Protein AF-A0A2V2WK31-F1 (afdb_monomer)

Foldseek 3Di:
DVLCVVVVDDDDPDPPDLQDQEDEDDDDDLVVLQDHDLLHAYADFFQCVQQFFPVSLLVLL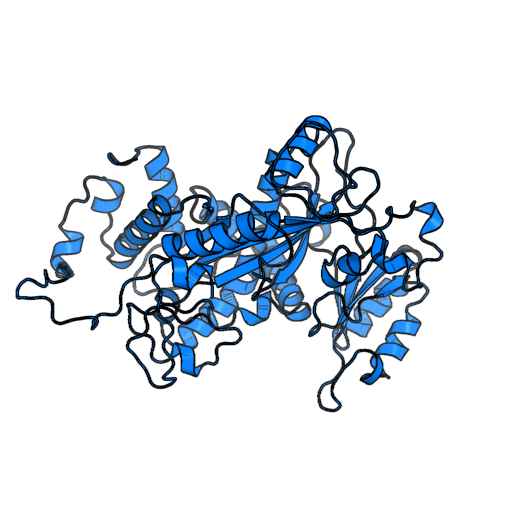VVLLVLVCVVVVNDSVCLCPDPDQHSPPFAFDKDKPPVCVVVLLVQLPDPVQQAFKKWKDFRPDDLCQPIFIDGSVRCVVVVVCQVCQPVRPDDPPDRTMMMITGAQLFFDDDVQWFKKWWWKKKWLFLAVTWIWTFLKTKIATQLDGADDPVPPVPQRDPVNVSRRDRRCSSRVPDPSADDDDDPDPPPDDDSHRMDMVVVVVVVCVVVVADPVSQVVLVLVNVLSSCLSSSVVSCVSDVVSNDCSRSNYMFIKTWMWTWGQDPDPVHSYTHIHTDGIRRDDDLDQVRHVVSCVRSSVVVVLSCQLSVNDRRPDPDPDDPDPPPPPPPDPVVCLVDDPPAPLLVPDPDPVLNVLQVNSVSSVVSNVSIDISPPALCSCVSCVSSRDDDDDPPDPDGSSNSNSVSNVVCVVPPDPVD

Organism: Trypanosoma cruzi (NCBI:txid5693)

pLDDT: mean 82.85, std 16.5, range [33.16, 98.81]

Secondary structure (DSSP, 8-state):
-HHHHHTTPPPP--TT-S--SEE--SS--HHHHTT--TT-EES--TTTHHHHSHHHHHHHHHHHHHHHHHHHT--TTTGGGSTTT-SSTTS--EEEETTTHHHHHHHHTSGGGTT-EEEEEETT--TTTT-EEEEGGGTHHHHHHHH-GGGGT--TTS---EEEEE----B-EETTEEEEEEEEEEEEEETTEEEEEEEEEEEEE-SSPPPPGGGGGG--STTTHHHH---HHHHTTSTT------S---SS----SEE-HHHHHHHHHHTT--HHHHHHHHHHHHHHHHHHHHHHHHHHHHTT-TTGGGGB-EEEEEEEEEEPPSSTT---PEEEEEEEESS-----TT-HHHHHHHHHHHHHHHHHHTPPPPTTS---SS---------HHHHTTS--S-HHHHT---HHHHHHHHHHHHHHHT-TTEEEEES-TTHHHHHTTTS-----TT-SS-HHHHHHHHHHHHHHS--TT-

Radius of gyration: 24.04 Å; Cα contacts (8 Å, |Δi|>4): 719; chains: 1; bounding box: 69×55×68 Å

InterPro domains:
  IPR004344 Tubulin-tyrosine ligase/Tubulin polyglutamylase [PF03133] (38-367)
  IPR004344 Tubulin-tyrosine ligase/Tubulin polyglutamylase [PS51221] (1-381)

Sequence (478 aa):
MCTLERAGFAEERSLLSTTWSLKWCKRPVRSDFLRLKPFQRINHFPGTWRIGKKDELHKHLVAARERWCEKNNENLILVGHAHGNSFGDFFPEAWVLPDEAAALKHVLGSDKEHDHLFIVKPTNSACGRGIYLLRASEHLRLEHALQQPNACGASETRPLRLLVQRYISDPLLIEGYKFDLRLYVVVTSYSPMRVYLYEEGLVRFATLPYPAEETLEDHASKESLTAHLTNFTINKKSEDFVPPDGIGDNGGVTSASKWTLAALQKEFCNSGLDWNGTMARIHDLIMKTLLAVEPHVIYEQEAINDTVGDCCFEVYGVDVLLRRPYTSESPTPMPVLMEVNIMPSLSTHYSLLDQCVKGNFVADTLTLVGITAAVGSKKCGKDVVPICEMPEGDRLTFSYGHPFLDALTDALELESCLTSEEEFVRRMHFQRLCPTPESYSRYRSLFTQVQRGALQRSLNEVLSLWEQTKLDDPPVYS

Nearest PDB structures (foldseek):
  6vzt-assembly2_B  TM=8.532E-01  e=3.768E-26  Mus musculus
  6vzt-assembly1_A  TM=8.167E-01  e=9.068E-27  Mus musculus
  6vzs-assembly3_C  TM=8.338E-01  e=6.731E-26  Mus musculus
  6vzs-assembly2_B  TM=8.460E-01  e=2.038E-25  Mus musculus
  6vzw-assembly1_A  TM=8.303E-01  e=1.203E-25  Mus musculus

Mean predicted aligned error: 8.88 Å

Solvent-accessible surface area (backbone atoms only — not comparable to full-atom values): 27263 Å² total; per-residue (Å²): 105,74,59,49,48,73,72,69,53,76,89,79,83,58,91,83,63,85,69,62,27,70,48,86,70,93,74,84,53,77,76,68,57,77,73,66,50,89,64,24,38,30,55,49,55,53,56,48,67,39,54,43,26,58,53,48,31,49,52,28,47,51,56,39,38,51,45,42,26,68,69,68,75,46,59,78,86,51,32,79,72,46,90,88,76,48,78,49,74,34,48,69,62,66,40,45,36,71,86,34,46,68,63,46,50,56,52,39,68,31,81,92,32,35,86,43,52,28,36,36,34,43,36,91,54,64,77,69,53,66,52,46,75,44,43,23,75,52,50,70,59,54,60,54,50,68,74,41,41,67,81,69,72,42,56,100,88,52,84,65,44,36,32,40,26,56,46,82,85,57,56,39,58,61,98,50,23,30,44,34,36,40,38,39,36,40,36,58,31,82,82,53,53,31,32,30,36,42,72,55,39,40,31,26,33,18,59,35,65,44,74,54,85,89,59,59,85,74,56,85,45,79,75,52,42,37,24,77,40,36,46,59,79,57,31,69,72,42,90,69,50,32,73,64,79,73,94,67,89,73,93,59,94,67,85,36,40,46,45,45,40,67,59,50,50,54,48,27,61,74,72,65,36,39,55,68,62,27,50,54,49,42,53,49,48,53,51,55,56,50,44,27,44,39,59,57,28,50,52,43,27,54,74,74,36,89,63,50,51,79,28,20,27,33,50,34,27,38,33,34,35,40,24,46,41,92,44,96,87,44,50,39,42,43,50,28,58,73,52,41,28,68,71,50,88,73,73,35,91,84,39,72,67,39,34,54,54,45,43,49,50,53,55,42,48,47,48,35,72,57,77,45,80,39,96,79,81,66,96,63,71,98,74,78,74,69,82,79,73,66,54,78,78,52,61,68,71,51,75,80,85,41,74,72,66,52,65,43,86,47,70,67,60,43,53,50,47,52,54,54,46,56,34,58,75,44,27,75,67,40,46,70,68,26,61,30,54,55,41,34,76,76,42,51,67,56,58,71,88,71,84,66,84,86,62,90,65,51,60,46,49,52,40,7,51,50,46,41,44,41,72,79,57,63,58,93,89,113

Structure (mmCIF, N/CA/C/O backbone):
data_AF-A0A2V2WK31-F1
#
_entry.id   AF-A0A2V2WK31-F1
#
loop_
_atom_site.group_PDB
_atom_site.id
_atom_site.type_symbol
_atom_site.label_atom_id
_atom_site.label_alt_id
_atom_site.label_comp_id
_atom_site.label_asym_id
_atom_site.label_entity_id
_atom_site.label_seq_id
_atom_site.pdbx_PDB_ins_code
_atom_site.Cartn_x
_atom_site.Cartn_y
_atom_site.Cartn_z
_atom_site.occupancy
_atom_site.B_iso_or_equiv
_atom_site.auth_seq_id
_atom_site.auth_comp_id
_atom_site.auth_asym_id
_atom_site.auth_atom_id
_atom_site.pdbx_PDB_model_num
ATOM 1 N N . MET A 1 1 ? -21.455 -0.925 -5.718 1.00 57.03 1 MET A N 1
ATOM 2 C CA . MET A 1 1 ? -22.922 -1.093 -5.744 1.00 57.03 1 MET A CA 1
ATOM 3 C C . MET A 1 1 ? -23.273 -2.560 -5.569 1.00 57.03 1 MET A C 1
ATOM 5 O O . MET A 1 1 ? -23.597 -2.915 -4.451 1.00 57.03 1 MET A O 1
ATOM 9 N N . CYS A 1 2 ? -23.045 -3.432 -6.561 1.00 76.12 2 CYS A N 1
ATOM 10 C CA . CYS A 1 2 ? -23.478 -4.837 -6.480 1.00 76.12 2 CYS A CA 1
ATOM 11 C C . CYS A 1 2 ? -23.017 -5.599 -5.214 1.00 76.12 2 CYS A C 1
ATOM 13 O O . CYS A 1 2 ? -23.828 -6.274 -4.593 1.00 76.12 2 CYS A O 1
ATOM 15 N N . THR A 1 3 ? -21.757 -5.462 -4.774 1.00 82.88 3 THR A N 1
ATOM 16 C CA . THR A 1 3 ? -21.293 -6.125 -3.536 1.00 82.88 3 THR A CA 1
ATOM 17 C C . THR A 1 3 ? -21.942 -5.558 -2.271 1.00 82.88 3 THR A C 1
ATOM 19 O O . THR A 1 3 ? -22.320 -6.326 -1.398 1.00 82.88 3 THR A O 1
ATOM 22 N N . LEU A 1 4 ? -22.115 -4.234 -2.178 1.00 86.25 4 LEU A N 1
ATOM 23 C CA . LEU A 1 4 ? -22.733 -3.587 -1.012 1.00 86.25 4 LEU A CA 1
ATOM 24 C C . LEU A 1 4 ? -24.204 -3.995 -0.871 1.00 86.25 4 LEU A C 1
ATOM 26 O O . LEU A 1 4 ? -24.634 -4.372 0.212 1.00 86.25 4 LEU A O 1
ATOM 30 N N . GLU A 1 5 ? -24.948 -3.993 -1.977 1.00 86.88 5 GLU A N 1
ATOM 31 C CA . GLU A 1 5 ? -26.345 -4.444 -2.009 1.00 86.88 5 GLU A CA 1
ATOM 32 C C . GLU A 1 5 ? -26.466 -5.917 -1.593 1.00 86.88 5 GLU A C 1
ATOM 34 O O . GLU A 1 5 ? -27.316 -6.266 -0.777 1.00 86.88 5 GLU A O 1
ATOM 39 N N . ARG A 1 6 ? -25.573 -6.784 -2.094 1.00 86.56 6 ARG A N 1
ATOM 40 C CA . ARG A 1 6 ? -25.519 -8.207 -1.707 1.00 86.56 6 ARG A CA 1
ATOM 41 C C . ARG A 1 6 ? -25.133 -8.417 -0.243 1.00 86.56 6 ARG A C 1
ATOM 43 O O . ARG A 1 6 ? -25.597 -9.377 0.358 1.00 86.56 6 ARG A O 1
ATOM 50 N N . ALA A 1 7 ? -24.330 -7.519 0.323 1.00 86.06 7 ALA A N 1
ATOM 51 C CA . ALA A 1 7 ? -23.986 -7.496 1.743 1.00 86.06 7 ALA A CA 1
ATOM 52 C C . ALA A 1 7 ? -25.098 -6.888 2.626 1.00 86.06 7 ALA A C 1
ATOM 54 O O . ALA A 1 7 ? -24.908 -6.728 3.827 1.00 86.06 7 ALA A O 1
ATOM 55 N N . GLY A 1 8 ? -26.258 -6.542 2.052 1.00 87.56 8 GLY A N 1
ATOM 56 C CA . GLY A 1 8 ? -27.421 -6.052 2.794 1.00 87.56 8 GLY A CA 1
ATOM 57 C C . GLY A 1 8 ? -27.444 -4.541 3.034 1.00 87.56 8 GLY A C 1
ATOM 58 O O . GLY A 1 8 ? -28.317 -4.057 3.756 1.00 87.56 8 GLY A O 1
ATOM 59 N N . PHE A 1 9 ? -26.531 -3.775 2.429 1.00 89.50 9 PHE A N 1
ATOM 60 C CA . PHE A 1 9 ? -26.571 -2.316 2.504 1.00 89.50 9 PHE A CA 1
ATOM 61 C C . PHE A 1 9 ? -27.661 -1.751 1.593 1.00 89.50 9 PHE A C 1
ATOM 63 O O . PHE A 1 9 ? -27.800 -2.147 0.436 1.00 89.50 9 PHE A O 1
ATOM 70 N N . ALA A 1 10 ? -28.384 -0.758 2.105 1.00 89.38 10 ALA A N 1
ATOM 71 C CA . ALA A 1 10 ? -29.283 0.077 1.322 1.00 89.38 10 ALA A CA 1
ATOM 72 C C . ALA A 1 10 ? -28.637 1.446 1.075 1.00 89.38 10 ALA A C 1
ATOM 74 O O . ALA A 1 10 ? -28.026 2.026 1.973 1.00 89.38 10 ALA A O 1
ATOM 75 N N . GLU A 1 11 ? -28.779 1.967 -0.143 1.00 90.00 11 GLU A N 1
ATOM 76 C CA . GLU A 1 11 ? -28.298 3.304 -0.483 1.00 90.00 11 GLU A CA 1
ATOM 77 C C . GLU A 1 11 ? -29.150 4.377 0.214 1.00 90.00 11 GLU A C 1
ATOM 79 O O . GLU A 1 11 ? -30.365 4.452 0.023 1.00 90.00 11 GLU A O 1
ATOM 84 N N . GLU A 1 12 ? -28.499 5.238 0.995 1.00 88.31 12 GLU A N 1
ATOM 85 C CA . GLU A 1 12 ? -29.104 6.450 1.544 1.00 88.31 12 GLU A CA 1
ATOM 86 C C . GLU A 1 12 ? -28.969 7.591 0.529 1.00 88.31 12 GLU A C 1
ATOM 88 O O . GLU A 1 12 ? -27.864 8.000 0.172 1.00 88.31 12 GLU A O 1
ATOM 93 N N . ARG A 1 13 ? -30.106 8.114 0.062 1.00 86.00 13 ARG A N 1
ATOM 94 C CA . ARG A 1 13 ? -30.155 9.153 -0.980 1.00 86.00 13 ARG A CA 1
ATOM 95 C C . ARG A 1 13 ? -30.104 10.565 -0.410 1.00 86.00 13 ARG A C 1
ATOM 97 O O . ARG A 1 13 ? -29.756 11.504 -1.126 1.00 86.00 13 ARG A O 1
ATOM 104 N N . SER A 1 14 ? -30.481 10.741 0.854 1.00 85.81 14 SER A N 1
ATOM 105 C CA . SER A 1 14 ? -30.453 12.046 1.498 1.00 85.81 14 SER A CA 1
ATOM 106 C C . SER A 1 14 ? -29.031 12.400 1.917 1.00 85.81 14 SER A C 1
ATOM 108 O O . SER A 1 14 ? -28.483 11.843 2.865 1.00 85.81 14 SER A O 1
ATOM 110 N N . LEU A 1 15 ? -28.461 13.417 1.268 1.00 78.00 15 LEU A N 1
ATOM 111 C CA . LEU A 1 15 ? -27.160 13.989 1.642 1.00 78.00 15 LEU A CA 1
ATOM 112 C C . LEU A 1 15 ? -27.154 14.616 3.048 1.00 78.00 15 LEU A C 1
ATOM 114 O O . LEU A 1 15 ? -26.088 14.892 3.592 1.00 78.00 15 LEU A O 1
ATOM 118 N N . LEU A 1 16 ? -28.335 14.852 3.628 1.00 80.75 16 LEU A N 1
ATOM 119 C CA . LEU A 1 16 ? -28.515 15.398 4.975 1.00 80.75 16 LEU A CA 1
ATOM 120 C C . LEU A 1 16 ? -28.717 14.307 6.035 1.00 80.75 16 LEU A C 1
ATOM 122 O O . LEU A 1 16 ? -28.794 14.619 7.224 1.00 80.75 16 LEU A O 1
ATOM 126 N N . SER A 1 17 ? -28.840 13.042 5.624 1.00 84.19 17 SER A N 1
ATOM 127 C CA . SER A 1 17 ? -29.035 11.930 6.551 1.00 84.19 17 SER A CA 1
ATOM 128 C C . SER A 1 17 ? -27.831 11.781 7.480 1.00 84.19 17 SER A C 1
ATOM 130 O O . SER A 1 17 ? -26.675 11.887 7.069 1.00 84.19 17 SER A O 1
ATOM 132 N N . THR A 1 18 ? -28.109 11.510 8.755 1.00 84.19 18 THR A N 1
ATOM 133 C CA . THR A 1 18 ? -27.092 11.234 9.788 1.00 84.19 18 THR A CA 1
ATOM 134 C C . THR A 1 18 ? -27.240 9.828 10.374 1.00 84.19 18 THR A C 1
ATOM 136 O O . THR A 1 18 ? -26.688 9.530 11.435 1.00 84.19 18 THR A O 1
ATOM 139 N N . THR A 1 19 ? -28.034 8.982 9.714 1.00 86.88 19 THR A N 1
ATOM 140 C CA . THR A 1 19 ? -28.366 7.612 10.133 1.00 86.88 19 THR A CA 1
ATOM 141 C C . THR A 1 19 ? -27.734 6.564 9.221 1.00 86.88 19 THR A C 1
ATOM 143 O O . THR A 1 19 ? -28.151 5.415 9.231 1.00 86.88 19 THR A O 1
ATOM 146 N N . TRP A 1 20 ? -26.757 6.939 8.398 1.00 91.06 20 TRP A N 1
ATOM 147 C CA . TRP A 1 20 ? -25.983 5.995 7.595 1.00 91.06 20 TRP A CA 1
ATOM 148 C C . TRP A 1 20 ? -24.863 5.375 8.436 1.00 91.06 20 TRP A C 1
ATOM 150 O O . TRP A 1 20 ? -24.270 6.065 9.262 1.00 91.06 20 TRP A O 1
ATOM 160 N N . SER A 1 21 ? -24.556 4.097 8.204 1.00 93.12 21 SER A N 1
ATOM 161 C CA . SER A 1 21 ? -23.436 3.395 8.854 1.00 93.12 21 SER A CA 1
ATOM 162 C C . SER A 1 21 ? -22.118 3.549 8.105 1.00 93.12 21 SER A C 1
ATOM 164 O O . SER A 1 21 ? -21.062 3.657 8.713 1.00 93.12 21 SER A O 1
ATOM 166 N N . LEU A 1 22 ? -22.174 3.566 6.773 1.00 93.94 22 LEU A N 1
ATOM 167 C CA . LEU A 1 22 ? -21.001 3.588 5.909 1.00 93.94 22 LEU A CA 1
ATOM 168 C C . LEU A 1 22 ? -21.127 4.698 4.871 1.00 93.94 22 LEU A C 1
ATOM 170 O O . LEU A 1 22 ? -22.104 4.752 4.123 1.00 93.94 22 LEU A O 1
ATOM 174 N N . LYS A 1 23 ? -20.100 5.539 4.783 1.00 93.06 23 LYS A N 1
ATOM 175 C CA . LYS A 1 23 ? -19.917 6.505 3.706 1.00 93.06 23 LYS A CA 1
ATOM 176 C C . LYS A 1 23 ? -18.748 6.067 2.838 1.00 93.06 23 LYS A C 1
ATOM 178 O O . LYS A 1 23 ? -17.593 6.324 3.159 1.00 93.06 23 LYS A O 1
ATOM 183 N N . TRP A 1 24 ? -19.068 5.421 1.719 1.00 92.38 24 TRP A N 1
ATOM 184 C CA . TRP A 1 24 ? -18.087 5.080 0.692 1.00 92.38 24 TRP A CA 1
ATOM 185 C C . TRP A 1 24 ? -17.985 6.222 -0.323 1.00 92.38 24 TRP A C 1
ATOM 187 O O . TRP A 1 24 ? -18.818 6.348 -1.222 1.00 92.38 24 TRP A O 1
ATOM 197 N N . CYS A 1 25 ? -16.988 7.087 -0.182 1.00 88.31 25 CYS A N 1
ATOM 198 C CA . CYS A 1 25 ? -16.798 8.259 -1.029 1.00 88.31 25 CYS A CA 1
ATOM 199 C C . CYS A 1 25 ? -15.486 8.183 -1.820 1.00 88.31 25 CYS A C 1
ATOM 201 O O . CYS A 1 25 ? -14.630 7.350 -1.560 1.00 88.31 25 CYS A O 1
ATOM 203 N N . LYS A 1 26 ? -15.372 9.013 -2.864 1.00 86.62 26 LYS A N 1
ATOM 204 C CA . LYS A 1 26 ? -14.155 9.110 -3.693 1.00 86.62 26 LYS A CA 1
ATOM 205 C C . LYS A 1 26 ? -13.186 10.175 -3.182 1.00 86.62 26 LYS A C 1
ATOM 207 O O . LYS A 1 26 ? -11.980 10.075 -3.341 1.00 86.62 26 LYS A O 1
ATOM 212 N N . ARG A 1 27 ? -13.731 11.290 -2.706 1.00 86.25 27 ARG A N 1
ATOM 213 C CA . ARG A 1 27 ? -12.964 12.469 -2.303 1.00 86.25 27 ARG A CA 1
ATOM 214 C C . ARG A 1 27 ? -13.661 13.079 -1.099 1.00 86.25 27 ARG A C 1
ATOM 216 O O . ARG A 1 27 ? -14.601 13.848 -1.310 1.00 86.25 27 ARG A O 1
ATOM 223 N N . PRO A 1 28 ? -13.267 12.696 0.122 1.00 88.88 28 PRO A N 1
ATOM 224 C CA . PRO A 1 28 ? -13.827 13.301 1.310 1.00 88.88 28 PRO A CA 1
ATOM 225 C C . PRO A 1 28 ? -13.346 14.749 1.421 1.00 88.88 28 PRO A C 1
ATOM 227 O O . PRO A 1 28 ? -12.235 15.099 1.012 1.00 88.88 28 PRO A O 1
ATOM 230 N N . VAL A 1 29 ? -14.189 15.598 1.983 1.00 89.19 29 VAL A N 1
ATOM 231 C CA . VAL A 1 29 ? -13.848 16.965 2.384 1.00 89.19 29 VAL A CA 1
ATOM 232 C C . VAL A 1 29 ? -13.791 17.051 3.903 1.00 89.19 29 VAL A C 1
ATOM 234 O O . VAL A 1 29 ? -14.359 16.220 4.602 1.00 89.19 29 VAL A O 1
ATOM 237 N N . ARG A 1 30 ? -13.147 18.089 4.448 1.00 89.25 30 ARG A N 1
ATOM 238 C CA . ARG A 1 30 ? -12.986 18.248 5.906 1.00 89.25 30 ARG A CA 1
ATOM 239 C C . ARG A 1 30 ? -14.312 18.152 6.679 1.00 89.25 30 ARG A C 1
ATOM 241 O O . ARG A 1 30 ? -14.351 17.573 7.757 1.00 89.25 30 ARG A O 1
ATOM 248 N N . SER A 1 31 ? -15.411 18.660 6.116 1.00 89.75 31 SER A N 1
ATOM 249 C CA . SER A 1 31 ? -16.743 18.581 6.733 1.00 89.75 31 SER A CA 1
ATOM 250 C C . SER A 1 31 ? -17.313 17.168 6.838 1.00 89.75 31 SER A C 1
ATOM 252 O O . SER A 1 31 ? -18.193 16.952 7.666 1.00 89.75 31 SER A O 1
ATOM 254 N N . ASP A 1 32 ? -16.824 16.216 6.039 1.00 90.75 32 ASP A N 1
ATOM 255 C CA . ASP A 1 32 ? -17.254 14.817 6.116 1.00 90.75 32 ASP A CA 1
ATOM 256 C C . ASP A 1 32 ? -16.791 14.145 7.411 1.00 90.75 32 ASP A C 1
ATOM 258 O O . ASP A 1 32 ? -17.438 13.209 7.871 1.00 90.75 32 ASP A O 1
ATOM 262 N N . PHE A 1 33 ? -15.715 14.657 8.011 1.00 93.62 33 PHE A N 1
ATOM 263 C CA . PHE A 1 33 ? -15.093 14.111 9.212 1.00 93.62 33 PHE A CA 1
ATOM 264 C C . PHE A 1 33 ? -15.576 14.774 10.512 1.00 93.62 33 PHE A C 1
ATOM 266 O O . PHE A 1 33 ? -15.569 14.151 11.566 1.00 93.62 33 PHE A O 1
ATOM 273 N N . LEU A 1 34 ? -16.033 16.032 10.453 1.00 90.06 34 LEU A N 1
ATOM 274 C CA . LEU A 1 34 ? -16.346 16.842 11.644 1.00 90.06 34 LEU A CA 1
ATOM 275 C C . LEU A 1 34 ? -17.553 16.358 12.466 1.00 90.06 34 LEU A C 1
ATOM 277 O O . LEU A 1 34 ? -17.759 16.846 13.574 1.00 90.06 34 LEU A O 1
ATOM 281 N N . ARG A 1 35 ? -18.408 15.491 11.914 1.00 84.88 35 ARG A N 1
ATOM 282 C CA . ARG A 1 35 ? -19.694 15.101 12.529 1.00 84.88 35 ARG A CA 1
ATOM 283 C C . ARG A 1 35 ? -19.953 13.596 12.474 1.00 84.88 35 ARG A C 1
ATOM 285 O O . ARG A 1 35 ? -21.111 13.180 12.422 1.00 84.88 35 ARG A O 1
ATOM 292 N N . LEU A 1 36 ? -18.888 12.802 12.433 1.00 90.81 36 LEU A N 1
ATOM 293 C CA . LEU A 1 36 ? -18.992 11.348 12.482 1.00 90.81 36 LEU A CA 1
ATOM 294 C C . LEU A 1 36 ? -19.471 10.920 13.873 1.00 90.81 36 LEU A C 1
ATOM 296 O O . LEU A 1 36 ? -18.965 11.396 14.886 1.00 90.81 36 LEU A O 1
ATOM 300 N N . LYS A 1 37 ? -20.477 10.046 13.917 1.00 90.00 37 LYS A N 1
ATOM 301 C CA . LYS A 1 37 ? -20.894 9.364 15.149 1.00 90.00 37 LYS A CA 1
ATOM 302 C C . LYS A 1 37 ? -20.066 8.083 15.327 1.00 90.00 37 LYS A C 1
ATOM 304 O O . LYS A 1 37 ? -19.677 7.507 14.314 1.00 90.00 37 LYS A O 1
ATOM 309 N N . PRO A 1 38 ? -19.897 7.559 16.555 1.00 88.44 38 PRO A N 1
ATOM 310 C CA . PRO A 1 38 ? -19.037 6.397 16.816 1.00 88.44 38 PRO A CA 1
ATOM 311 C C . PRO A 1 38 ? -19.346 5.130 16.000 1.00 88.44 38 PRO A C 1
ATOM 313 O O . PRO A 1 38 ? -18.451 4.334 15.744 1.00 88.44 38 PRO A O 1
ATOM 316 N N . PHE A 1 39 ? -20.594 4.932 15.553 1.00 89.38 39 PHE A N 1
ATOM 317 C CA . PHE A 1 39 ? -20.989 3.793 14.705 1.00 89.38 39 PHE A CA 1
ATOM 318 C C . PHE A 1 39 ? -20.737 4.013 13.202 1.00 89.38 39 PHE A C 1
ATOM 320 O O . PHE A 1 39 ? -20.902 3.096 12.400 1.00 89.38 39 PHE A O 1
ATOM 327 N N . GLN A 1 40 ? -20.403 5.238 12.792 1.00 93.31 40 GLN A N 1
ATOM 328 C CA . GLN A 1 40 ? -20.230 5.599 11.392 1.00 93.31 40 GLN A CA 1
ATOM 329 C C . GLN A 1 40 ? -18.811 5.299 10.931 1.00 93.31 40 GLN A C 1
ATOM 331 O O . GLN A 1 40 ? -17.843 5.491 11.667 1.00 93.31 40 GLN A O 1
ATOM 336 N N . ARG A 1 41 ? -18.688 4.839 9.688 1.00 95.50 41 ARG A N 1
ATOM 337 C CA . ARG A 1 41 ? -17.407 4.560 9.048 1.00 95.50 41 ARG A CA 1
ATOM 338 C C . ARG A 1 41 ? -17.292 5.279 7.712 1.00 95.50 41 ARG A C 1
ATOM 340 O O . ARG A 1 41 ? -18.244 5.304 6.929 1.00 95.50 41 ARG A O 1
ATOM 347 N N . ILE A 1 42 ? -16.123 5.845 7.439 1.00 95.69 42 ILE A N 1
ATOM 348 C CA . ILE A 1 42 ? -15.758 6.450 6.157 1.00 95.69 42 ILE A CA 1
ATOM 349 C C . ILE A 1 42 ? -14.507 5.762 5.609 1.00 95.69 42 ILE A C 1
ATOM 351 O O . ILE A 1 42 ? -13.574 5.472 6.350 1.00 95.69 42 ILE A O 1
ATOM 355 N N . ASN A 1 43 ? -14.493 5.489 4.306 1.00 96.25 43 ASN A N 1
ATOM 356 C CA . ASN A 1 43 ? -13.433 4.725 3.638 1.00 96.25 43 ASN A CA 1
ATOM 357 C C . ASN A 1 43 ? -12.178 5.556 3.305 1.00 96.25 43 ASN A C 1
ATOM 359 O O . ASN A 1 43 ? -11.511 5.250 2.319 1.00 96.25 43 ASN A O 1
ATOM 363 N N . HIS A 1 44 ? -11.902 6.611 4.075 1.00 96.94 44 HIS A N 1
ATOM 364 C CA . HIS A 1 44 ? -10.692 7.416 3.953 1.00 96.94 44 HIS A CA 1
ATOM 365 C C . HIS A 1 44 ? -10.266 7.986 5.304 1.00 96.94 44 HIS A C 1
ATOM 367 O O . HIS A 1 44 ? -11.130 8.383 6.082 1.00 96.94 44 HIS A O 1
ATOM 373 N N . PHE A 1 45 ? -8.960 8.156 5.529 1.00 96.69 45 PHE A N 1
ATOM 374 C CA . PHE A 1 45 ? -8.473 9.023 6.610 1.00 96.69 45 PHE A CA 1
ATOM 375 C C . PHE A 1 45 ? -8.228 10.457 6.108 1.00 96.69 45 PHE A C 1
ATOM 377 O O . PHE A 1 45 ? -7.871 10.670 4.942 1.00 96.69 45 PHE A O 1
ATOM 384 N N . PRO A 1 46 ? -8.357 11.473 6.977 1.00 95.25 46 PRO A N 1
ATOM 385 C CA . PRO A 1 46 ? -7.831 12.806 6.707 1.00 95.25 46 PRO A CA 1
ATOM 386 C C . PRO A 1 46 ? -6.346 12.747 6.307 1.00 95.25 46 PRO A C 1
ATOM 388 O O . PRO A 1 46 ? -5.541 12.096 6.960 1.00 95.25 46 PRO A O 1
ATOM 391 N N . GLY A 1 47 ? -5.971 13.419 5.216 1.00 92.00 47 GLY A N 1
ATOM 392 C CA . GLY A 1 47 ? -4.569 13.535 4.789 1.00 92.00 47 GLY A CA 1
ATOM 393 C C . GLY A 1 47 ? -4.036 12.441 3.856 1.00 92.00 47 GLY A C 1
ATOM 394 O O . GLY A 1 47 ? -3.040 12.678 3.170 1.00 92.00 47 GLY A O 1
ATOM 395 N N . THR A 1 48 ? -4.724 11.304 3.696 1.00 94.06 48 THR A N 1
ATOM 396 C CA . THR A 1 48 ? -4.228 10.175 2.873 1.00 94.06 48 THR A CA 1
ATOM 397 C C . THR A 1 48 ? -4.063 10.502 1.395 1.00 94.06 48 THR A C 1
ATOM 399 O O . THR A 1 48 ? -3.334 9.815 0.691 1.00 94.06 48 THR A O 1
ATOM 402 N N . TRP A 1 49 ? -4.634 11.600 0.901 1.00 91.19 49 TRP A N 1
ATOM 403 C CA . TRP A 1 49 ? -4.390 12.090 -0.459 1.00 91.19 49 TRP A CA 1
ATOM 404 C C . TRP A 1 49 ? -2.902 12.282 -0.792 1.00 91.19 49 TRP A C 1
ATOM 406 O O . TRP A 1 49 ? -2.542 12.190 -1.969 1.00 91.19 49 TRP A O 1
ATOM 416 N N . ARG A 1 50 ? -2.034 12.500 0.208 1.00 92.88 50 ARG A N 1
ATOM 417 C CA . ARG A 1 50 ? -0.583 12.617 0.002 1.00 92.88 50 ARG A CA 1
ATOM 418 C C . ARG A 1 50 ? 0.065 11.316 -0.462 1.00 92.88 50 ARG A C 1
ATOM 420 O O . ARG A 1 50 ? 0.871 11.361 -1.384 1.00 92.88 50 ARG A O 1
ATOM 427 N N . ILE A 1 51 ? -0.330 10.161 0.082 1.00 95.62 51 ILE A N 1
ATOM 428 C CA . ILE A 1 51 ? 0.222 8.862 -0.352 1.00 95.62 51 ILE A CA 1
ATOM 429 C C . ILE A 1 51 ? -0.174 8.539 -1.801 1.00 95.62 51 ILE A C 1
ATOM 431 O O . ILE A 1 51 ? 0.568 7.887 -2.526 1.00 95.62 51 ILE A O 1
ATOM 435 N N . GLY A 1 52 ? -1.330 9.047 -2.246 1.00 92.62 52 GLY A N 1
ATOM 436 C CA . GLY A 1 52 ? -1.852 8.827 -3.594 1.00 92.62 52 GLY A CA 1
ATOM 437 C C . GLY A 1 52 ? -1.254 9.726 -4.674 1.00 92.62 52 GLY A C 1
ATOM 438 O O . GLY A 1 52 ? -1.434 9.464 -5.866 1.00 92.62 52 GLY A O 1
ATOM 439 N N . LYS A 1 53 ? -0.580 10.814 -4.289 1.00 92.62 53 LYS A N 1
ATOM 440 C CA . LYS A 1 53 ? -0.049 11.811 -5.222 1.00 92.62 53 LYS A CA 1
ATOM 441 C C . LYS A 1 53 ? 1.458 11.613 -5.381 1.00 92.62 53 LYS A C 1
ATOM 443 O O . LYS A 1 53 ? 2.196 11.636 -4.407 1.00 92.62 53 LYS A O 1
ATOM 448 N N . LYS A 1 54 ? 1.920 11.421 -6.620 1.00 92.88 54 LYS A N 1
ATOM 449 C CA . LYS A 1 54 ? 3.274 10.912 -6.931 1.00 92.88 54 LYS A CA 1
ATOM 450 C C . LYS A 1 54 ? 4.422 11.737 -6.330 1.00 92.88 54 LYS A C 1
ATOM 452 O O . LYS A 1 54 ? 5.372 11.161 -5.816 1.00 92.88 54 LYS A O 1
ATOM 457 N N . ASP A 1 55 ? 4.342 13.064 -6.402 1.00 93.06 55 ASP A N 1
ATOM 458 C CA . ASP A 1 55 ? 5.346 13.968 -5.822 1.00 93.06 55 ASP A CA 1
ATOM 459 C C . ASP A 1 55 ? 5.282 14.011 -4.292 1.00 93.06 55 ASP A C 1
ATOM 461 O O . ASP A 1 55 ? 6.318 14.037 -3.638 1.00 93.06 55 ASP A O 1
ATOM 465 N N . GLU A 1 56 ? 4.083 13.993 -3.711 1.00 95.31 56 GLU A N 1
ATOM 466 C CA . GLU A 1 56 ? 3.910 13.949 -2.256 1.00 95.31 56 GLU A CA 1
ATOM 467 C C . GLU A 1 56 ? 4.422 12.633 -1.673 1.00 95.31 56 GLU A C 1
ATOM 469 O O . GLU A 1 56 ? 5.202 12.665 -0.724 1.00 95.31 56 GLU A O 1
ATOM 474 N N . LEU A 1 57 ? 4.062 11.492 -2.267 1.00 96.25 57 LEU A N 1
ATOM 475 C CA . LEU A 1 57 ? 4.580 10.182 -1.878 1.00 96.25 57 LEU A CA 1
ATOM 476 C C . LEU A 1 57 ? 6.111 10.164 -1.908 1.00 96.25 57 LEU A C 1
ATOM 478 O O . LEU A 1 57 ? 6.734 9.756 -0.933 1.00 96.25 57 LEU A O 1
ATOM 482 N N . HIS A 1 58 ? 6.718 10.661 -2.991 1.00 95.38 58 HIS A N 1
ATOM 483 C CA . HIS A 1 58 ? 8.172 10.753 -3.105 1.00 95.38 58 HIS A CA 1
ATOM 484 C C . HIS A 1 58 ? 8.793 11.580 -1.968 1.00 95.38 58 HIS A C 1
ATOM 486 O O . HIS A 1 58 ? 9.703 11.098 -1.297 1.00 95.38 58 HIS A O 1
ATOM 492 N N . LYS A 1 59 ? 8.260 12.777 -1.688 1.00 95.19 59 LYS A N 1
ATOM 493 C CA . LYS A 1 59 ? 8.744 13.635 -0.591 1.00 95.19 59 LYS A CA 1
ATOM 494 C C . LYS A 1 59 ? 8.670 12.939 0.770 1.00 95.19 59 LYS A C 1
ATOM 496 O O . LYS A 1 59 ? 9.616 13.018 1.547 1.00 95.19 59 LYS A O 1
ATOM 501 N N . HIS A 1 60 ? 7.570 12.238 1.051 1.00 96.25 60 HIS A N 1
ATOM 502 C CA . HIS A 1 60 ? 7.397 11.524 2.319 1.00 96.25 60 HIS A CA 1
ATOM 503 C C . HIS A 1 60 ? 8.347 10.327 2.430 1.00 96.25 60 HIS A C 1
ATOM 505 O O . HIS A 1 60 ? 8.928 10.117 3.491 1.00 96.25 60 HIS A O 1
ATOM 511 N N . LEU A 1 61 ? 8.559 9.577 1.343 1.00 96.12 61 LEU A N 1
ATOM 512 C CA . LEU A 1 61 ? 9.528 8.477 1.307 1.00 96.12 61 LEU A CA 1
ATOM 513 C C . LEU A 1 61 ? 10.963 8.972 1.531 1.00 96.12 61 LEU A C 1
ATOM 515 O O . LEU A 1 61 ? 11.700 8.360 2.300 1.00 96.12 61 LEU A O 1
ATOM 519 N N . VAL A 1 62 ? 11.356 10.092 0.917 1.00 93.62 62 VAL A N 1
ATOM 520 C CA . VAL A 1 62 ? 12.684 10.693 1.128 1.00 93.62 62 VAL A CA 1
ATOM 521 C C . VAL A 1 62 ? 12.859 11.142 2.581 1.00 93.62 62 VAL A C 1
ATOM 523 O O . VAL A 1 62 ? 13.825 10.731 3.218 1.00 93.62 62 VAL A O 1
ATOM 526 N N . ALA A 1 63 ? 11.896 11.878 3.142 1.00 93.44 63 ALA A N 1
ATOM 527 C CA . ALA A 1 63 ? 11.952 12.312 4.540 1.00 93.44 63 ALA A CA 1
ATOM 528 C C . ALA A 1 63 ? 11.956 11.126 5.526 1.00 93.44 63 ALA A C 1
ATOM 530 O O . ALA A 1 63 ? 12.628 11.142 6.556 1.00 93.44 63 ALA A O 1
ATOM 531 N N . ALA A 1 64 ? 11.214 10.059 5.226 1.00 93.75 64 ALA A N 1
ATOM 532 C CA . ALA A 1 64 ? 11.218 8.846 6.035 1.00 93.75 64 ALA A CA 1
ATOM 533 C C . ALA A 1 64 ? 12.553 8.093 5.958 1.00 93.75 64 ALA A C 1
ATOM 535 O O . ALA A 1 64 ? 13.023 7.614 6.990 1.00 93.75 64 ALA A O 1
ATOM 536 N N . ARG A 1 65 ? 13.194 8.060 4.782 1.00 92.00 65 ARG A N 1
ATOM 537 C CA . ARG A 1 65 ? 14.550 7.524 4.605 1.00 92.00 65 ARG A CA 1
ATOM 538 C C . ARG A 1 65 ? 15.565 8.281 5.455 1.00 92.00 65 ARG A C 1
ATOM 540 O O . ARG A 1 65 ? 16.364 7.646 6.131 1.00 92.00 65 ARG A O 1
ATOM 547 N N . GLU A 1 66 ? 15.514 9.610 5.459 1.00 88.56 66 GLU A N 1
ATOM 548 C CA . GLU A 1 66 ? 16.404 10.445 6.279 1.00 88.56 66 GLU A CA 1
ATOM 549 C C . GLU A 1 66 ? 16.241 10.129 7.771 1.00 88.56 66 GLU A C 1
ATOM 551 O O . GLU A 1 66 ? 17.215 9.774 8.435 1.00 88.56 66 GLU A O 1
ATOM 556 N N . ARG A 1 67 ? 14.997 10.109 8.272 1.00 87.81 67 ARG A N 1
ATOM 557 C CA . ARG A 1 67 ? 14.699 9.742 9.670 1.00 87.81 67 ARG A CA 1
ATOM 558 C C . ARG A 1 67 ? 15.144 8.323 10.026 1.00 87.81 67 ARG A C 1
ATOM 560 O O . ARG A 1 67 ? 15.585 8.087 11.151 1.00 87.81 67 ARG A O 1
ATOM 567 N N . TRP A 1 68 ? 15.004 7.375 9.096 1.00 88.19 68 TRP A N 1
ATOM 568 C CA . TRP A 1 68 ? 15.486 6.005 9.276 1.00 88.19 68 TRP A CA 1
ATOM 569 C C . TRP A 1 68 ? 17.000 5.985 9.476 1.00 88.19 68 TRP A C 1
ATOM 571 O O . TRP A 1 68 ? 17.481 5.385 10.437 1.00 88.19 68 TRP A O 1
ATOM 581 N N . CYS A 1 69 ? 17.744 6.658 8.598 1.00 85.25 69 CYS A N 1
ATOM 582 C CA . CYS A 1 69 ? 19.202 6.680 8.640 1.00 85.25 69 CYS A CA 1
ATOM 583 C C . CYS A 1 69 ? 19.737 7.375 9.893 1.00 85.25 69 CYS A C 1
ATOM 585 O O . CYS A 1 69 ? 20.618 6.827 10.553 1.00 85.25 69 CYS A O 1
ATOM 587 N N . GLU A 1 70 ? 19.163 8.524 10.262 1.00 84.19 70 GLU A N 1
ATOM 588 C CA . GLU A 1 70 ? 19.532 9.266 11.474 1.00 84.19 70 GLU A CA 1
ATOM 589 C C . GLU A 1 70 ? 19.380 8.415 12.739 1.00 84.19 70 GLU A C 1
ATOM 591 O O . GLU A 1 70 ? 20.275 8.383 13.581 1.00 84.19 70 GLU A O 1
ATOM 596 N N . LYS A 1 71 ? 18.261 7.696 12.879 1.00 82.69 71 LYS A N 1
ATOM 597 C CA . LYS A 1 71 ? 17.974 6.915 14.091 1.00 82.69 71 LYS A CA 1
ATOM 598 C C . LYS A 1 71 ? 18.697 5.570 14.149 1.00 82.69 71 LYS A C 1
ATOM 600 O O . LYS A 1 71 ? 18.946 5.083 15.248 1.00 82.69 71 LYS A O 1
ATOM 605 N N . ASN A 1 72 ? 19.023 4.974 13.003 1.00 80.31 72 ASN A N 1
ATOM 606 C CA . ASN A 1 72 ? 19.727 3.689 12.930 1.00 80.31 72 ASN A CA 1
ATOM 607 C C . ASN A 1 72 ? 21.253 3.832 12.764 1.00 80.31 72 ASN A C 1
ATOM 609 O O . ASN A 1 72 ? 21.944 2.823 12.655 1.00 80.31 72 ASN A O 1
ATOM 613 N N . ASN A 1 73 ? 21.795 5.060 12.765 1.00 73.50 73 ASN A N 1
ATOM 614 C CA . ASN A 1 73 ? 23.208 5.350 12.475 1.00 73.50 73 ASN A CA 1
ATOM 615 C C . ASN A 1 73 ? 23.692 4.742 11.142 1.00 73.50 73 ASN A C 1
ATOM 617 O O . ASN A 1 73 ? 24.848 4.333 11.008 1.00 73.50 73 ASN A O 1
ATOM 621 N N . GLU A 1 74 ? 22.811 4.673 10.143 1.00 68.00 74 GLU A N 1
ATOM 622 C CA . GLU A 1 74 ? 23.160 4.184 8.810 1.00 68.00 74 GLU A CA 1
ATOM 623 C C . GLU A 1 74 ? 23.718 5.333 7.962 1.00 68.00 74 GLU A C 1
ATOM 625 O O . GLU A 1 74 ? 23.122 6.406 7.859 1.00 68.00 74 GLU A O 1
ATOM 630 N N . ASN A 1 75 ? 24.861 5.110 7.307 1.00 57.78 75 ASN A N 1
ATOM 631 C CA . ASN A 1 75 ? 25.411 6.076 6.358 1.00 57.78 75 ASN A CA 1
ATOM 632 C C . ASN A 1 75 ? 24.514 6.154 5.116 1.00 57.78 75 ASN A C 1
ATOM 634 O O . ASN A 1 75 ? 24.438 5.181 4.369 1.00 57.78 75 ASN A O 1
ATOM 638 N N . LEU A 1 76 ? 23.917 7.324 4.848 1.00 57.47 76 LEU A N 1
ATOM 639 C CA . LEU A 1 76 ? 22.985 7.568 3.730 1.00 57.47 76 LEU A CA 1
ATOM 640 C C . LEU A 1 76 ? 23.544 7.123 2.359 1.00 57.47 76 LEU A C 1
ATOM 642 O O . LEU A 1 76 ? 22.793 6.696 1.489 1.00 57.47 76 LEU A O 1
ATOM 646 N N . ILE A 1 77 ? 24.872 7.170 2.193 1.00 51.75 77 ILE A N 1
ATOM 647 C CA . ILE A 1 77 ? 25.601 6.769 0.976 1.00 51.75 77 ILE A CA 1
ATOM 648 C C . ILE A 1 77 ? 25.615 5.239 0.775 1.00 51.75 77 ILE A C 1
ATOM 650 O O . ILE A 1 77 ? 25.653 4.769 -0.357 1.00 51.75 77 ILE A O 1
ATOM 654 N N . LEU A 1 78 ? 25.566 4.448 1.852 1.00 47.09 78 LEU A N 1
ATOM 655 C CA . LEU A 1 78 ? 25.642 2.978 1.807 1.00 47.09 78 LEU A CA 1
ATOM 656 C C . LEU A 1 78 ? 24.265 2.297 1.756 1.00 47.09 78 LEU A C 1
ATOM 658 O O . LEU A 1 78 ? 24.186 1.097 1.500 1.00 47.09 78 LEU A O 1
ATOM 662 N N . VAL A 1 79 ? 23.184 3.059 1.961 1.00 51.69 79 VAL A N 1
ATOM 663 C CA . VAL A 1 79 ? 21.797 2.561 1.981 1.00 51.69 79 VAL A CA 1
ATOM 664 C C . VAL A 1 79 ? 21.425 1.897 0.653 1.00 51.69 79 VAL A C 1
ATOM 666 O O . VAL A 1 79 ? 20.747 0.884 0.677 1.00 51.69 79 VAL A O 1
ATOM 669 N N . GLY A 1 80 ? 21.934 2.386 -0.484 1.00 41.84 80 GLY A N 1
ATOM 670 C CA . GLY A 1 80 ? 21.657 1.811 -1.811 1.00 41.84 80 GLY A CA 1
ATOM 671 C C . GLY A 1 80 ? 22.415 0.518 -2.160 1.00 41.84 80 GLY A C 1
ATOM 672 O O . GLY A 1 80 ? 22.268 0.014 -3.271 1.00 41.84 80 GLY A O 1
ATOM 673 N N . HIS A 1 81 ? 23.260 0.002 -1.258 1.00 39.19 81 HIS A N 1
ATOM 674 C CA . HIS A 1 81 ? 24.102 -1.182 -1.498 1.00 39.19 81 HIS A CA 1
ATOM 675 C C . HIS A 1 81 ? 23.990 -2.258 -0.400 1.00 39.19 81 HIS A C 1
ATOM 677 O O . HIS A 1 81 ? 24.624 -3.313 -0.497 1.00 39.19 81 HIS A O 1
ATOM 683 N N . ALA A 1 82 ? 23.198 -2.014 0.649 1.00 39.91 82 ALA A N 1
ATOM 684 C CA . ALA A 1 82 ? 23.030 -2.929 1.771 1.00 39.91 82 ALA A CA 1
ATOM 685 C C . ALA A 1 82 ? 21.839 -3.870 1.535 1.00 39.91 82 ALA A C 1
ATOM 687 O O . ALA A 1 82 ? 20.687 -3.522 1.772 1.00 39.91 82 ALA A O 1
ATOM 688 N N . HIS A 1 83 ? 22.140 -5.091 1.094 1.00 48.47 83 HIS A N 1
ATOM 689 C CA . HIS A 1 83 ? 21.168 -6.141 0.806 1.00 48.47 83 HIS A CA 1
ATOM 690 C C . HIS A 1 83 ? 20.188 -6.380 1.975 1.00 48.47 83 HIS A C 1
ATOM 692 O O . HIS A 1 83 ? 20.529 -7.011 2.973 1.00 48.47 83 HIS A O 1
ATOM 698 N N . GLY A 1 84 ? 18.940 -5.929 1.814 1.00 48.72 84 GLY A N 1
ATOM 699 C CA . GLY A 1 84 ? 17.774 -6.526 2.472 1.00 48.72 84 GLY A CA 1
ATOM 700 C C . GLY A 1 84 ? 17.188 -5.828 3.702 1.00 48.72 84 GLY A C 1
ATOM 701 O O . GLY A 1 84 ? 16.139 -6.282 4.143 1.00 48.72 84 GLY A O 1
ATOM 702 N N . ASN A 1 85 ? 17.773 -4.741 4.222 1.00 53.56 85 ASN A N 1
ATOM 703 C CA . ASN A 1 85 ? 17.220 -4.022 5.392 1.00 53.56 85 ASN A CA 1
ATOM 704 C C . ASN A 1 85 ? 17.224 -2.487 5.296 1.00 53.56 85 ASN A C 1
ATOM 706 O O . ASN A 1 85 ? 16.647 -1.822 6.158 1.00 53.56 85 ASN A O 1
ATOM 710 N N . SER A 1 86 ? 17.801 -1.915 4.241 1.00 70.62 86 SER A N 1
ATOM 711 C CA . SER A 1 86 ? 17.851 -0.466 4.050 1.00 70.62 86 SER A CA 1
ATOM 712 C C . SER A 1 86 ? 16.454 0.113 3.743 1.00 70.62 86 SER A C 1
ATOM 714 O O . SER A 1 86 ? 15.540 -0.587 3.288 1.00 70.62 86 SER A O 1
ATOM 716 N N . PHE A 1 87 ? 16.231 1.402 4.010 1.00 79.69 87 PHE A N 1
ATOM 717 C CA . PHE A 1 87 ? 14.982 2.073 3.620 1.00 79.69 87 PHE A CA 1
ATOM 718 C C . PHE A 1 87 ? 14.953 2.415 2.112 1.00 79.69 87 PHE A C 1
ATOM 720 O O . PHE A 1 87 ? 13.891 2.664 1.561 1.00 79.69 87 PHE A O 1
ATOM 727 N N . GLY A 1 88 ? 16.094 2.450 1.418 1.00 70.38 88 GLY A N 1
ATOM 728 C CA . GLY A 1 88 ? 16.195 3.041 0.075 1.00 70.38 88 GLY A CA 1
ATOM 729 C C . GLY A 1 88 ? 15.940 2.104 -1.106 1.00 70.38 88 GLY A C 1
ATOM 730 O O . GLY A 1 88 ? 15.674 2.591 -2.199 1.00 70.38 88 GLY A O 1
ATOM 731 N N . ASP A 1 89 ? 15.999 0.787 -0.916 1.00 77.56 89 ASP A N 1
ATOM 732 C CA . ASP A 1 89 ? 16.111 -0.144 -2.054 1.00 77.56 89 ASP A CA 1
ATOM 733 C C . ASP A 1 89 ? 14.786 -0.443 -2.768 1.00 77.56 89 ASP A C 1
ATOM 735 O O . ASP A 1 89 ? 14.775 -1.036 -3.849 1.00 77.56 89 ASP A O 1
ATOM 739 N N . PHE A 1 90 ? 13.661 -0.039 -2.174 1.00 91.50 90 PHE A N 1
ATOM 740 C CA . PHE A 1 90 ? 12.326 -0.392 -2.653 1.00 91.50 90 PHE A CA 1
ATOM 741 C C . PHE A 1 90 ? 11.632 0.716 -3.452 1.00 91.50 90 PHE A C 1
ATOM 743 O O . PHE A 1 90 ? 10.518 0.504 -3.921 1.00 91.50 90 PHE A O 1
ATOM 750 N N . PHE A 1 91 ? 12.227 1.899 -3.625 1.00 93.56 91 PHE A N 1
ATOM 751 C CA . PHE A 1 91 ? 11.669 2.947 -4.484 1.00 93.56 91 PHE A CA 1
ATOM 752 C C . PHE A 1 91 ? 12.787 3.669 -5.245 1.00 93.56 91 PHE A C 1
ATOM 754 O O . PHE A 1 91 ? 13.813 4.008 -4.660 1.00 93.56 91 PHE A O 1
ATOM 761 N N . PRO A 1 92 ? 12.625 3.914 -6.555 1.00 91.94 92 PRO A N 1
ATOM 762 C CA . PRO A 1 92 ? 13.700 4.474 -7.356 1.00 91.94 92 PRO A CA 1
ATOM 763 C C . PRO A 1 92 ? 13.844 5.977 -7.105 1.00 91.94 92 PRO A C 1
ATOM 765 O O . PRO A 1 92 ? 12.866 6.689 -6.842 1.00 91.94 92 PRO A O 1
ATOM 768 N N . GLU A 1 93 ? 15.081 6.449 -7.238 1.00 91.88 93 GLU A N 1
ATOM 769 C CA . GLU A 1 93 ? 15.434 7.863 -7.149 1.00 91.88 93 GLU A CA 1
ATOM 770 C C . GLU A 1 93 ? 14.601 8.703 -8.126 1.00 91.88 93 GLU A C 1
ATOM 772 O O . GLU A 1 93 ? 14.340 8.292 -9.265 1.00 91.88 93 GLU A O 1
ATOM 777 N N . ALA A 1 94 ? 14.151 9.867 -7.663 1.00 94.38 94 ALA A N 1
ATOM 778 C CA . ALA A 1 94 ? 13.304 10.759 -8.434 1.00 94.38 94 ALA A CA 1
ATOM 779 C C . ALA A 1 94 ? 13.523 12.224 -8.048 1.00 94.38 94 ALA A C 1
ATOM 781 O O . ALA A 1 94 ? 14.114 12.514 -7.014 1.00 94.38 94 ALA A O 1
ATOM 782 N N . TRP A 1 95 ? 13.015 13.113 -8.900 1.00 95.00 95 TRP A N 1
ATOM 783 C CA . TRP A 1 95 ? 13.083 14.564 -8.780 1.00 95.00 95 TRP A CA 1
ATOM 784 C C . TRP A 1 95 ? 11.745 15.176 -9.205 1.00 95.00 95 TRP A C 1
ATOM 786 O O . TRP A 1 95 ? 11.169 14.825 -10.243 1.00 95.00 95 TRP A O 1
ATOM 796 N N . VAL A 1 96 ? 11.243 16.110 -8.410 1.00 94.06 96 VAL A N 1
ATOM 797 C CA . VAL A 1 96 ? 9.995 16.843 -8.606 1.00 94.06 96 VAL A CA 1
ATOM 798 C C . VAL A 1 96 ? 10.293 18.168 -9.296 1.00 94.06 96 VAL A C 1
ATOM 800 O O . VAL A 1 96 ? 10.875 19.083 -8.722 1.00 94.06 96 VAL A O 1
ATOM 803 N N . LEU A 1 97 ? 9.833 18.311 -10.534 1.00 91.62 97 LEU A N 1
ATOM 804 C CA . LEU A 1 97 ? 9.964 19.547 -11.300 1.00 91.62 97 LEU A CA 1
ATOM 805 C C . LEU A 1 97 ? 8.764 20.481 -11.063 1.00 91.62 97 LEU A C 1
ATOM 807 O O . LEU A 1 97 ? 7.628 20.001 -10.936 1.00 91.62 97 LEU A O 1
ATOM 811 N N . PRO A 1 98 ? 8.985 21.811 -11.039 1.00 89.88 98 PRO A N 1
ATOM 812 C CA . PRO A 1 98 ? 10.255 22.506 -11.311 1.00 89.88 98 PRO A CA 1
ATOM 813 C C . PRO A 1 98 ? 11.210 22.619 -10.106 1.00 89.88 98 PRO A C 1
ATOM 815 O O . PRO A 1 98 ? 12.347 23.041 -10.292 1.00 89.88 98 PRO A O 1
ATOM 818 N N . ASP A 1 99 ? 10.764 22.247 -8.902 1.00 91.38 99 ASP A N 1
ATOM 819 C CA . ASP A 1 99 ? 11.465 22.502 -7.634 1.00 91.38 99 ASP A CA 1
ATOM 820 C C . ASP A 1 99 ? 12.907 21.940 -7.615 1.00 91.38 99 ASP A C 1
ATOM 822 O O . ASP A 1 99 ? 13.824 22.599 -7.132 1.00 91.38 99 ASP A O 1
ATOM 826 N N . GLU A 1 100 ? 13.131 20.760 -8.200 1.00 93.44 100 GLU A N 1
ATOM 827 C CA . GLU A 1 100 ? 14.414 20.037 -8.170 1.00 93.44 100 GLU A CA 1
ATOM 828 C C . GLU A 1 100 ? 15.147 20.034 -9.526 1.00 93.44 100 GLU A C 1
ATOM 830 O O . GLU A 1 100 ? 16.023 19.205 -9.779 1.00 93.44 100 GLU A O 1
ATOM 835 N N . ALA A 1 101 ? 14.821 20.979 -10.416 1.00 90.25 101 ALA A N 1
ATOM 836 C CA . ALA A 1 101 ? 15.381 21.038 -11.771 1.00 90.25 101 ALA A CA 1
ATOM 837 C C . ALA A 1 101 ? 16.914 21.158 -11.801 1.00 90.25 101 ALA A C 1
ATOM 839 O O . ALA A 1 101 ? 17.564 20.534 -12.638 1.00 90.25 101 ALA A O 1
ATOM 840 N N . ALA A 1 102 ? 17.502 21.936 -10.887 1.00 90.44 102 ALA A N 1
ATOM 841 C CA . ALA A 1 102 ? 18.952 22.119 -10.819 1.00 90.44 102 ALA A CA 1
ATOM 842 C C . ALA A 1 102 ? 19.680 20.823 -10.418 1.00 90.44 102 ALA A C 1
ATOM 844 O O . ALA A 1 102 ? 20.680 20.465 -11.040 1.00 90.44 102 ALA A O 1
ATOM 845 N N . ALA A 1 103 ? 19.147 20.101 -9.425 1.00 92.50 103 ALA A N 1
ATOM 846 C CA . ALA A 1 103 ? 19.688 18.816 -8.988 1.00 92.50 103 ALA A CA 1
ATOM 847 C C . ALA A 1 103 ? 19.580 17.766 -10.102 1.00 92.50 103 ALA A C 1
ATOM 849 O O . ALA A 1 103 ? 20.566 17.104 -10.424 1.00 92.50 103 ALA A O 1
ATOM 850 N N . LEU A 1 104 ? 18.419 17.686 -10.761 1.00 91.81 104 LEU A N 1
ATOM 851 C CA . LEU A 1 104 ? 18.221 16.788 -11.896 1.00 91.81 104 LEU A CA 1
ATOM 852 C C . LEU A 1 104 ? 19.185 17.107 -13.048 1.00 91.81 104 LEU A C 1
ATOM 854 O O . LEU A 1 104 ? 19.788 16.197 -13.605 1.00 91.81 104 LEU A O 1
ATOM 858 N N . LYS A 1 105 ? 19.381 18.387 -13.391 1.00 88.94 105 LYS A N 1
ATOM 859 C CA . LYS A 1 105 ? 20.298 18.797 -14.468 1.00 88.94 105 LYS A CA 1
ATOM 860 C C . LYS A 1 105 ? 21.736 18.346 -14.210 1.00 88.94 105 LYS A C 1
ATOM 862 O O . LYS A 1 105 ? 22.415 17.940 -15.147 1.00 88.94 105 LYS A O 1
ATOM 867 N N . HIS A 1 106 ? 22.184 18.383 -12.956 1.00 89.38 106 HIS A N 1
ATOM 868 C CA . HIS A 1 106 ? 23.501 17.873 -12.580 1.00 89.38 106 HIS A CA 1
ATOM 869 C C . HIS A 1 106 ? 23.616 16.357 -12.802 1.00 89.38 106 HIS A C 1
ATOM 871 O O . HIS A 1 106 ? 24.623 15.890 -13.324 1.00 89.38 106 HIS A O 1
ATOM 877 N N . VAL A 1 107 ? 22.580 15.591 -12.442 1.00 90.06 107 VAL A N 1
ATOM 878 C CA . VAL A 1 107 ? 22.546 14.132 -12.645 1.00 90.06 107 VAL A CA 1
ATOM 879 C C . VAL A 1 107 ? 22.520 13.788 -14.134 1.00 90.06 107 VAL A C 1
ATOM 881 O O . VAL A 1 107 ? 23.368 13.033 -14.597 1.00 90.06 107 VAL A O 1
ATOM 884 N N . LEU A 1 108 ? 21.607 14.391 -14.901 1.00 87.69 108 LEU A N 1
ATOM 885 C CA . LEU A 1 108 ? 21.449 14.113 -16.335 1.00 87.69 108 LEU A CA 1
ATOM 886 C C . LEU A 1 108 ? 22.646 14.576 -17.180 1.00 87.69 108 LEU A C 1
ATOM 888 O O . LEU A 1 108 ? 22.871 14.043 -18.261 1.00 87.69 108 LEU A O 1
ATOM 892 N N . GLY A 1 109 ? 23.401 15.572 -16.705 1.00 82.81 109 GLY A N 1
ATOM 893 C CA . GLY A 1 109 ? 24.619 16.054 -17.357 1.00 82.81 109 GLY A CA 1
ATOM 894 C C . GLY A 1 109 ? 25.872 15.229 -17.049 1.00 82.81 109 GLY A C 1
ATOM 895 O O . GLY A 1 109 ? 26.939 15.558 -17.559 1.00 82.81 109 GLY A O 1
ATOM 896 N N . SER A 1 110 ? 25.781 14.200 -16.200 1.00 85.50 110 SER A N 1
ATOM 897 C CA . SER A 1 110 ? 26.914 13.330 -15.885 1.00 85.50 110 SER A CA 1
ATOM 898 C C . SER A 1 110 ? 27.169 12.326 -17.009 1.00 85.50 110 SER A C 1
ATOM 900 O O . SER A 1 110 ? 26.253 11.617 -17.416 1.00 85.50 110 SER A O 1
ATOM 902 N N . ASP A 1 111 ? 28.430 12.169 -17.427 1.00 75.62 111 ASP A N 1
ATOM 903 C CA . ASP A 1 111 ? 28.826 11.140 -18.405 1.00 75.62 111 ASP A CA 1
ATOM 904 C C . ASP A 1 111 ? 28.441 9.722 -17.956 1.00 75.62 111 ASP A C 1
ATOM 906 O O . ASP A 1 111 ? 28.128 8.868 -18.780 1.00 75.62 111 ASP A O 1
ATOM 910 N N . LYS A 1 112 ? 28.406 9.475 -16.638 1.00 77.50 112 LYS A N 1
ATOM 911 C CA . LYS A 1 112 ? 27.984 8.187 -16.066 1.00 77.50 112 LYS A CA 1
ATOM 912 C C . LYS A 1 112 ? 26.515 7.871 -16.331 1.00 77.50 112 LYS A C 1
ATOM 914 O O . LYS A 1 112 ? 26.139 6.710 -16.303 1.00 77.50 112 LYS A O 1
ATOM 919 N N . GLU A 1 113 ? 25.697 8.896 -16.540 1.00 79.00 113 GLU A N 1
ATOM 920 C CA . GLU A 1 113 ? 24.249 8.779 -16.679 1.00 79.00 113 GLU A CA 1
ATOM 921 C C . GLU A 1 113 ? 23.787 8.854 -18.140 1.00 79.00 113 GLU A C 1
ATOM 923 O O . GLU A 1 113 ? 22.601 8.667 -18.396 1.00 79.00 113 GLU A O 1
ATOM 928 N N . HIS A 1 114 ? 24.696 9.099 -19.096 1.00 71.69 114 HIS A N 1
ATOM 929 C CA . HIS A 1 114 ? 24.383 9.485 -20.481 1.00 71.69 114 HIS A CA 1
ATOM 930 C C . HIS A 1 114 ? 23.347 8.579 -21.172 1.00 71.69 114 HIS A C 1
ATOM 932 O O . HIS A 1 114 ? 22.400 9.081 -21.787 1.00 71.69 114 HIS A O 1
ATOM 938 N N . ASP A 1 115 ? 23.475 7.263 -20.988 1.00 72.38 115 ASP A N 1
ATOM 939 C CA . ASP A 1 115 ? 22.618 6.255 -21.626 1.00 72.38 115 ASP A CA 1
ATOM 940 C C . ASP A 1 115 ? 21.502 5.717 -20.720 1.00 72.38 115 ASP A C 1
ATOM 942 O O . ASP A 1 115 ? 20.702 4.873 -21.140 1.00 72.38 115 ASP A O 1
ATOM 946 N N . HIS A 1 116 ? 21.391 6.221 -19.488 1.00 84.00 116 HIS A N 1
ATOM 947 C CA . HIS A 1 116 ? 20.371 5.770 -18.551 1.00 84.00 116 HIS A CA 1
ATOM 948 C C . HIS A 1 116 ? 18.980 6.313 -18.905 1.00 84.00 116 HIS A C 1
ATOM 950 O O . HIS A 1 116 ? 18.794 7.463 -19.315 1.00 84.00 116 HIS A O 1
ATOM 956 N N . LEU A 1 117 ? 17.977 5.451 -18.715 1.00 88.06 117 LEU A N 1
ATOM 957 C CA . LEU A 1 117 ? 16.571 5.766 -18.942 1.00 88.06 117 LEU A CA 1
ATOM 958 C C . LEU A 1 117 ? 15.908 6.326 -17.682 1.00 88.06 117 LEU A C 1
ATOM 960 O O . LEU A 1 117 ? 16.068 5.828 -16.565 1.00 88.06 117 LEU A O 1
ATOM 964 N N . PHE A 1 118 ? 15.064 7.321 -17.904 1.00 91.12 118 PHE A N 1
ATOM 965 C CA . PHE A 1 118 ? 14.199 7.948 -16.923 1.00 91.12 118 PHE A CA 1
ATOM 966 C C . PHE A 1 118 ? 12.751 7.820 -17.385 1.00 91.12 118 PHE A C 1
ATOM 968 O O . PHE A 1 118 ? 12.444 7.810 -18.577 1.00 91.12 118 PHE A O 1
ATOM 975 N N . ILE A 1 119 ? 11.841 7.734 -16.425 1.00 90.81 119 ILE A N 1
ATOM 976 C CA . ILE A 1 119 ? 10.403 7.780 -16.646 1.00 90.81 119 ILE A CA 1
ATOM 977 C C . ILE A 1 119 ? 9.865 9.102 -16.115 1.00 90.81 119 ILE A C 1
ATOM 979 O O . ILE A 1 119 ? 10.057 9.453 -14.949 1.00 90.81 119 ILE A O 1
ATOM 983 N N . VAL A 1 120 ? 9.176 9.840 -16.978 1.00 90.62 120 VAL A N 1
ATOM 984 C CA . VAL A 1 120 ? 8.563 11.120 -16.633 1.00 90.62 120 VAL A CA 1
ATOM 985 C C . VAL A 1 120 ? 7.078 10.904 -16.407 1.00 90.62 120 VAL A C 1
ATOM 987 O O . VAL A 1 120 ? 6.382 10.348 -17.256 1.00 90.62 120 VAL A O 1
ATOM 990 N N . LYS A 1 121 ? 6.582 11.325 -15.243 1.00 90.00 121 LYS A N 1
ATOM 991 C CA . LYS A 1 121 ? 5.198 11.109 -14.815 1.00 90.00 121 LYS A CA 1
ATOM 992 C C . LYS A 1 121 ? 4.553 12.442 -14.423 1.00 90.00 121 LYS A C 1
ATOM 994 O O . LYS A 1 121 ? 5.062 13.117 -13.526 1.00 90.00 121 LYS A O 1
ATOM 999 N N . PRO A 1 122 ? 3.397 12.821 -14.994 1.00 87.81 122 PRO A N 1
ATOM 1000 C CA . PRO A 1 122 ? 2.634 13.949 -14.476 1.00 87.81 122 PRO A CA 1
ATOM 1001 C C . PRO A 1 122 ? 2.091 13.634 -13.077 1.00 87.81 122 PRO A C 1
ATOM 1003 O O . PRO A 1 122 ? 1.472 12.591 -12.856 1.00 87.81 122 PRO A O 1
ATOM 1006 N N . THR A 1 123 ? 2.293 14.549 -12.131 1.00 84.50 123 THR A N 1
ATOM 1007 C CA . THR A 1 123 ? 2.010 14.315 -10.697 1.00 84.50 123 THR A CA 1
ATOM 1008 C C . THR A 1 123 ? 0.527 14.109 -10.372 1.00 84.50 123 THR A C 1
ATOM 1010 O O . THR A 1 123 ? 0.202 13.333 -9.478 1.00 84.50 123 THR A O 1
ATOM 1013 N N . ASN A 1 124 ? -0.372 14.746 -11.131 1.00 78.31 124 ASN A N 1
ATOM 1014 C CA . ASN A 1 124 ? -1.830 14.684 -10.945 1.00 78.31 124 ASN A CA 1
ATOM 1015 C C . ASN A 1 124 ? -2.550 13.828 -12.006 1.00 78.31 124 ASN A C 1
ATOM 1017 O O . ASN A 1 124 ? -3.759 13.968 -12.199 1.00 78.31 124 ASN A O 1
ATOM 1021 N N . SER A 1 125 ? -1.820 12.972 -12.728 1.00 77.38 125 SER A N 1
ATOM 1022 C CA . SER A 1 125 ? -2.390 12.087 -13.749 1.00 77.38 125 SER A CA 1
ATOM 1023 C C . SER A 1 125 ? -2.433 10.628 -13.283 1.00 77.38 125 SER A C 1
ATOM 1025 O O . SER A 1 125 ? -1.723 10.204 -12.368 1.00 77.38 125 SER A O 1
ATOM 1027 N N . ALA A 1 126 ? -3.285 9.848 -13.943 1.00 72.50 126 ALA A N 1
ATOM 1028 C CA . ALA A 1 126 ? -3.527 8.437 -13.670 1.00 72.50 126 ALA A CA 1
ATOM 1029 C C . ALA A 1 126 ? -3.733 7.663 -14.982 1.00 72.50 126 ALA A C 1
ATOM 1031 O O . ALA A 1 126 ? -3.884 8.256 -16.056 1.00 72.50 126 ALA A O 1
ATOM 1032 N N . CYS A 1 127 ? -3.783 6.331 -14.889 1.00 69.00 127 CYS A N 1
ATOM 1033 C CA . CYS A 1 127 ? -3.973 5.423 -16.029 1.00 69.00 127 CYS A CA 1
ATOM 1034 C C . CYS A 1 127 ? -2.874 5.526 -17.105 1.00 69.00 127 CYS A C 1
ATOM 1036 O O . CYS A 1 127 ? -3.161 5.321 -18.282 1.00 69.00 127 CYS A O 1
ATOM 1038 N N . GLY A 1 128 ? -1.655 5.899 -16.713 1.00 67.62 128 GLY A N 1
ATOM 1039 C CA . GLY A 1 128 ? -0.511 6.049 -17.616 1.00 67.62 128 GLY A CA 1
ATOM 1040 C C . GLY A 1 128 ? -0.571 7.250 -18.571 1.00 67.62 128 GLY A C 1
ATOM 1041 O O . GLY A 1 128 ? 0.274 7.379 -19.452 1.00 67.62 128 GLY A O 1
ATOM 1042 N N . ARG A 1 129 ? -1.543 8.163 -18.420 1.00 74.19 129 ARG A N 1
ATOM 1043 C CA . ARG A 1 129 ? -1.661 9.337 -19.300 1.00 74.19 129 ARG A CA 1
ATOM 1044 C C . ARG A 1 129 ? -0.528 10.335 -19.069 1.00 74.19 129 ARG A C 1
ATOM 1046 O O . ARG A 1 129 ? -0.342 10.801 -17.944 1.00 74.19 129 ARG A O 1
ATOM 1053 N N . GLY A 1 130 ? 0.142 10.710 -20.158 1.00 77.94 130 GLY A N 1
ATOM 1054 C CA . GLY A 1 130 ? 1.239 11.680 -20.166 1.00 77.94 130 GLY A CA 1
ATOM 1055 C C . GLY A 1 130 ? 2.570 11.121 -19.662 1.00 77.94 130 GLY A C 1
ATOM 1056 O O . GLY A 1 130 ? 3.496 11.900 -19.471 1.00 77.94 130 GLY A O 1
ATOM 1057 N N . ILE A 1 131 ? 2.661 9.804 -19.435 1.00 84.44 131 ILE A N 1
ATOM 1058 C CA . ILE A 1 131 ? 3.925 9.141 -19.117 1.00 84.44 131 ILE A CA 1
ATOM 1059 C C . ILE A 1 131 ? 4.733 8.962 -20.399 1.00 84.44 131 ILE A C 1
ATOM 1061 O O . ILE A 1 131 ? 4.187 8.541 -21.419 1.00 84.44 131 ILE A O 1
ATOM 1065 N N . TYR A 1 132 ? 6.027 9.249 -20.328 1.00 84.44 132 TYR A N 1
ATOM 1066 C CA . TYR A 1 132 ? 6.977 8.957 -21.395 1.00 84.44 132 TYR A CA 1
ATOM 1067 C C . TYR A 1 132 ? 8.340 8.581 -20.813 1.00 84.44 132 TYR A C 1
ATOM 1069 O O . TYR A 1 132 ? 8.641 8.888 -19.655 1.00 84.44 132 TYR A O 1
ATOM 1077 N N . LEU A 1 133 ? 9.139 7.888 -21.619 1.00 86.12 133 LEU A N 1
ATOM 1078 C CA . LEU A 1 133 ? 10.529 7.580 -21.308 1.00 86.12 133 LEU A CA 1
ATOM 1079 C C . LEU A 1 133 ? 11.445 8.645 -21.908 1.00 86.12 133 LEU A C 1
ATOM 1081 O O . LEU A 1 133 ? 11.127 9.245 -22.936 1.00 86.12 133 LEU A O 1
ATOM 1085 N N . LEU A 1 134 ? 12.560 8.882 -21.233 1.00 85.50 134 LEU A N 1
ATOM 1086 C CA . LEU A 1 134 ? 13.542 9.897 -21.574 1.00 85.50 134 LEU A CA 1
ATOM 1087 C C . LEU A 1 134 ? 14.940 9.349 -21.284 1.00 85.50 134 LEU A C 1
ATOM 1089 O O . LEU A 1 134 ? 15.187 8.897 -20.168 1.00 85.50 134 LEU A O 1
ATOM 1093 N N . ARG A 1 135 ? 15.862 9.425 -22.243 1.00 85.31 135 ARG A N 1
ATOM 1094 C CA . ARG A 1 135 ? 17.293 9.204 -21.971 1.00 85.31 135 ARG A CA 1
ATOM 1095 C C . ARG A 1 135 ? 17.923 10.456 -21.379 1.00 85.31 135 ARG A C 1
ATOM 1097 O O . ARG A 1 135 ? 17.514 11.563 -21.728 1.00 85.31 135 ARG A O 1
ATOM 1104 N N . ALA A 1 136 ? 18.939 10.313 -20.531 1.00 85.12 136 ALA A N 1
ATOM 1105 C CA . ALA A 1 136 ? 19.633 11.475 -19.969 1.00 85.12 136 ALA A CA 1
ATOM 1106 C C . ALA A 1 136 ? 20.218 12.403 -21.048 1.00 85.12 136 ALA A C 1
ATOM 1108 O O . ALA A 1 136 ? 20.111 13.629 -20.943 1.00 85.12 136 ALA A O 1
ATOM 1109 N N . SER A 1 137 ? 20.741 11.831 -22.135 1.00 81.25 137 SER A N 1
ATOM 1110 C CA . SER A 1 137 ? 21.204 12.570 -23.316 1.00 81.25 137 SER A CA 1
ATOM 1111 C C . SER A 1 137 ? 20.127 13.466 -23.952 1.00 81.25 137 SER A C 1
ATOM 1113 O O . SER A 1 137 ? 20.442 14.506 -24.527 1.00 81.25 137 SER A O 1
ATOM 1115 N N . GLU A 1 138 ? 18.844 13.147 -23.769 1.00 82.19 138 GLU A N 1
ATOM 1116 C CA . GLU A 1 138 ? 17.703 13.899 -24.297 1.00 82.19 138 GLU A CA 1
ATOM 1117 C C . GLU A 1 138 ? 17.130 14.940 -23.314 1.00 82.19 138 GLU A C 1
ATOM 1119 O O . GLU A 1 138 ? 16.041 15.474 -23.547 1.00 82.19 138 GLU A O 1
ATOM 1124 N N . HIS A 1 139 ? 17.819 15.249 -22.209 1.00 80.00 139 HIS A N 1
ATOM 1125 C CA . HIS A 1 139 ? 17.297 16.087 -21.116 1.00 80.00 139 HIS A CA 1
ATOM 1126 C C . HIS A 1 139 ? 16.705 17.443 -21.549 1.00 80.00 139 HIS A C 1
ATOM 1128 O O . HIS A 1 139 ? 15.789 17.937 -20.891 1.00 80.00 139 HIS A O 1
ATOM 1134 N N . LEU A 1 140 ? 17.138 18.020 -22.677 1.00 79.62 140 LEU A N 1
ATOM 1135 C CA . LEU A 1 140 ? 16.560 19.247 -23.252 1.00 79.62 140 LEU A CA 1
ATOM 1136 C C . LEU A 1 140 ? 15.048 19.131 -23.538 1.00 79.62 140 LEU A C 1
ATOM 1138 O O . LEU A 1 140 ? 14.319 20.124 -23.475 1.00 79.62 140 LEU A O 1
ATOM 1142 N N . ARG A 1 141 ? 14.532 17.917 -23.781 1.00 79.06 141 ARG A N 1
ATOM 1143 C CA . ARG A 1 141 ? 13.090 17.663 -23.957 1.00 79.06 141 ARG A CA 1
ATOM 1144 C C . ARG A 1 141 ? 12.277 17.993 -22.699 1.00 79.06 141 ARG A C 1
ATOM 1146 O O . ARG A 1 141 ? 11.105 18.347 -22.821 1.00 79.06 141 ARG A O 1
ATOM 1153 N N . LEU A 1 142 ? 12.871 17.905 -21.503 1.00 78.94 142 LEU A N 1
ATOM 1154 C CA . LEU A 1 142 ? 12.210 18.279 -20.244 1.00 78.94 142 LEU A CA 1
ATOM 1155 C C . LEU A 1 142 ? 11.976 19.785 -20.156 1.00 78.94 142 LEU A C 1
ATOM 1157 O O . LEU A 1 142 ? 10.897 20.209 -19.742 1.00 78.94 142 LEU A O 1
ATOM 1161 N N . GLU A 1 143 ? 12.961 20.587 -20.568 1.00 74.94 143 GLU A N 1
ATOM 1162 C CA . GLU A 1 143 ? 12.860 22.050 -20.545 1.00 74.94 143 GLU A CA 1
ATOM 1163 C C . GLU A 1 143 ? 11.709 22.520 -21.449 1.00 74.94 143 GLU A C 1
ATOM 1165 O O . GLU A 1 143 ? 10.874 23.325 -21.031 1.00 74.94 143 GLU A O 1
ATOM 1170 N N . HIS A 1 144 ? 11.582 21.927 -22.641 1.00 74.12 144 HIS A N 1
ATOM 1171 C CA . HIS A 1 144 ? 10.456 22.176 -23.548 1.00 74.12 144 HIS A CA 1
ATOM 1172 C C . HIS A 1 144 ? 9.104 21.744 -22.959 1.00 74.12 144 HIS A C 1
ATOM 1174 O O . HIS A 1 144 ? 8.116 22.469 -23.098 1.00 74.12 144 HIS A O 1
ATOM 1180 N N . ALA A 1 145 ? 9.039 20.588 -22.289 1.00 72.69 145 ALA A N 1
ATOM 1181 C CA . ALA A 1 145 ? 7.800 20.090 -21.688 1.00 72.69 145 ALA A CA 1
ATOM 1182 C C . ALA A 1 145 ? 7.281 21.015 -20.572 1.00 72.69 145 ALA A C 1
ATOM 1184 O O . ALA A 1 145 ? 6.078 21.264 -20.482 1.00 72.69 145 ALA A O 1
ATOM 1185 N N . LEU A 1 146 ? 8.178 21.577 -19.755 1.00 72.62 146 LEU A N 1
ATOM 1186 C CA . LEU A 1 146 ? 7.820 22.527 -18.694 1.00 72.62 146 LEU A CA 1
ATOM 1187 C C . LEU A 1 146 ? 7.314 23.874 -19.236 1.00 72.62 146 LEU A C 1
ATOM 1189 O O . LEU A 1 146 ? 6.513 24.532 -18.574 1.00 72.62 146 LEU A O 1
ATOM 1193 N N . GLN A 1 147 ? 7.743 24.271 -20.437 1.00 70.00 147 GLN A N 1
ATOM 1194 C CA . GLN A 1 147 ? 7.303 25.502 -21.106 1.00 70.00 147 GLN A CA 1
ATOM 1195 C C . GLN A 1 147 ? 5.957 25.351 -21.838 1.00 70.00 147 GLN A C 1
ATOM 1197 O O . GLN A 1 147 ? 5.343 26.355 -22.195 1.00 70.00 147 GLN A O 1
ATOM 1202 N N . GLN A 1 148 ? 5.471 24.120 -22.049 1.00 63.94 148 GLN A N 1
ATOM 1203 C CA . GLN A 1 148 ? 4.226 23.825 -22.772 1.00 63.94 148 GLN A CA 1
ATOM 1204 C C . GLN A 1 148 ? 3.191 23.094 -21.891 1.00 63.94 148 GLN A C 1
ATOM 1206 O O . GLN A 1 148 ? 2.892 21.918 -22.120 1.00 63.94 148 GLN A O 1
ATOM 1211 N N . PRO A 1 149 ? 2.577 23.773 -20.901 1.00 56.00 149 PRO A N 1
ATOM 1212 C CA . PRO A 1 149 ? 1.668 23.142 -19.935 1.00 56.00 149 PRO A CA 1
ATOM 1213 C C . PRO A 1 149 ? 0.463 22.426 -20.580 1.00 56.00 149 PRO A C 1
ATOM 1215 O O . PRO A 1 149 ? 0.003 21.398 -20.074 1.00 56.00 149 PRO A O 1
ATOM 1218 N N . ASN A 1 150 ? -0.005 22.894 -21.741 1.00 53.97 150 ASN A N 1
ATOM 1219 C CA . ASN A 1 150 ? -1.187 22.351 -22.418 1.00 53.97 150 ASN A CA 1
ATOM 1220 C C . ASN A 1 150 ? -0.965 20.948 -23.030 1.00 53.97 150 ASN A C 1
ATOM 1222 O O . ASN A 1 150 ? -1.931 20.208 -23.211 1.00 53.97 150 ASN A O 1
ATOM 1226 N N . ALA A 1 151 ? 0.282 20.538 -23.308 1.00 50.75 151 ALA A N 1
ATOM 1227 C CA . ALA A 1 151 ? 0.589 19.253 -23.954 1.00 50.75 151 ALA A CA 1
ATOM 1228 C C . ALA A 1 151 ? 0.384 18.033 -23.030 1.00 50.75 151 ALA A C 1
ATOM 1230 O O . ALA A 1 151 ? 0.113 16.927 -23.500 1.00 50.75 151 ALA A O 1
ATOM 1231 N N . CYS A 1 152 ? 0.458 18.230 -21.709 1.00 47.97 152 CYS A N 1
ATOM 1232 C CA . CYS A 1 152 ? 0.264 17.179 -20.703 1.00 47.97 152 CYS A CA 1
ATOM 1233 C C . CYS A 1 152 ? -1.130 17.214 -20.046 1.00 47.97 152 CYS A C 1
ATOM 1235 O O . CYS A 1 152 ? -1.351 16.541 -19.037 1.00 47.97 152 CYS A O 1
ATOM 1237 N N . GLY A 1 153 ? -2.072 17.987 -20.602 1.00 47.19 153 GLY A N 1
ATOM 1238 C CA . GLY A 1 153 ? -3.429 18.128 -20.066 1.00 47.19 153 GLY A CA 1
ATOM 1239 C C . GLY A 1 153 ? -3.517 18.978 -18.794 1.00 47.19 153 GLY A C 1
ATOM 1240 O O . GLY A 1 153 ? -4.421 18.760 -17.984 1.00 47.19 153 GLY A O 1
ATOM 1241 N N . ALA A 1 154 ? -2.582 19.913 -18.585 1.00 48.06 154 ALA A N 1
ATOM 1242 C CA . ALA A 1 154 ? -2.688 20.881 -17.499 1.00 48.06 154 ALA A CA 1
ATOM 1243 C C . ALA A 1 154 ? -3.761 21.940 -17.817 1.00 48.06 154 ALA A C 1
ATOM 1245 O O . ALA A 1 154 ? -3.940 22.345 -18.961 1.00 48.06 154 ALA A O 1
ATOM 1246 N N . SER A 1 155 ? -4.479 22.378 -16.782 1.00 50.56 155 SER A N 1
ATOM 1247 C CA . SER A 1 155 ? -5.364 23.548 -16.831 1.00 50.56 155 SER A CA 1
ATOM 1248 C C . SER A 1 155 ? -4.522 24.825 -16.763 1.00 50.56 155 SER A C 1
ATOM 1250 O O . SER A 1 155 ? -3.543 24.845 -16.016 1.00 50.56 155 SER A O 1
ATOM 1252 N N . GLU A 1 156 ? -4.942 25.904 -17.437 1.00 51.19 156 GLU A N 1
ATOM 1253 C CA . GLU A 1 156 ? -4.286 27.234 -17.439 1.00 51.19 156 GLU A CA 1
ATOM 1254 C C . GLU A 1 156 ? -4.004 27.795 -16.027 1.00 51.19 156 GLU A C 1
ATOM 1256 O O . GLU A 1 156 ? -3.179 28.683 -15.842 1.00 51.19 156 GLU A O 1
ATOM 1261 N N . THR A 1 157 ? -4.671 27.253 -15.005 1.00 52.84 157 THR A N 1
ATOM 1262 C CA . THR A 1 157 ? -4.640 27.718 -13.615 1.00 52.84 157 THR A CA 1
ATOM 1263 C C . THR A 1 157 ? -3.607 27.038 -12.709 1.00 52.84 157 THR A C 1
ATOM 1265 O O . THR A 1 157 ? -3.487 27.441 -11.549 1.00 52.84 157 THR A O 1
ATOM 1268 N N . ARG A 1 158 ? -2.870 26.005 -13.157 1.00 57.19 158 ARG A N 1
ATOM 1269 C CA . ARG A 1 158 ? -1.842 25.338 -12.325 1.00 57.19 158 ARG A CA 1
ATOM 1270 C C . ARG A 1 158 ? -0.575 24.995 -13.117 1.00 57.19 158 ARG A C 1
ATOM 1272 O O . ARG A 1 158 ? -0.691 24.377 -14.173 1.00 57.19 158 ARG A O 1
ATOM 1279 N N . PRO A 1 159 ? 0.627 25.304 -12.588 1.00 63.84 159 PRO A N 1
ATOM 1280 C CA . PRO A 1 159 ? 1.878 24.948 -13.247 1.00 63.84 159 PRO A CA 1
ATOM 1281 C C . PRO A 1 159 ? 2.013 23.426 -13.366 1.00 63.84 159 PRO A C 1
ATOM 1283 O O . PRO A 1 159 ? 1.660 22.681 -12.444 1.00 63.84 159 PRO A O 1
ATOM 1286 N N . LEU A 1 160 ? 2.521 22.966 -14.511 1.00 76.12 160 LEU A N 1
ATOM 1287 C CA . LEU A 1 160 ? 2.791 21.554 -14.759 1.00 76.12 160 LEU A CA 1
ATOM 1288 C C . LEU A 1 160 ? 3.843 21.058 -13.758 1.00 76.12 160 LEU A C 1
ATOM 1290 O O . LEU A 1 160 ? 4.966 21.552 -13.730 1.00 76.12 160 LEU A O 1
ATOM 1294 N N . ARG A 1 161 ? 3.471 20.068 -12.942 1.00 86.81 161 ARG A N 1
ATOM 1295 C CA . ARG A 1 161 ? 4.385 19.375 -12.028 1.00 86.81 161 ARG A CA 1
ATOM 1296 C C . ARG A 1 161 ? 4.652 17.969 -12.532 1.00 86.81 161 ARG A C 1
ATOM 1298 O O . ARG A 1 161 ? 3.707 17.188 -12.715 1.00 86.81 161 ARG A O 1
ATOM 1305 N N . LEU A 1 162 ? 5.927 17.650 -12.710 1.00 90.38 162 LEU A N 1
ATOM 1306 C CA . LEU A 1 162 ? 6.405 16.362 -13.201 1.00 90.38 162 LEU A CA 1
ATOM 1307 C C . LEU A 1 162 ? 7.247 15.688 -12.122 1.00 90.38 162 LEU A C 1
ATOM 1309 O O . LEU A 1 162 ? 8.010 16.351 -11.429 1.00 90.38 162 LEU A O 1
ATOM 1313 N N . LEU A 1 163 ? 7.113 14.374 -12.008 1.00 93.44 163 LEU A N 1
ATOM 1314 C CA . LEU A 1 163 ? 8.068 13.529 -11.310 1.00 93.44 163 LEU A CA 1
ATOM 1315 C C . LEU A 1 163 ? 8.939 12.864 -12.378 1.00 93.44 163 LEU A C 1
ATOM 1317 O O . LEU A 1 163 ? 8.419 12.101 -13.197 1.00 93.44 163 LEU A O 1
ATOM 1321 N N . VAL A 1 164 ? 10.233 13.167 -12.387 1.00 94.06 164 VAL A N 1
ATOM 1322 C CA . VAL A 1 164 ? 11.232 12.472 -13.207 1.00 94.06 164 VAL A CA 1
ATOM 1323 C C . VAL A 1 164 ? 11.886 11.431 -12.321 1.00 94.06 164 VAL A C 1
ATOM 1325 O O . VAL A 1 164 ? 12.369 11.767 -11.251 1.00 94.06 164 VAL A O 1
ATOM 1328 N N . GLN A 1 165 ? 11.863 10.171 -12.724 1.00 94.44 165 GLN A N 1
ATOM 1329 C CA . GLN A 1 165 ? 12.288 9.057 -11.884 1.00 94.44 165 GLN A CA 1
ATOM 1330 C C . GLN A 1 165 ? 13.187 8.122 -12.683 1.00 94.44 165 GLN A C 1
ATOM 1332 O O . GLN A 1 165 ? 12.946 7.928 -13.875 1.00 94.44 165 GLN A O 1
ATOM 1337 N N . ARG A 1 166 ? 14.203 7.525 -12.053 1.00 92.31 166 ARG A N 1
ATOM 1338 C CA . ARG A 1 166 ? 15.013 6.486 -12.705 1.00 92.31 166 ARG A CA 1
ATOM 1339 C C . ARG A 1 166 ? 14.112 5.345 -13.172 1.00 92.31 166 ARG A C 1
ATOM 1341 O O . ARG A 1 166 ? 13.272 4.856 -12.412 1.00 92.31 166 ARG A O 1
ATOM 1348 N N . TYR A 1 167 ? 14.250 4.947 -14.432 1.00 91.81 167 TYR A N 1
ATOM 1349 C CA . TYR A 1 167 ? 13.485 3.832 -14.971 1.00 91.81 167 TYR A CA 1
ATOM 1350 C C . TYR A 1 167 ? 14.101 2.506 -14.515 1.00 91.81 167 TYR A C 1
ATOM 1352 O O . TYR A 1 167 ? 15.315 2.334 -14.510 1.00 91.81 167 TYR A O 1
ATOM 1360 N N . ILE A 1 168 ? 13.244 1.560 -14.140 1.00 90.94 168 ILE A N 1
ATOM 1361 C CA . ILE A 1 168 ? 13.656 0.217 -13.736 1.00 90.94 168 ILE A CA 1
ATOM 1362 C C . ILE A 1 168 ? 13.788 -0.622 -15.007 1.00 90.94 168 ILE A C 1
ATOM 1364 O O . ILE A 1 168 ? 12.779 -1.045 -15.579 1.00 90.94 168 ILE A O 1
ATOM 1368 N N . SER A 1 169 ? 15.024 -0.793 -15.473 1.00 88.94 169 SER A N 1
ATOM 1369 C CA . SER A 1 169 ? 15.343 -1.446 -16.747 1.00 88.94 169 SER A CA 1
ATOM 1370 C C . SER A 1 169 ? 15.438 -2.968 -16.665 1.00 88.94 169 SER A C 1
ATOM 1372 O O . SER A 1 169 ? 15.371 -3.611 -17.707 1.00 88.94 169 SER A O 1
ATOM 1374 N N . ASP A 1 170 ? 15.511 -3.533 -15.460 1.00 91.12 170 ASP A N 1
ATOM 1375 C CA . ASP A 1 170 ? 15.706 -4.955 -15.168 1.00 91.12 170 ASP A CA 1
ATOM 1376 C C . ASP A 1 170 ? 14.495 -5.617 -14.464 1.00 91.12 170 ASP A C 1
ATOM 1378 O O . ASP A 1 170 ? 14.647 -6.252 -13.411 1.00 91.12 170 ASP A O 1
ATOM 1382 N N . PRO A 1 171 ? 13.264 -5.476 -14.998 1.00 94.44 171 PRO A N 1
ATOM 1383 C CA . PRO A 1 171 ? 12.107 -6.144 -14.420 1.00 94.44 171 PRO A CA 1
ATOM 1384 C C . PRO A 1 171 ? 12.274 -7.668 -14.481 1.00 94.44 171 PRO A C 1
ATOM 1386 O O . PRO A 1 171 ? 12.881 -8.211 -15.404 1.00 94.44 171 PRO A O 1
ATOM 1389 N N . LEU A 1 172 ? 11.690 -8.367 -13.513 1.00 95.31 172 LEU A N 1
ATOM 1390 C CA . LEU A 1 172 ? 11.410 -9.786 -13.658 1.00 95.31 172 LEU A CA 1
ATOM 1391 C C . LEU A 1 172 ? 10.401 -9.951 -14.801 1.00 95.31 172 LEU A C 1
ATOM 1393 O O . LEU A 1 172 ? 9.388 -9.250 -14.853 1.00 95.31 172 LEU A O 1
ATOM 1397 N N . LEU A 1 173 ? 10.698 -10.870 -15.713 1.00 94.25 173 LEU A N 1
ATOM 1398 C CA . LEU A 1 173 ? 9.853 -11.190 -16.855 1.00 94.25 173 LEU A CA 1
ATOM 1399 C C . LEU A 1 173 ? 9.297 -12.599 -16.686 1.00 94.25 173 LEU A C 1
ATOM 1401 O O . LEU A 1 173 ? 9.995 -13.485 -16.198 1.00 94.25 173 LEU A O 1
ATOM 1405 N N . ILE A 1 174 ? 8.068 -12.805 -17.142 1.00 92.81 174 ILE A N 1
ATOM 1406 C CA . ILE A 1 174 ? 7.478 -14.134 -17.319 1.00 92.81 174 ILE A CA 1
ATOM 1407 C C . ILE A 1 174 ? 7.191 -14.260 -18.808 1.00 92.81 174 ILE A C 1
ATOM 1409 O O . ILE A 1 174 ? 6.540 -13.392 -19.388 1.00 92.81 174 ILE A O 1
ATOM 1413 N N . GLU A 1 175 ? 7.772 -15.281 -19.435 1.00 89.62 175 GLU A N 1
ATOM 1414 C CA . GLU A 1 175 ? 7.670 -15.520 -20.884 1.00 89.62 175 GLU A CA 1
ATOM 1415 C C . GLU A 1 175 ? 8.070 -14.310 -21.748 1.00 89.62 175 GLU A C 1
ATOM 1417 O O . GLU A 1 175 ? 7.545 -14.085 -22.833 1.00 89.62 175 GLU A O 1
ATOM 1422 N N . GLY A 1 176 ? 9.008 -13.498 -21.251 1.00 89.50 176 GLY A N 1
ATOM 1423 C CA . GLY A 1 176 ? 9.471 -12.288 -21.933 1.00 89.50 176 GLY A CA 1
ATOM 1424 C C . GLY A 1 176 ? 8.573 -11.062 -21.748 1.00 89.50 176 GLY A C 1
ATOM 1425 O O . GLY A 1 176 ? 8.919 -9.996 -22.248 1.00 89.50 176 GLY A O 1
ATOM 1426 N N . TYR A 1 177 ? 7.470 -11.150 -21.001 1.00 90.12 177 TYR A N 1
ATOM 1427 C CA . TYR A 1 177 ? 6.572 -10.021 -20.751 1.00 90.12 177 TYR A CA 1
ATOM 1428 C C . TYR A 1 177 ? 6.827 -9.377 -19.390 1.00 90.12 177 TYR A C 1
ATOM 1430 O O . TYR A 1 177 ? 6.966 -10.044 -18.361 1.00 90.12 177 TYR A O 1
ATOM 1438 N N . LYS A 1 178 ? 6.844 -8.041 -19.382 1.00 93.31 178 LYS A N 1
ATOM 1439 C CA . LYS A 1 178 ? 6.876 -7.242 -18.154 1.00 93.31 178 LYS A CA 1
ATOM 1440 C C . LYS A 1 178 ? 5.522 -7.320 -17.458 1.00 93.31 178 LYS A C 1
ATOM 1442 O O . LYS A 1 178 ? 4.487 -7.221 -18.113 1.00 93.31 178 LYS A O 1
ATOM 1447 N N . PHE A 1 179 ? 5.518 -7.399 -16.133 1.00 95.19 179 PHE A N 1
ATOM 1448 C CA . PHE A 1 179 ? 4.292 -7.348 -15.342 1.00 95.19 179 PHE A CA 1
ATOM 1449 C C . PHE A 1 179 ? 4.449 -6.484 -14.093 1.00 95.19 179 PHE A C 1
ATOM 1451 O O . PHE A 1 179 ? 5.558 -6.203 -13.648 1.00 95.19 179 PHE A O 1
ATOM 1458 N N . ASP A 1 180 ? 3.327 -6.051 -13.529 1.00 96.38 180 ASP A N 1
ATOM 1459 C CA . ASP A 1 180 ? 3.271 -5.469 -12.191 1.00 96.38 180 ASP A CA 1
ATOM 1460 C C . ASP A 1 180 ? 2.266 -6.231 -11.315 1.00 96.38 180 ASP A C 1
ATOM 1462 O O . ASP A 1 180 ? 1.423 -6.985 -11.815 1.00 96.38 180 ASP A O 1
ATOM 1466 N N . LEU A 1 181 ? 2.338 -5.990 -10.010 1.00 97.88 181 LEU A N 1
ATOM 1467 C CA . LEU A 1 181 ? 1.379 -6.451 -9.019 1.00 97.88 181 LEU A CA 1
ATOM 1468 C C . LEU A 1 181 ? 0.497 -5.286 -8.580 1.00 97.88 181 LEU A C 1
ATOM 1470 O O . LEU A 1 181 ? 0.989 -4.229 -8.185 1.00 97.88 181 LEU A O 1
ATOM 1474 N N . ARG A 1 182 ? -0.815 -5.502 -8.581 1.00 97.75 182 ARG A N 1
ATOM 1475 C CA . ARG A 1 182 ? -1.790 -4.726 -7.817 1.00 97.75 182 ARG A CA 1
ATOM 1476 C C . ARG A 1 182 ? -2.113 -5.498 -6.547 1.00 97.75 182 ARG A C 1
ATOM 1478 O O . ARG A 1 182 ? -2.858 -6.477 -6.597 1.00 97.75 182 ARG A O 1
ATOM 1485 N N . LEU A 1 183 ? -1.605 -5.002 -5.430 1.00 98.62 183 LEU A N 1
ATOM 1486 C CA . LEU A 1 183 ? -1.884 -5.520 -4.096 1.00 98.62 183 LEU A CA 1
ATOM 1487 C C . LEU A 1 183 ? -2.963 -4.667 -3.426 1.00 98.62 183 LEU A C 1
ATOM 1489 O O . LEU A 1 183 ? -2.978 -3.444 -3.599 1.00 98.62 183 LEU A O 1
ATOM 1493 N N . TYR A 1 184 ? -3.864 -5.295 -2.677 1.00 98.62 184 TYR A N 1
ATOM 1494 C CA . TYR A 1 184 ? -4.921 -4.599 -1.947 1.00 98.62 184 TYR A CA 1
ATOM 1495 C C . TYR A 1 184 ? -4.584 -4.546 -0.459 1.00 98.62 184 TYR A C 1
ATOM 1497 O O . TYR A 1 184 ? -4.456 -5.581 0.186 1.00 98.62 184 TYR A O 1
ATOM 1505 N N . VAL A 1 185 ? -4.438 -3.338 0.082 1.00 98.81 185 VAL A N 1
ATOM 1506 C CA . VAL A 1 185 ? -4.077 -3.110 1.487 1.00 98.81 185 VAL A CA 1
ATOM 1507 C C . VAL A 1 185 ? -5.192 -2.331 2.169 1.00 98.81 185 VAL A C 1
ATOM 1509 O O . VAL A 1 185 ? -5.658 -1.326 1.629 1.00 98.81 185 VAL A O 1
ATOM 1512 N N . VAL A 1 186 ? -5.608 -2.778 3.350 1.00 98.75 186 VAL A N 1
ATOM 1513 C CA . VAL A 1 186 ? -6.567 -2.081 4.209 1.00 98.75 186 VAL A CA 1
ATOM 1514 C C . VAL A 1 186 ? -5.851 -1.581 5.454 1.00 98.75 186 VAL A C 1
ATOM 1516 O O . VAL A 1 186 ? -5.179 -2.345 6.145 1.00 98.75 186 VAL A O 1
ATOM 1519 N N . VAL A 1 187 ? -6.009 -0.293 5.745 1.00 98.75 187 VAL A N 1
ATOM 1520 C CA . VAL A 1 187 ? -5.593 0.303 7.018 1.00 98.75 187 VAL A CA 1
ATOM 1521 C C . VAL A 1 187 ? -6.852 0.609 7.813 1.00 98.75 187 VAL A C 1
ATOM 1523 O O . VAL A 1 187 ? -7.696 1.373 7.347 1.00 98.75 187 VAL A O 1
ATOM 1526 N N . THR A 1 188 ? -7.003 -0.003 8.984 1.00 98.25 188 THR A N 1
ATOM 1527 C CA . THR A 1 188 ? -8.145 0.239 9.886 1.00 98.25 188 THR A CA 1
ATOM 1528 C C . THR A 1 188 ? -7.825 1.286 10.944 1.00 98.25 188 THR A C 1
ATOM 1530 O O . THR A 1 188 ? -8.736 1.874 11.510 1.00 98.25 188 THR A O 1
ATOM 1533 N N . SER A 1 189 ? -6.541 1.565 11.186 1.00 97.62 189 SER A N 1
ATOM 1534 C CA . SER A 1 189 ? -6.098 2.637 12.074 1.00 97.62 189 SER A CA 1
ATOM 1535 C C . SER A 1 189 ? -4.654 3.041 11.773 1.00 97.62 189 SER A C 1
ATOM 1537 O O . SER A 1 189 ? -3.819 2.194 11.454 1.00 97.62 189 SER A O 1
ATOM 1539 N N . TYR A 1 190 ? -4.358 4.338 11.895 1.00 96.62 190 TYR A N 1
ATOM 1540 C CA . TYR A 1 190 ? -2.994 4.881 11.868 1.00 96.62 190 TYR A CA 1
ATOM 1541 C C . TYR A 1 190 ? -2.398 5.080 13.271 1.00 96.62 190 TYR A C 1
ATOM 1543 O O . TYR A 1 190 ? -1.184 5.201 13.392 1.00 96.62 190 TYR A O 1
ATOM 1551 N N . SER A 1 191 ? -3.219 5.112 14.328 1.00 92.12 191 SER A N 1
ATOM 1552 C CA . SER A 1 191 ? -2.765 5.336 15.707 1.00 92.12 191 SER A CA 1
ATOM 1553 C C . SER A 1 191 ? -3.698 4.644 16.718 1.00 92.12 191 SER A C 1
ATOM 1555 O O . SER A 1 191 ? -4.753 5.197 17.030 1.00 92.12 191 SER A O 1
ATOM 1557 N N . PRO A 1 192 ? -3.348 3.441 17.222 1.00 94.69 192 PRO A N 1
ATOM 1558 C CA . PRO A 1 192 ? -2.199 2.616 16.828 1.00 94.69 192 PRO A CA 1
ATOM 1559 C C . PRO A 1 192 ? -2.370 2.010 15.429 1.00 94.69 192 PRO A C 1
ATOM 1561 O O . PRO A 1 192 ? -3.490 1.830 14.954 1.00 94.69 192 PRO A O 1
ATOM 1564 N N . MET A 1 193 ? -1.268 1.697 14.759 1.00 97.19 193 MET A N 1
ATOM 1565 C CA . MET A 1 193 ? -1.261 1.241 13.374 1.00 97.19 193 MET A CA 1
ATOM 1566 C C . MET A 1 193 ? -1.806 -0.184 13.241 1.00 97.19 193 MET A C 1
ATOM 1568 O O . MET A 1 193 ? -1.314 -1.112 13.882 1.00 97.19 193 MET A O 1
ATOM 1572 N N . ARG A 1 194 ? -2.813 -0.358 12.381 1.00 98.31 194 ARG A N 1
ATOM 1573 C CA . ARG A 1 194 ? -3.412 -1.656 12.046 1.00 98.31 194 ARG A CA 1
ATOM 1574 C C . ARG A 1 194 ? -3.537 -1.785 10.531 1.00 98.31 194 ARG A C 1
ATOM 1576 O O . ARG A 1 194 ? -4.243 -1.006 9.887 1.00 98.31 194 ARG A O 1
ATOM 1583 N N . VAL A 1 195 ? -2.791 -2.730 9.961 1.00 98.81 195 VAL A N 1
ATOM 1584 C CA . VAL A 1 195 ? -2.571 -2.874 8.514 1.00 98.81 195 VAL A CA 1
ATOM 1585 C C . VAL A 1 195 ? -2.762 -4.320 8.094 1.00 98.81 195 VAL A C 1
ATOM 1587 O O . VAL A 1 195 ? -2.177 -5.234 8.677 1.00 98.81 195 VAL A O 1
ATOM 1590 N N . TYR A 1 196 ? -3.521 -4.502 7.022 1.00 98.81 196 TYR A N 1
ATOM 1591 C CA . TYR A 1 196 ? -3.906 -5.796 6.487 1.00 98.81 196 TYR A CA 1
ATOM 1592 C C . TYR A 1 196 ? -3.649 -5.843 4.980 1.00 98.81 196 TYR A C 1
ATOM 1594 O O . TYR A 1 196 ? -4.080 -4.956 4.244 1.00 98.81 196 TYR A O 1
ATOM 1602 N N . LEU A 1 197 ? -2.958 -6.876 4.511 1.00 98.81 197 LEU A N 1
ATOM 1603 C CA . LEU A 1 197 ? -2.771 -7.184 3.096 1.00 98.81 197 LEU A CA 1
ATOM 1604 C C . LEU A 1 197 ? -3.756 -8.282 2.703 1.00 98.81 197 LEU A C 1
ATOM 1606 O O . LEU A 1 197 ? -3.832 -9.310 3.370 1.00 98.81 197 LEU A O 1
ATOM 1610 N N . TYR A 1 198 ? -4.524 -8.063 1.640 1.00 98.62 198 TYR A N 1
ATOM 1611 C CA . TYR A 1 198 ? -5.391 -9.104 1.103 1.00 98.62 198 TYR A CA 1
ATOM 1612 C C . TYR A 1 198 ? -4.542 -10.198 0.453 1.00 98.62 198 TYR A C 1
ATOM 1614 O O . TYR A 1 198 ? -3.603 -9.885 -0.280 1.00 98.62 198 TYR A O 1
ATOM 1622 N N . GLU A 1 199 ? -4.872 -11.462 0.715 1.00 96.94 199 GLU A N 1
ATOM 1623 C CA . GLU A 1 199 ? -4.120 -12.619 0.206 1.00 96.94 199 GLU A CA 1
ATOM 1624 C C . GLU A 1 199 ? -4.100 -12.682 -1.327 1.00 96.94 199 GLU A C 1
ATOM 1626 O O . GLU A 1 199 ? -3.140 -13.166 -1.924 1.00 96.94 199 GLU A O 1
ATOM 1631 N N . GLU A 1 200 ? -5.141 -12.146 -1.970 1.00 95.81 200 GLU A N 1
ATOM 1632 C CA . GLU A 1 200 ? -5.245 -12.068 -3.421 1.00 95.81 200 GLU A CA 1
ATOM 1633 C C . GLU A 1 200 ? -5.024 -10.662 -3.990 1.00 95.81 200 GLU A C 1
ATOM 1635 O O . GLU A 1 200 ? -5.166 -9.624 -3.338 1.00 95.81 200 GLU A O 1
ATOM 1640 N N . GLY A 1 201 ? -4.700 -10.627 -5.278 1.00 96.00 201 GLY A N 1
ATOM 1641 C CA . GLY A 1 201 ? -4.381 -9.407 -6.006 1.00 96.00 201 GLY A CA 1
ATOM 1642 C C . GLY A 1 201 ? -4.507 -9.606 -7.507 1.00 96.00 201 GLY A C 1
ATOM 1643 O O . GLY A 1 201 ? -5.070 -10.592 -7.978 1.00 96.00 201 GLY A O 1
ATOM 1644 N N . LEU A 1 202 ? -4.008 -8.644 -8.281 1.00 94.69 202 LEU A N 1
ATOM 1645 C CA . LEU A 1 202 ? -3.966 -8.771 -9.738 1.00 94.69 202 LEU A CA 1
ATOM 1646 C C . LEU A 1 202 ? -2.537 -8.638 -10.230 1.00 94.69 202 LEU A C 1
ATOM 1648 O O . LEU A 1 202 ? -1.883 -7.633 -9.964 1.00 94.69 202 LEU A O 1
ATOM 1652 N N . VAL A 1 203 ? -2.106 -9.589 -11.040 1.00 95.19 203 VAL A N 1
ATOM 1653 C CA . VAL A 1 203 ? -0.885 -9.483 -11.834 1.00 95.19 203 VAL A CA 1
ATOM 1654 C C . VAL A 1 203 ? -1.273 -8.949 -13.200 1.00 95.19 203 VAL A C 1
ATOM 1656 O O . VAL A 1 203 ? -2.201 -9.467 -13.824 1.00 95.19 203 VAL A O 1
ATOM 1659 N N . ARG A 1 204 ? -0.627 -7.876 -13.650 1.00 92.44 204 ARG A N 1
ATOM 1660 C CA . ARG A 1 204 ? -0.970 -7.187 -14.902 1.00 92.44 204 ARG A CA 1
ATOM 1661 C C . ARG A 1 204 ? 0.208 -7.229 -15.854 1.00 92.44 204 ARG A C 1
ATOM 1663 O O . ARG A 1 204 ? 1.228 -6.605 -15.576 1.00 92.44 204 ARG A O 1
ATOM 1670 N N . PHE A 1 205 ? 0.033 -7.907 -16.979 1.00 89.81 205 PHE A N 1
ATOM 1671 C CA . PHE A 1 205 ? 1.065 -8.039 -17.998 1.00 89.81 205 PHE A CA 1
ATOM 1672 C C . PHE A 1 205 ? 1.014 -6.888 -19.006 1.00 89.81 205 PHE A C 1
ATOM 1674 O O . PHE A 1 205 ? -0.050 -6.333 -19.311 1.00 89.81 205 PHE A O 1
ATOM 1681 N N . ALA A 1 206 ? 2.186 -6.525 -19.516 1.00 88.06 206 ALA A N 1
ATOM 1682 C CA . ALA A 1 206 ? 2.327 -5.828 -20.783 1.00 88.06 206 ALA A CA 1
ATOM 1683 C C . ALA A 1 206 ? 1.831 -6.731 -21.924 1.00 88.06 206 ALA A C 1
ATOM 1685 O O . ALA A 1 206 ? 1.833 -7.953 -21.801 1.00 88.06 206 ALA A O 1
ATOM 1686 N N . THR A 1 207 ? 1.390 -6.125 -23.024 1.00 81.62 207 THR A N 1
ATOM 1687 C CA . THR A 1 207 ? 0.876 -6.870 -24.192 1.00 81.62 207 THR A CA 1
ATOM 1688 C C . THR A 1 207 ? 1.928 -7.128 -25.259 1.00 81.62 207 THR A C 1
ATOM 1690 O O . THR A 1 207 ? 1.726 -7.991 -26.099 1.00 81.62 207 THR A O 1
ATOM 1693 N N . LEU A 1 208 ? 3.065 -6.431 -25.196 1.00 82.69 208 LEU A N 1
ATOM 1694 C CA . LEU A 1 208 ? 4.212 -6.674 -26.062 1.00 82.69 208 LEU A CA 1
ATOM 1695 C C . LEU A 1 208 ? 5.391 -7.224 -25.247 1.00 82.69 208 LEU A C 1
ATOM 1697 O O . LEU A 1 208 ? 5.548 -6.826 -24.083 1.00 82.69 208 LEU A O 1
ATOM 1701 N N . PRO A 1 209 ? 6.230 -8.094 -25.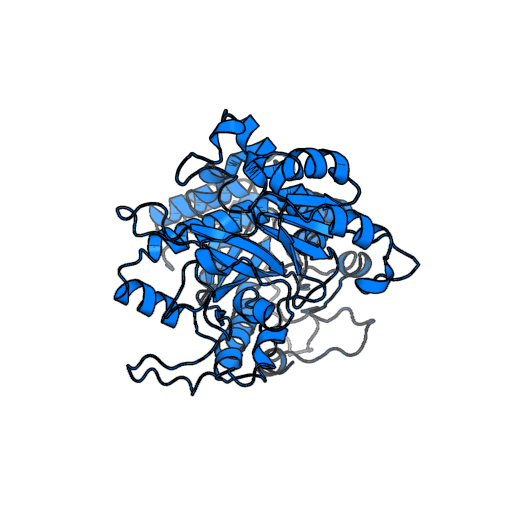846 1.00 85.00 209 PRO A N 1
ATOM 1702 C CA . PRO A 1 209 ? 7.458 -8.562 -25.221 1.00 85.00 209 PRO A CA 1
ATOM 1703 C C . PRO A 1 209 ? 8.331 -7.394 -24.770 1.00 85.00 209 PRO A C 1
ATOM 1705 O O . PRO A 1 209 ? 8.424 -6.361 -25.439 1.00 85.00 209 PRO A O 1
ATOM 1708 N N . TYR A 1 210 ? 8.976 -7.560 -23.623 1.00 86.44 210 TYR A N 1
ATOM 1709 C CA . TYR A 1 210 ? 9.909 -6.574 -23.116 1.00 86.44 210 TYR A CA 1
ATOM 1710 C C . TYR A 1 210 ? 11.154 -6.539 -24.015 1.00 86.44 210 TYR A C 1
ATOM 1712 O O . TYR A 1 210 ? 11.723 -7.598 -24.294 1.00 86.44 210 TYR A O 1
ATOM 1720 N N . PRO A 1 211 ? 11.581 -5.357 -24.488 1.00 80.62 211 PRO A N 1
ATOM 1721 C CA . PRO A 1 211 ? 12.703 -5.256 -25.411 1.00 80.62 211 PRO A CA 1
ATOM 1722 C C . PRO A 1 211 ? 14.006 -5.741 -24.771 1.00 80.62 211 PRO A C 1
ATOM 1724 O O . PRO A 1 211 ? 14.237 -5.559 -23.572 1.00 80.62 211 PRO A O 1
ATOM 1727 N N . ALA A 1 212 ? 14.874 -6.334 -25.594 1.00 69.12 212 ALA A N 1
ATOM 1728 C CA . ALA A 1 212 ? 16.227 -6.689 -25.185 1.00 69.12 212 ALA A CA 1
ATOM 1729 C C . ALA A 1 212 ? 17.036 -5.416 -24.880 1.00 69.12 212 ALA A C 1
ATOM 1731 O O . ALA A 1 212 ? 16.803 -4.376 -25.504 1.00 69.12 212 ALA A O 1
ATOM 1732 N N . GLU A 1 213 ? 17.997 -5.503 -23.950 1.00 61.03 213 GLU A N 1
ATOM 1733 C CA . GLU A 1 213 ? 18.810 -4.359 -23.494 1.00 61.03 213 GLU A CA 1
ATOM 1734 C C . GLU A 1 213 ? 19.453 -3.591 -24.671 1.00 61.03 213 GLU A C 1
ATOM 1736 O O . GLU A 1 213 ? 19.441 -2.363 -24.674 1.00 61.03 213 GLU A O 1
ATOM 1741 N N . GLU A 1 214 ? 19.894 -4.304 -25.713 1.00 51.00 214 GLU A N 1
ATOM 1742 C CA . GLU A 1 214 ? 20.517 -3.767 -26.938 1.00 51.00 214 GLU A CA 1
ATOM 1743 C C . GLU A 1 214 ? 19.552 -2.974 -27.842 1.00 51.00 214 GLU A C 1
ATOM 1745 O O . GLU A 1 214 ? 19.976 -2.136 -28.626 1.00 51.00 214 GLU A O 1
ATOM 1750 N N . THR A 1 215 ? 18.243 -3.216 -27.738 1.00 54.81 215 THR A N 1
ATOM 1751 C CA . THR A 1 215 ? 17.215 -2.602 -28.608 1.00 54.81 215 THR A CA 1
ATOM 1752 C C . THR A 1 215 ? 16.461 -1.455 -27.954 1.00 54.81 215 THR A C 1
ATOM 1754 O O . THR A 1 215 ? 15.652 -0.803 -28.611 1.00 54.81 215 THR A O 1
ATOM 1757 N N . LEU A 1 216 ? 16.75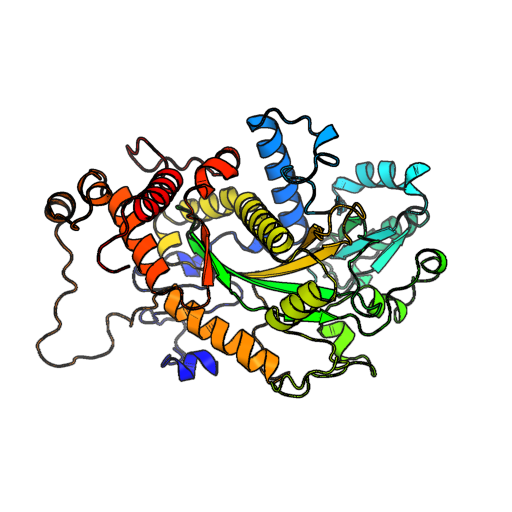4 -1.149 -26.682 1.00 57.25 216 LEU A N 1
ATOM 1758 C CA . LEU A 1 216 ? 16.117 -0.043 -25.964 1.00 57.25 216 LEU A CA 1
ATOM 1759 C C . LEU A 1 216 ? 16.282 1.308 -26.693 1.00 57.25 216 LEU A C 1
ATOM 1761 O O . LEU A 1 216 ? 15.554 2.258 -26.389 1.00 57.25 216 LEU A O 1
ATOM 1765 N N . GLU A 1 217 ? 17.261 1.417 -27.600 1.00 50.59 217 GLU A N 1
ATOM 1766 C CA . GLU A 1 217 ? 17.716 2.606 -28.339 1.00 50.59 217 GLU A CA 1
ATOM 1767 C C . GLU A 1 217 ? 16.598 3.371 -29.081 1.00 50.59 217 GLU A C 1
ATOM 1769 O O . GLU A 1 217 ? 16.603 4.599 -29.031 1.00 50.59 217 GLU A O 1
ATOM 1774 N N . ASP A 1 218 ? 15.572 2.696 -29.621 1.00 50.75 218 ASP A N 1
ATOM 1775 C CA . ASP A 1 218 ? 14.596 3.288 -30.567 1.00 50.75 218 ASP A CA 1
ATOM 1776 C C . ASP A 1 218 ? 13.197 3.647 -29.987 1.00 50.75 218 ASP A C 1
ATOM 1778 O O . ASP A 1 218 ? 12.262 4.013 -30.706 1.00 50.75 218 ASP A O 1
ATOM 1782 N N . HIS A 1 219 ? 12.984 3.553 -28.673 1.00 54.41 219 HIS A N 1
ATOM 1783 C CA . HIS A 1 219 ? 11.637 3.348 -28.103 1.00 54.41 219 HIS A CA 1
ATOM 1784 C C . HIS A 1 219 ? 10.827 4.588 -27.667 1.00 54.41 219 HIS A C 1
ATOM 1786 O O . HIS A 1 219 ? 9.968 4.513 -26.784 1.00 54.41 219 HIS A O 1
ATOM 1792 N N . ALA A 1 220 ? 11.002 5.733 -28.330 1.00 48.94 220 ALA A N 1
ATOM 1793 C CA . ALA A 1 220 ? 10.157 6.916 -28.102 1.00 48.94 220 ALA A CA 1
ATOM 1794 C C . ALA A 1 220 ? 8.760 6.840 -28.775 1.00 48.94 220 ALA A C 1
ATOM 1796 O O . ALA A 1 220 ? 7.962 7.776 -28.640 1.00 48.94 220 ALA A O 1
ATOM 1797 N N . SER A 1 221 ? 8.440 5.762 -29.505 1.00 54.31 221 SER A N 1
ATOM 1798 C CA . SER A 1 221 ? 7.143 5.586 -30.175 1.00 54.31 221 SER A CA 1
ATOM 1799 C C . SER A 1 221 ? 6.034 5.132 -29.206 1.00 54.31 221 SER A C 1
ATOM 1801 O O . SER A 1 221 ? 6.265 4.429 -28.220 1.00 54.31 221 SER A O 1
ATOM 1803 N N . LYS A 1 222 ? 4.782 5.533 -29.477 1.00 52.47 222 LYS A N 1
ATOM 1804 C CA . LYS A 1 222 ? 3.607 5.154 -28.660 1.00 52.47 222 LYS A CA 1
ATOM 1805 C C . LYS A 1 222 ? 3.341 3.646 -28.629 1.00 52.47 222 LYS A C 1
ATOM 1807 O O . LYS A 1 222 ? 2.800 3.168 -27.636 1.00 52.47 222 LYS A O 1
ATOM 1812 N N . GLU A 1 223 ? 3.705 2.926 -29.685 1.00 53.12 223 GLU A N 1
ATOM 1813 C CA . GLU A 1 223 ? 3.552 1.470 -29.786 1.00 53.12 223 GLU A CA 1
ATOM 1814 C C . GLU A 1 223 ? 4.518 0.755 -28.830 1.00 53.12 223 GLU A C 1
ATOM 1816 O O . GLU A 1 223 ? 4.098 -0.122 -28.076 1.00 53.12 223 GLU A O 1
ATOM 1821 N N . SER A 1 224 ? 5.762 1.238 -28.723 1.00 62.03 224 SER A N 1
ATOM 1822 C CA . SER A 1 224 ? 6.769 0.686 -27.809 1.00 62.03 224 SER A CA 1
ATOM 1823 C C . SER A 1 224 ? 6.449 0.900 -26.325 1.00 62.03 224 SER A C 1
ATOM 1825 O O . SER A 1 224 ? 6.840 0.101 -25.475 1.00 62.03 224 SER A O 1
ATOM 1827 N N . LEU A 1 225 ? 5.701 1.955 -25.980 1.00 69.75 225 LEU A N 1
ATOM 1828 C CA . LEU A 1 225 ? 5.300 2.240 -24.596 1.00 69.75 225 LEU A CA 1
ATOM 1829 C C . LEU A 1 225 ? 4.423 1.135 -23.981 1.00 69.75 225 LEU A C 1
ATOM 1831 O O . LEU A 1 225 ? 4.384 1.017 -22.756 1.00 69.75 225 LEU A O 1
ATOM 1835 N N . THR A 1 226 ? 3.745 0.314 -24.789 1.00 65.88 226 THR A N 1
ATOM 1836 C CA . THR A 1 226 ? 2.897 -0.790 -24.300 1.00 65.88 226 THR A CA 1
ATOM 1837 C C . THR A 1 226 ? 3.699 -1.975 -23.743 1.00 65.88 226 THR A C 1
ATOM 1839 O O . THR A 1 226 ? 3.208 -2.649 -22.841 1.00 65.88 226 THR A O 1
ATOM 1842 N N . ALA A 1 227 ? 4.957 -2.159 -24.169 1.00 70.12 227 ALA A N 1
ATOM 1843 C CA . ALA A 1 227 ? 5.906 -3.102 -23.559 1.00 70.12 227 ALA A CA 1
ATOM 1844 C C . ALA A 1 227 ? 6.428 -2.608 -22.192 1.00 70.12 227 ALA A C 1
ATOM 1846 O O . ALA A 1 227 ? 6.754 -3.388 -21.296 1.00 70.12 227 ALA A O 1
ATOM 1847 N N . HIS A 1 228 ? 6.498 -1.283 -22.007 1.00 76.50 228 HIS A N 1
ATOM 1848 C CA . HIS A 1 228 ? 7.050 -0.656 -20.801 1.00 76.50 228 HIS A CA 1
ATOM 1849 C C . HIS A 1 228 ? 6.000 -0.326 -19.732 1.00 76.50 228 HIS A C 1
ATOM 1851 O O . HIS A 1 228 ? 6.350 -0.228 -18.548 1.00 76.50 228 HIS A O 1
ATOM 1857 N N . LEU A 1 229 ? 4.737 -0.140 -20.126 1.00 78.94 229 LEU A N 1
ATOM 1858 C CA . LEU A 1 229 ? 3.625 0.224 -19.249 1.00 78.94 229 LEU A CA 1
ATOM 1859 C C . LEU A 1 229 ? 2.618 -0.921 -19.143 1.00 78.94 229 LEU A C 1
ATOM 1861 O O . LEU A 1 229 ? 1.941 -1.272 -20.100 1.00 78.94 229 LEU A O 1
ATOM 1865 N N . THR A 1 230 ? 2.439 -1.430 -17.931 1.00 74.62 230 THR A N 1
ATOM 1866 C CA . THR A 1 230 ? 1.562 -2.560 -17.571 1.00 74.62 230 THR A CA 1
ATOM 1867 C C . THR A 1 230 ? 0.126 -2.131 -17.241 1.00 74.62 230 THR A C 1
ATOM 1869 O O . THR A 1 230 ? -0.740 -2.945 -16.917 1.00 74.62 230 THR A O 1
ATOM 1872 N N . ASN A 1 231 ? -0.195 -0.833 -17.331 1.00 78.00 231 ASN A N 1
ATOM 1873 C CA . ASN A 1 231 ? -1.523 -0.328 -16.991 1.00 78.00 231 ASN A CA 1
ATOM 1874 C C . ASN A 1 231 ? -2.615 -0.980 -17.859 1.00 78.00 231 ASN A C 1
ATOM 1876 O O . ASN A 1 231 ? -2.633 -0.818 -19.077 1.00 78.00 231 ASN A O 1
ATOM 1880 N N . PHE A 1 232 ? -3.618 -1.592 -17.217 1.00 64.06 232 PHE A N 1
ATOM 1881 C CA . PHE A 1 232 ? -4.772 -2.193 -17.902 1.00 64.06 232 PHE A CA 1
ATOM 1882 C C . PHE A 1 232 ? -5.448 -1.242 -18.902 1.00 64.06 232 PHE A C 1
ATOM 1884 O O . PHE A 1 232 ? -5.830 -1.660 -19.980 1.00 64.06 232 PHE A O 1
ATOM 1891 N N . THR A 1 233 ? -5.584 0.052 -18.591 1.00 59.69 233 THR A N 1
ATOM 1892 C CA . THR A 1 233 ? -6.223 1.025 -19.501 1.00 59.69 233 THR A CA 1
ATOM 1893 C C . THR A 1 233 ? -5.476 1.204 -20.828 1.00 59.69 233 THR A C 1
ATOM 1895 O O . THR A 1 233 ? -6.114 1.570 -21.817 1.00 59.69 233 THR A O 1
ATOM 1898 N N . ILE A 1 234 ? -4.161 0.971 -20.833 1.00 63.38 234 ILE A N 1
ATOM 1899 C CA . ILE A 1 234 ? -3.308 1.012 -22.025 1.00 63.38 234 ILE A CA 1
ATOM 1900 C C . ILE A 1 234 ? -3.404 -0.336 -22.741 1.00 63.38 234 ILE A C 1
ATOM 1902 O O . ILE A 1 234 ? -3.850 -0.383 -23.882 1.00 63.38 234 ILE A O 1
ATOM 1906 N N . ASN A 1 235 ? -3.109 -1.426 -22.030 1.00 69.38 235 ASN A N 1
ATOM 1907 C CA . ASN A 1 235 ? -3.022 -2.765 -22.614 1.00 69.38 235 ASN A CA 1
ATOM 1908 C C . ASN A 1 235 ? -4.365 -3.343 -23.071 1.00 69.38 235 ASN A C 1
ATOM 1910 O O . ASN A 1 235 ? -4.404 -4.010 -24.089 1.00 69.38 235 ASN A O 1
ATOM 1914 N N . LYS A 1 236 ? -5.494 -3.024 -22.420 1.00 60.66 236 LYS A N 1
ATOM 1915 C CA . LYS A 1 236 ? -6.826 -3.522 -22.831 1.00 60.66 236 LYS A CA 1
ATOM 1916 C C . LYS A 1 236 ? -7.262 -3.083 -24.232 1.00 60.66 236 LYS A C 1
ATOM 1918 O O . LYS A 1 236 ? -8.294 -3.533 -24.711 1.00 60.66 236 LYS A O 1
ATOM 1923 N N . LYS A 1 237 ? -6.595 -2.068 -24.787 1.00 63.84 237 LYS A N 1
ATOM 1924 C CA . LYS A 1 237 ? -6.863 -1.549 -26.130 1.00 63.84 237 LYS A CA 1
ATOM 1925 C C . LYS A 1 237 ? -5.975 -2.207 -27.185 1.00 63.84 237 LYS A C 1
ATOM 1927 O O . LYS A 1 237 ? -6.211 -1.951 -28.358 1.00 63.84 237 LYS A O 1
ATOM 1932 N N . SER A 1 238 ? -4.956 -2.959 -26.765 1.00 61.94 238 SER A N 1
ATOM 1933 C CA . SER A 1 238 ? -4.120 -3.730 -27.676 1.00 61.94 238 SER A CA 1
ATOM 1934 C C . SER A 1 238 ? -4.942 -4.861 -28.280 1.00 61.94 238 SER A C 1
ATOM 1936 O O . SER A 1 238 ? -5.768 -5.458 -27.585 1.00 61.94 238 SER A O 1
ATOM 1938 N N . GLU A 1 239 ? -4.708 -5.150 -29.557 1.00 61.00 239 GLU A N 1
ATOM 1939 C CA . GLU A 1 239 ? -5.287 -6.314 -30.234 1.00 61.00 239 GLU A CA 1
ATOM 1940 C C . GLU A 1 239 ? -4.755 -7.625 -29.629 1.00 61.00 239 GLU A C 1
ATOM 1942 O O . GLU A 1 239 ? -5.472 -8.622 -29.611 1.00 61.00 239 GLU A O 1
ATOM 1947 N N . ASP A 1 240 ? -3.567 -7.579 -29.014 1.00 65.12 240 ASP A N 1
ATOM 1948 C CA . ASP A 1 240 ? -2.908 -8.707 -28.343 1.00 65.12 240 ASP A CA 1
ATOM 1949 C C . ASP A 1 240 ? -3.390 -8.931 -26.896 1.00 65.12 240 ASP A C 1
ATOM 1951 O O . ASP A 1 240 ? -2.843 -9.756 -26.163 1.00 65.12 240 ASP A O 1
ATOM 1955 N N . PHE A 1 241 ? -4.393 -8.179 -26.424 1.00 63.94 241 PHE A N 1
ATOM 1956 C CA . PHE A 1 241 ? -4.930 -8.383 -25.080 1.00 63.94 241 PHE A CA 1
ATOM 1957 C C . PHE A 1 241 ? -5.743 -9.676 -25.007 1.00 63.94 241 PHE A C 1
ATOM 1959 O O . PHE A 1 241 ? -6.833 -9.774 -25.575 1.00 63.94 241 PHE A O 1
ATOM 1966 N N . VAL A 1 242 ? -5.268 -10.630 -24.209 1.00 69.44 242 VAL A N 1
ATOM 1967 C CA . VAL A 1 242 ? -5.962 -11.899 -23.982 1.00 69.44 242 VAL A CA 1
ATOM 1968 C C . VAL A 1 242 ? -6.670 -11.850 -22.622 1.00 69.44 242 VAL A C 1
ATOM 1970 O O . VAL A 1 242 ? -6.008 -11.758 -21.579 1.00 69.44 242 VAL A O 1
ATOM 1973 N N . PRO A 1 243 ? -8.015 -11.869 -22.580 1.00 61.34 243 PRO A N 1
ATOM 1974 C CA . PRO A 1 243 ? -8.751 -11.953 -21.326 1.00 61.34 243 PRO A CA 1
ATOM 1975 C C . PRO A 1 243 ? -8.513 -13.312 -20.639 1.00 61.34 243 PRO A C 1
ATOM 1977 O O . PRO A 1 243 ? -8.228 -14.297 -21.309 1.00 61.34 243 PRO A O 1
ATOM 1980 N N . PRO A 1 244 ? -8.632 -13.393 -19.303 1.00 62.38 244 PRO A N 1
ATOM 1981 C CA . PRO A 1 244 ? -8.516 -14.667 -18.600 1.00 62.38 244 PRO A CA 1
ATOM 1982 C C . PRO A 1 244 ? -9.704 -15.591 -18.934 1.00 62.38 244 PRO A C 1
ATOM 1984 O O . PRO A 1 244 ? -10.859 -15.230 -18.682 1.00 62.38 244 PRO A O 1
ATOM 1987 N N . ASP A 1 245 ? -9.419 -16.781 -19.469 1.00 53.88 245 ASP A N 1
ATOM 1988 C CA . ASP A 1 245 ? -10.408 -17.804 -19.832 1.00 53.88 245 ASP A CA 1
ATOM 1989 C C . ASP A 1 245 ? -10.895 -18.581 -18.595 1.00 53.88 245 ASP A C 1
ATOM 1991 O O . ASP A 1 245 ? -10.419 -19.667 -18.286 1.00 53.88 245 ASP A O 1
ATOM 1995 N N . GLY A 1 246 ? -11.878 -18.037 -17.870 1.00 53.03 246 GLY A N 1
ATOM 1996 C CA . GLY A 1 246 ? -12.533 -18.736 -16.753 1.00 53.03 246 GLY A CA 1
ATOM 1997 C C . GLY A 1 246 ? -11.617 -19.069 -15.557 1.00 53.03 246 GLY A C 1
ATOM 1998 O O . GLY A 1 246 ? -10.418 -18.840 -15.566 1.00 53.03 246 GLY A O 1
ATOM 1999 N N . ILE A 1 247 ? -12.202 -19.570 -14.463 1.00 46.25 247 ILE A N 1
ATOM 2000 C CA . ILE A 1 247 ? -11.495 -19.861 -13.188 1.00 46.25 247 ILE A CA 1
ATOM 2001 C C . ILE A 1 247 ? -11.025 -21.337 -13.144 1.00 46.25 247 ILE A C 1
ATOM 2003 O O . ILE A 1 247 ? -10.827 -21.930 -12.089 1.00 46.25 247 ILE A O 1
ATOM 2007 N N . GLY A 1 248 ? -10.870 -21.968 -14.310 1.00 44.78 248 GLY A N 1
ATOM 2008 C CA . GLY A 1 248 ? -10.449 -23.362 -14.432 1.00 44.78 248 GLY A CA 1
ATOM 2009 C C . GLY A 1 248 ? -8.961 -23.471 -14.737 1.00 44.78 248 GLY A C 1
ATOM 2010 O O . GLY A 1 248 ? -8.581 -23.451 -15.902 1.00 44.78 248 GLY A O 1
ATOM 2011 N N . ASP A 1 249 ? -8.143 -23.618 -13.694 1.00 49.84 249 ASP A N 1
ATOM 2012 C CA . ASP A 1 249 ? -6.741 -24.049 -13.770 1.00 49.84 249 ASP A CA 1
ATOM 2013 C C . ASP A 1 249 ? -6.668 -25.469 -14.362 1.00 49.84 249 ASP A C 1
ATOM 2015 O O . ASP A 1 249 ? -6.647 -26.464 -13.644 1.00 49.84 249 ASP A O 1
ATOM 2019 N N . ASN A 1 250 ? -6.661 -25.567 -15.692 1.00 38.41 250 ASN A N 1
ATOM 2020 C CA . ASN A 1 250 ? -6.312 -26.785 -16.417 1.00 38.41 250 ASN A CA 1
ATOM 2021 C C . ASN A 1 250 ? -4.883 -26.669 -16.961 1.00 38.41 250 ASN A C 1
ATOM 2023 O O . ASN A 1 250 ? -4.673 -26.700 -18.168 1.00 38.41 250 ASN A O 1
ATOM 2027 N N . GLY A 1 251 ? -3.901 -26.542 -16.063 1.00 38.09 251 GLY A N 1
ATOM 2028 C CA . GLY A 1 251 ? -2.574 -27.153 -16.231 1.00 38.09 251 GLY A CA 1
ATOM 2029 C C . GLY A 1 251 ? -1.753 -26.804 -17.479 1.00 38.09 251 GLY A C 1
ATOM 2030 O O . GLY A 1 251 ? -0.826 -27.540 -17.803 1.00 38.09 251 GLY A O 1
ATOM 2031 N N . GLY A 1 252 ? -2.050 -25.707 -18.166 1.00 37.66 252 GLY A N 1
ATOM 2032 C CA . GLY A 1 252 ? -1.275 -25.203 -19.290 1.00 37.66 252 GLY A CA 1
ATOM 2033 C C . GLY A 1 252 ? -1.186 -23.695 -19.173 1.00 37.66 252 GLY A C 1
ATOM 2034 O O . GLY A 1 252 ? -2.194 -23.043 -18.925 1.00 37.66 252 GLY A O 1
ATOM 2035 N N . VAL A 1 253 ? 0.023 -23.158 -19.309 1.00 45.50 253 VAL A N 1
ATOM 2036 C CA . VAL A 1 253 ? 0.285 -21.726 -19.450 1.00 45.50 253 VAL A CA 1
ATOM 2037 C C . VAL A 1 253 ? -0.716 -21.141 -20.449 1.00 45.50 253 VAL A C 1
ATOM 2039 O O . VAL A 1 253 ? -0.673 -21.450 -21.639 1.00 45.50 253 VAL A O 1
ATOM 2042 N N . THR A 1 254 ? -1.653 -20.325 -19.971 1.00 48.25 254 THR A N 1
ATOM 2043 C CA . THR A 1 254 ? -2.582 -19.613 -20.847 1.00 48.25 254 THR A CA 1
ATOM 2044 C C . THR A 1 254 ? -2.125 -18.173 -20.974 1.00 48.25 254 THR A C 1
ATOM 2046 O O . THR A 1 254 ? -1.970 -17.491 -19.962 1.00 48.25 254 THR A O 1
ATOM 2049 N N . SER A 1 255 ? -1.988 -17.736 -22.225 1.00 58.16 255 SER A N 1
ATOM 2050 C CA . SER A 1 255 ? -1.625 -16.423 -22.782 1.00 58.16 255 SER A CA 1
ATOM 2051 C C . SER A 1 255 ? -2.344 -15.181 -22.205 1.00 58.16 255 SER A C 1
ATOM 2053 O O . SER A 1 255 ? -2.303 -14.121 -22.820 1.00 58.16 255 SER A O 1
ATOM 2055 N N . ALA A 1 256 ? -3.042 -15.285 -21.070 1.00 65.94 256 ALA A N 1
ATOM 2056 C CA . ALA A 1 256 ? -3.886 -14.260 -20.474 1.00 65.94 256 ALA A CA 1
ATOM 2057 C C . ALA A 1 256 ? -3.077 -13.085 -19.909 1.00 65.94 256 ALA A C 1
ATOM 2059 O O . ALA A 1 256 ? -2.207 -13.253 -19.057 1.00 65.94 256 ALA A O 1
ATOM 2060 N N . SER A 1 257 ? -3.457 -11.860 -20.270 1.00 78.81 257 SER A N 1
ATOM 2061 C CA . SER A 1 257 ? -2.775 -10.625 -19.856 1.00 78.81 257 SER A CA 1
ATOM 2062 C C . SER A 1 257 ? -3.058 -10.206 -18.396 1.00 78.81 257 SER A C 1
ATOM 2064 O O . SER A 1 257 ? -2.773 -9.068 -17.998 1.00 78.81 257 SER A O 1
ATOM 2066 N N . LYS A 1 258 ? -3.664 -11.086 -17.584 1.00 87.00 258 LYS A N 1
ATOM 2067 C CA . LYS A 1 258 ? -3.974 -10.850 -16.167 1.00 87.00 258 LYS A CA 1
ATOM 2068 C C . LYS A 1 258 ? -4.063 -12.153 -15.377 1.00 87.00 258 LYS A C 1
ATOM 2070 O O . LYS A 1 258 ? -4.878 -13.001 -15.730 1.00 87.00 258 LYS A O 1
ATOM 2075 N N . TRP A 1 259 ? -3.329 -12.251 -14.269 1.00 91.75 259 TRP A N 1
ATOM 2076 C CA . TRP A 1 259 ? -3.370 -13.401 -13.352 1.00 91.75 259 TRP A CA 1
ATOM 2077 C C . TRP A 1 259 ? -3.789 -13.005 -11.927 1.00 91.75 259 TRP A C 1
ATOM 2079 O O . TRP A 1 259 ? -3.819 -11.820 -11.580 1.00 91.75 259 TRP A O 1
ATOM 2089 N N . THR A 1 260 ? -4.119 -14.008 -11.111 1.00 93.62 260 THR A N 1
ATOM 2090 C CA . THR A 1 260 ? -4.217 -13.901 -9.645 1.00 93.62 260 THR A CA 1
ATOM 2091 C C . THR A 1 260 ? -2.826 -13.985 -9.005 1.00 93.62 260 THR A C 1
ATOM 2093 O O . THR A 1 260 ? -1.858 -14.375 -9.668 1.00 93.62 260 THR A O 1
ATOM 2096 N N . LEU A 1 261 ? -2.702 -13.641 -7.719 1.00 95.56 261 LEU A N 1
ATOM 2097 C CA . LEU A 1 261 ? -1.443 -13.839 -6.992 1.00 95.56 261 LEU A CA 1
ATOM 2098 C C . LEU A 1 261 ? -1.153 -15.322 -6.757 1.00 95.56 261 LEU A C 1
ATOM 2100 O O . LEU A 1 261 ? 0.001 -15.719 -6.889 1.00 95.56 261 LEU A O 1
ATOM 2104 N N . ALA A 1 262 ? -2.168 -16.157 -6.508 1.00 95.12 262 ALA A N 1
ATOM 2105 C CA . ALA A 1 262 ? -1.970 -17.603 -6.397 1.00 95.12 262 ALA A CA 1
ATOM 2106 C C . ALA A 1 262 ? -1.384 -18.222 -7.683 1.00 95.12 262 ALA A C 1
ATOM 2108 O O . ALA A 1 262 ? -0.504 -19.081 -7.620 1.00 95.12 262 ALA A O 1
ATOM 2109 N N . ALA A 1 263 ? -1.816 -17.759 -8.863 1.00 93.94 263 ALA A N 1
ATOM 2110 C CA . ALA A 1 263 ? -1.248 -18.211 -10.134 1.00 93.94 263 ALA A CA 1
ATOM 2111 C C . ALA A 1 263 ? 0.227 -17.796 -10.282 1.00 93.94 263 ALA A C 1
ATOM 2113 O O . ALA A 1 263 ? 1.053 -18.591 -10.725 1.00 93.94 263 ALA A O 1
ATOM 2114 N N . LEU A 1 264 ? 0.581 -16.584 -9.846 1.00 96.00 264 LEU A N 1
ATOM 2115 C CA . LEU A 1 264 ? 1.973 -16.134 -9.817 1.00 96.00 264 LEU A CA 1
ATOM 2116 C C . LEU A 1 264 ? 2.823 -16.919 -8.818 1.00 96.00 264 LEU A C 1
ATOM 2118 O O . LEU A 1 264 ? 3.961 -17.250 -9.128 1.00 96.00 264 LEU A O 1
ATOM 2122 N N . GLN A 1 265 ? 2.284 -17.252 -7.646 1.00 96.62 265 GLN A N 1
ATOM 2123 C CA . GLN A 1 265 ? 2.974 -18.089 -6.667 1.00 96.62 265 GLN A CA 1
ATOM 2124 C C . GLN A 1 265 ? 3.320 -19.462 -7.259 1.00 96.62 265 GLN A C 1
ATOM 2126 O O . GLN A 1 265 ? 4.446 -19.933 -7.101 1.00 96.62 265 GLN A O 1
ATOM 2131 N N . LYS A 1 266 ? 2.382 -20.080 -7.989 1.00 95.56 266 LYS A N 1
ATOM 2132 C CA . LYS A 1 266 ? 2.623 -21.337 -8.715 1.00 95.56 266 LYS A CA 1
ATOM 2133 C C . LYS A 1 266 ? 3.753 -21.181 -9.736 1.00 95.56 266 LYS A C 1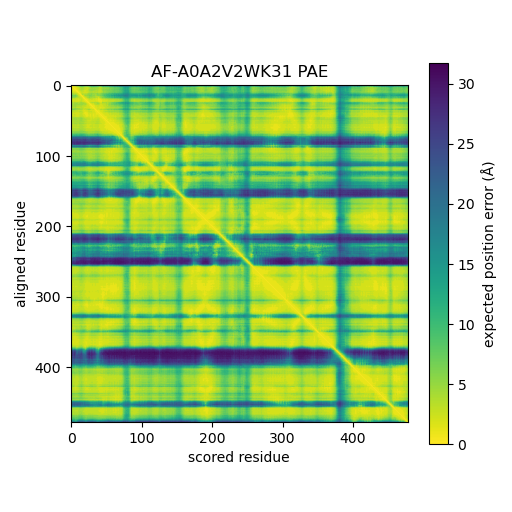
ATOM 2135 O O . LYS A 1 266 ? 4.627 -22.041 -9.803 1.00 95.56 266 LYS A O 1
ATOM 2140 N N . GLU A 1 267 ? 3.776 -20.071 -10.471 1.00 94.56 267 GLU A N 1
ATOM 2141 C CA . GLU A 1 267 ? 4.851 -19.776 -11.424 1.00 94.56 267 GLU A CA 1
ATOM 2142 C C . GLU A 1 267 ? 6.210 -19.569 -10.740 1.00 94.56 267 GLU A C 1
ATOM 2144 O O . GLU A 1 267 ? 7.220 -20.086 -11.207 1.00 94.56 267 GLU A O 1
ATOM 2149 N N . PHE A 1 268 ? 6.247 -18.908 -9.581 1.00 95.00 268 PHE A N 1
ATOM 2150 C CA . PHE A 1 268 ? 7.470 -18.785 -8.782 1.00 95.00 268 PHE A CA 1
ATOM 2151 C C . PHE A 1 268 ? 8.024 -20.155 -8.392 1.00 95.00 268 PHE A C 1
ATOM 2153 O O . PHE A 1 268 ? 9.221 -20.393 -8.544 1.00 95.00 268 PHE A O 1
ATOM 2160 N N . CYS A 1 269 ? 7.160 -21.074 -7.951 1.00 93.25 269 CYS A N 1
ATOM 2161 C CA . CYS A 1 269 ? 7.563 -22.442 -7.636 1.00 93.25 269 CYS A CA 1
ATOM 2162 C C . CYS A 1 269 ? 8.109 -23.183 -8.866 1.00 93.25 269 CYS A C 1
ATOM 2164 O O . CYS A 1 269 ? 9.141 -23.844 -8.759 1.00 93.25 269 CYS A O 1
ATOM 2166 N N . ASN A 1 270 ? 7.457 -23.051 -10.025 1.00 93.81 270 ASN A N 1
ATOM 2167 C CA . ASN A 1 270 ? 7.891 -23.695 -11.270 1.00 93.81 270 ASN A CA 1
ATOM 2168 C C . ASN A 1 270 ? 9.246 -23.163 -11.762 1.00 93.81 270 ASN A C 1
ATOM 2170 O O . ASN A 1 270 ? 10.085 -23.935 -12.220 1.00 93.81 270 ASN A O 1
ATOM 2174 N N . SER A 1 271 ? 9.461 -21.854 -11.632 1.00 92.38 271 SER A N 1
ATOM 2175 C CA . SER A 1 271 ? 10.676 -21.155 -12.060 1.00 92.38 271 SER A CA 1
ATOM 2176 C C . SER A 1 271 ? 11.797 -21.154 -11.005 1.00 92.38 271 SER A C 1
ATOM 2178 O O . SER A 1 271 ? 12.861 -20.582 -11.239 1.00 92.38 271 SER A O 1
ATOM 2180 N N . GLY A 1 272 ? 11.593 -21.786 -9.841 1.00 93.12 272 GLY A N 1
ATOM 2181 C CA . GLY A 1 272 ? 12.588 -21.857 -8.762 1.00 93.12 272 GLY A CA 1
ATOM 2182 C C . GLY A 1 272 ? 12.861 -20.523 -8.053 1.00 93.12 272 GLY A C 1
ATOM 2183 O O . GLY A 1 272 ? 13.923 -20.358 -7.454 1.00 93.12 272 GLY A O 1
ATOM 2184 N N . LEU A 1 273 ? 11.929 -19.570 -8.127 1.00 95.12 273 LEU A N 1
ATOM 2185 C CA . LEU A 1 273 ? 12.015 -18.265 -7.470 1.00 95.12 273 LEU A CA 1
ATOM 2186 C C . LEU A 1 273 ? 11.498 -18.332 -6.027 1.00 95.12 273 LEU A C 1
ATOM 2188 O O . LEU A 1 273 ? 10.525 -19.022 -5.715 1.00 95.12 273 LEU A O 1
ATOM 2192 N N . ASP A 1 274 ? 12.116 -17.559 -5.138 1.00 95.25 274 ASP A N 1
ATOM 2193 C CA . ASP A 1 274 ? 11.748 -17.506 -3.721 1.00 95.25 274 ASP A CA 1
ATOM 2194 C C . ASP A 1 274 ? 10.542 -16.586 -3.476 1.00 95.25 274 ASP A C 1
ATOM 2196 O O . ASP A 1 274 ? 10.667 -15.377 -3.268 1.00 95.25 274 ASP A O 1
ATOM 2200 N N . TRP A 1 275 ? 9.352 -17.189 -3.476 1.00 96.12 275 TRP A N 1
ATOM 2201 C CA . TRP A 1 275 ? 8.092 -16.499 -3.190 1.00 96.12 275 TRP A CA 1
ATOM 2202 C C . TRP A 1 275 ? 8.049 -15.887 -1.786 1.00 96.12 275 TRP A C 1
ATOM 2204 O O . TRP A 1 275 ? 7.664 -14.728 -1.625 1.00 96.12 275 TRP A O 1
ATOM 2214 N N . ASN A 1 276 ? 8.450 -16.648 -0.765 1.00 95.94 276 ASN A N 1
ATOM 2215 C CA . ASN A 1 276 ? 8.307 -16.232 0.630 1.00 95.94 276 ASN A CA 1
ATOM 2216 C C . ASN A 1 276 ? 9.219 -15.044 0.949 1.00 95.94 276 ASN A C 1
ATOM 2218 O O . ASN A 1 276 ? 8.771 -14.077 1.569 1.00 95.94 276 ASN A O 1
ATOM 2222 N N . GLY A 1 277 ? 10.470 -15.069 0.481 1.00 94.75 277 GLY A N 1
ATOM 2223 C CA . GLY A 1 277 ? 11.379 -13.934 0.619 1.00 94.75 277 GLY A CA 1
ATOM 2224 C C . GLY A 1 277 ? 10.912 -12.708 -0.164 1.00 94.75 277 GLY A C 1
ATOM 2225 O O . GLY A 1 277 ? 11.004 -11.587 0.344 1.00 94.75 277 GLY A O 1
ATOM 2226 N N . THR A 1 278 ? 10.346 -12.886 -1.364 1.00 96.06 278 THR A N 1
ATOM 2227 C CA . THR A 1 278 ? 9.761 -11.769 -2.123 1.00 96.06 278 THR A CA 1
ATOM 2228 C C . THR A 1 278 ? 8.561 -11.161 -1.399 1.00 96.06 278 THR A C 1
ATOM 2230 O O . THR A 1 278 ? 8.518 -9.938 -1.247 1.00 96.06 278 THR A O 1
ATOM 2233 N N . MET A 1 279 ? 7.632 -11.969 -0.881 1.00 97.31 279 MET A N 1
ATOM 2234 C CA . MET A 1 279 ? 6.486 -11.471 -0.112 1.00 97.31 279 MET A CA 1
ATOM 2235 C C . MET A 1 279 ? 6.915 -10.790 1.192 1.00 97.31 279 MET A C 1
ATOM 2237 O O . MET A 1 279 ? 6.411 -9.715 1.508 1.00 97.31 279 MET A O 1
ATOM 2241 N N . ALA A 1 280 ? 7.920 -11.314 1.900 1.00 95.12 280 ALA A N 1
ATOM 2242 C CA . ALA A 1 280 ? 8.476 -10.656 3.084 1.00 95.12 280 ALA A CA 1
ATOM 2243 C C . ALA A 1 280 ? 9.048 -9.258 2.768 1.00 95.12 280 ALA A C 1
ATOM 2245 O O . ALA A 1 280 ? 8.837 -8.312 3.532 1.00 95.12 280 ALA A O 1
ATOM 2246 N N . ARG A 1 281 ? 9.723 -9.096 1.620 1.00 94.75 281 ARG A N 1
ATOM 2247 C CA . ARG A 1 281 ? 10.195 -7.784 1.136 1.00 94.75 281 ARG A CA 1
ATOM 2248 C C . ARG A 1 281 ? 9.038 -6.870 0.720 1.00 94.75 281 ARG A C 1
ATOM 2250 O O . ARG A 1 281 ? 9.111 -5.666 0.946 1.00 94.75 281 ARG A O 1
ATOM 2257 N N . ILE A 1 282 ? 7.964 -7.416 0.145 1.00 97.38 282 ILE A N 1
ATOM 2258 C CA . ILE A 1 282 ? 6.741 -6.663 -0.184 1.00 97.38 282 ILE A CA 1
ATOM 2259 C C . ILE A 1 282 ? 6.061 -6.147 1.090 1.00 97.38 282 ILE A C 1
ATOM 2261 O O . ILE A 1 282 ? 5.649 -4.989 1.129 1.00 97.38 282 ILE A O 1
ATOM 2265 N N . HIS A 1 283 ? 5.966 -6.966 2.139 1.00 97.50 283 HIS A N 1
ATOM 2266 C CA . HIS A 1 283 ? 5.393 -6.550 3.423 1.00 97.50 283 HIS A CA 1
ATOM 2267 C C . HIS A 1 283 ? 6.188 -5.389 4.026 1.00 97.50 283 HIS A C 1
ATOM 2269 O O . HIS A 1 283 ? 5.603 -4.390 4.444 1.00 97.50 283 HIS A O 1
ATOM 2275 N N . ASP A 1 284 ? 7.520 -5.486 3.996 1.00 95.81 284 ASP A N 1
ATOM 2276 C CA . ASP A 1 284 ? 8.409 -4.426 4.471 1.00 95.81 284 ASP A CA 1
ATOM 2277 C C . ASP A 1 284 ? 8.257 -3.124 3.677 1.00 95.81 284 ASP A C 1
ATOM 2279 O O . ASP A 1 284 ? 8.124 -2.050 4.266 1.00 95.81 284 ASP A O 1
ATOM 2283 N N . LEU A 1 285 ? 8.192 -3.232 2.346 1.00 97.06 285 LEU A N 1
ATOM 2284 C CA . LEU A 1 285 ? 7.910 -2.125 1.434 1.00 97.06 285 LEU A CA 1
ATOM 2285 C C . LEU A 1 285 ? 6.587 -1.439 1.790 1.00 97.06 285 LEU A C 1
ATOM 2287 O O . LEU A 1 285 ? 6.552 -0.213 1.918 1.00 97.06 285 LEU A O 1
ATOM 2291 N N . ILE A 1 286 ? 5.502 -2.200 1.974 1.00 98.44 286 ILE A N 1
ATOM 2292 C CA . ILE A 1 286 ? 4.178 -1.657 2.317 1.00 98.44 286 ILE A CA 1
ATOM 2293 C C . ILE A 1 286 ? 4.239 -0.919 3.657 1.00 98.44 286 ILE A C 1
ATOM 2295 O O . ILE A 1 286 ? 3.799 0.230 3.736 1.00 98.44 286 ILE A O 1
ATOM 2299 N N . MET A 1 287 ? 4.829 -1.532 4.686 1.00 97.75 287 MET A N 1
ATOM 2300 C CA . MET A 1 287 ? 4.931 -0.925 6.014 1.00 97.75 287 MET A CA 1
ATOM 2301 C C . MET A 1 287 ? 5.741 0.371 5.994 1.00 97.75 287 MET A C 1
ATOM 2303 O O . MET A 1 287 ? 5.245 1.404 6.448 1.00 97.75 287 MET A O 1
ATOM 2307 N N . LYS A 1 288 ? 6.941 0.367 5.399 1.00 96.81 288 LYS A N 1
ATOM 2308 C CA . LYS A 1 288 ? 7.780 1.571 5.262 1.00 96.81 288 LYS A CA 1
ATOM 2309 C C . LYS A 1 288 ? 7.078 2.672 4.460 1.00 96.81 288 LYS A C 1
ATOM 2311 O O . LYS A 1 288 ? 7.194 3.846 4.804 1.00 96.81 288 LYS A O 1
ATOM 2316 N N . THR A 1 289 ? 6.305 2.306 3.435 1.00 98.00 289 THR A N 1
ATOM 2317 C CA . THR A 1 289 ? 5.529 3.257 2.621 1.00 98.00 289 THR A CA 1
ATOM 2318 C C . THR A 1 289 ? 4.414 3.926 3.423 1.00 98.00 289 THR A C 1
ATOM 2320 O O . THR A 1 289 ? 4.255 5.144 3.360 1.00 98.00 289 THR A O 1
ATOM 2323 N N . LEU A 1 290 ? 3.646 3.156 4.196 1.00 98.38 290 LEU A N 1
ATOM 2324 C CA . LEU A 1 290 ? 2.568 3.700 5.025 1.00 98.38 290 LEU A CA 1
ATOM 2325 C C . LEU A 1 290 ? 3.122 4.569 6.163 1.00 98.38 290 LEU A C 1
ATOM 2327 O O . LEU A 1 290 ? 2.620 5.669 6.390 1.00 98.38 290 LEU A O 1
ATOM 2331 N N . LEU A 1 291 ? 4.198 4.122 6.815 1.00 96.94 291 LEU A N 1
ATOM 2332 C CA . LEU A 1 291 ? 4.885 4.859 7.880 1.00 96.94 291 LEU A CA 1
ATOM 2333 C C . LEU A 1 291 ? 5.571 6.140 7.393 1.00 96.94 291 LEU A C 1
ATOM 2335 O O . LEU A 1 291 ? 5.774 7.074 8.165 1.00 96.94 291 LEU A O 1
ATOM 2339 N N . ALA A 1 292 ? 5.905 6.227 6.105 1.00 96.88 292 ALA A N 1
ATOM 2340 C CA . ALA A 1 292 ? 6.413 7.466 5.535 1.00 96.88 292 ALA A CA 1
ATOM 2341 C C . ALA A 1 292 ? 5.378 8.602 5.594 1.00 96.88 292 ALA A C 1
ATOM 2343 O O . ALA A 1 292 ? 5.743 9.762 5.786 1.00 96.88 292 ALA A O 1
ATOM 2344 N N . VAL A 1 293 ? 4.090 8.269 5.457 1.00 97.25 293 VAL A N 1
ATOM 2345 C CA . VAL A 1 293 ? 2.980 9.236 5.417 1.00 97.25 293 VAL A CA 1
ATOM 2346 C C . VAL A 1 293 ? 2.222 9.320 6.749 1.00 97.25 293 VAL A C 1
ATOM 2348 O O . VAL A 1 293 ? 1.588 10.339 7.019 1.00 97.25 293 VAL A O 1
ATOM 2351 N N . GLU A 1 294 ? 2.338 8.306 7.611 1.00 96.81 294 GLU A N 1
ATOM 2352 C CA . GLU A 1 294 ? 1.718 8.238 8.946 1.00 96.81 294 GLU A CA 1
ATOM 2353 C C . GLU A 1 294 ? 1.808 9.538 9.771 1.00 96.81 294 GLU A C 1
ATOM 2355 O O . GLU A 1 294 ? 0.755 9.978 10.237 1.00 96.81 294 GLU A O 1
ATOM 2360 N N . PRO A 1 295 ? 2.954 10.245 9.867 1.00 95.62 295 PRO A N 1
ATOM 2361 C CA . PRO A 1 295 ? 3.035 11.467 10.668 1.00 95.62 295 PRO A CA 1
ATOM 2362 C C . PRO A 1 295 ? 2.097 12.567 10.164 1.00 95.62 295 PRO A C 1
ATOM 2364 O O . PRO A 1 295 ? 1.502 13.303 10.949 1.00 95.62 295 PRO A O 1
ATOM 2367 N N . HIS A 1 296 ? 1.945 12.680 8.839 1.00 95.75 296 HIS A N 1
ATOM 2368 C CA . HIS A 1 296 ? 1.037 13.654 8.235 1.00 95.75 296 HIS A CA 1
ATOM 2369 C C . HIS A 1 296 ? -0.425 13.262 8.464 1.00 95.75 296 HIS A C 1
ATOM 2371 O O . HIS A 1 296 ? -1.244 14.120 8.782 1.00 95.75 296 HIS A O 1
ATOM 2377 N N . VAL A 1 297 ? -0.752 11.973 8.357 1.00 96.00 297 VAL A N 1
ATOM 2378 C CA . VAL A 1 297 ? -2.118 11.471 8.579 1.00 96.00 297 VAL A CA 1
ATOM 2379 C C . VAL A 1 297 ? -2.534 11.629 10.040 1.00 96.00 297 VAL A C 1
ATOM 2381 O O . VAL A 1 297 ? -3.658 12.046 10.310 1.00 96.00 297 VAL A O 1
ATOM 2384 N N . ILE A 1 298 ? -1.646 11.358 10.997 1.00 95.06 298 ILE A N 1
ATOM 2385 C CA . ILE A 1 298 ? -1.905 11.605 12.424 1.00 95.06 298 ILE A CA 1
ATOM 2386 C C . ILE A 1 298 ? -2.142 13.094 12.678 1.00 95.06 298 ILE A C 1
ATOM 2388 O O . ILE A 1 298 ? -3.168 13.445 13.254 1.00 95.06 298 ILE A O 1
ATOM 2392 N N . TYR A 1 299 ? -1.279 13.967 12.152 1.00 94.69 299 TYR A N 1
ATOM 2393 C CA . TYR A 1 299 ? -1.447 15.414 12.292 1.00 94.69 299 TYR A CA 1
ATOM 2394 C C . TYR A 1 299 ? -2.802 15.917 11.760 1.00 94.69 299 TYR A C 1
ATOM 2396 O O . TYR A 1 299 ? -3.475 16.715 12.411 1.00 94.69 299 TYR A O 1
ATOM 2404 N N . GLU A 1 300 ? -3.243 15.454 10.585 1.00 94.88 300 GLU A N 1
ATOM 2405 C CA . GLU A 1 300 ? -4.535 15.868 10.012 1.00 94.88 300 GLU A CA 1
ATOM 2406 C C . GLU A 1 300 ? -5.739 15.337 10.802 1.00 94.88 300 GLU A C 1
ATOM 2408 O O . GLU A 1 300 ? -6.777 16.004 10.850 1.00 94.88 300 GLU A O 1
ATOM 2413 N N . GLN A 1 301 ? -5.611 14.155 11.411 1.00 94.00 301 GLN A N 1
ATOM 2414 C CA . GLN A 1 301 ? -6.630 13.595 12.299 1.00 94.00 301 GLN A CA 1
ATOM 2415 C C . GLN A 1 301 ? -6.748 14.422 13.582 1.00 94.00 301 GLN A C 1
ATOM 2417 O O . GLN A 1 301 ? -7.835 14.919 13.872 1.00 94.00 301 GLN A O 1
ATOM 2422 N N . GLU A 1 302 ? -5.638 14.654 14.286 1.00 92.06 302 GLU A N 1
ATOM 2423 C CA . GLU A 1 302 ? -5.583 15.466 15.515 1.00 92.06 302 GLU A CA 1
ATOM 2424 C C . GLU A 1 302 ? -6.083 16.896 15.270 1.00 92.06 302 GLU A C 1
ATOM 2426 O O . GLU A 1 302 ? -6.824 17.461 16.074 1.00 92.06 302 GLU A O 1
ATOM 2431 N N . ALA A 1 303 ? -5.778 17.468 14.100 1.00 93.94 303 ALA A N 1
ATOM 2432 C CA . ALA A 1 303 ? -6.292 18.775 13.706 1.00 93.94 303 ALA A CA 1
ATOM 2433 C C . ALA A 1 303 ? -7.825 18.811 13.558 1.00 93.94 303 ALA A C 1
ATOM 2435 O O . ALA A 1 303 ? -8.397 19.903 13.493 1.00 93.94 303 ALA A O 1
ATOM 2436 N N . ILE A 1 304 ? -8.500 17.667 13.416 1.00 93.62 304 ILE A N 1
ATOM 2437 C CA . ILE A 1 304 ? -9.965 17.550 13.375 1.00 93.62 304 ILE A CA 1
ATOM 2438 C C . ILE A 1 304 ? -10.504 17.233 14.772 1.00 93.62 304 ILE A C 1
ATOM 2440 O O . ILE A 1 304 ? -11.324 18.005 15.270 1.00 93.62 304 ILE A O 1
ATOM 2444 N N . ASN A 1 305 ? -10.093 16.099 15.348 1.00 89.38 305 ASN A N 1
ATOM 2445 C CA . ASN A 1 305 ? -10.254 15.685 16.748 1.00 89.38 305 ASN A CA 1
ATOM 2446 C C . ASN A 1 305 ? -9.596 14.305 16.969 1.00 89.38 305 ASN A C 1
ATOM 2448 O O . ASN A 1 305 ? -9.384 13.558 16.016 1.00 89.38 305 ASN A O 1
ATOM 2452 N N . ASP A 1 306 ? -9.379 13.921 18.226 1.00 83.50 306 ASP A N 1
ATOM 2453 C CA . ASP A 1 306 ? -8.609 12.718 18.592 1.00 83.50 306 ASP A CA 1
ATOM 2454 C C . ASP A 1 306 ? -9.277 11.371 18.250 1.00 83.50 306 ASP A C 1
ATOM 2456 O O . ASP A 1 306 ? -8.601 10.341 18.223 1.00 83.50 306 ASP A O 1
ATOM 2460 N N . THR A 1 307 ? -10.585 11.376 17.968 1.00 86.56 307 THR A N 1
ATOM 2461 C CA . THR A 1 307 ? -11.416 10.168 17.750 1.00 86.56 307 THR A CA 1
ATOM 2462 C C . THR A 1 307 ? -11.829 9.965 16.293 1.00 86.56 307 THR A C 1
ATOM 2464 O O . THR A 1 307 ? -12.437 8.959 15.932 1.00 86.56 307 THR A O 1
ATOM 2467 N N . VAL A 1 308 ? -11.509 10.917 15.408 1.00 93.25 308 VAL A N 1
ATOM 2468 C CA . VAL A 1 308 ? -11.896 10.842 13.991 1.00 93.25 308 VAL A CA 1
ATOM 2469 C C . VAL A 1 308 ? -11.321 9.596 13.317 1.00 93.25 308 VAL A C 1
ATOM 2471 O O . VAL A 1 308 ? -11.977 9.010 12.455 1.00 93.25 308 VAL A O 1
ATOM 2474 N N . GLY A 1 309 ? -10.123 9.177 13.738 1.00 92.19 309 GLY A N 1
ATOM 2475 C CA . GLY A 1 309 ? -9.447 7.983 13.242 1.00 92.19 309 GLY A CA 1
ATOM 2476 C C . GLY A 1 309 ? -10.248 6.706 13.468 1.00 92.19 309 GLY A C 1
ATOM 2477 O O . GLY A 1 309 ? -10.313 5.879 12.566 1.00 92.19 309 GLY A O 1
ATOM 2478 N N . ASP A 1 310 ? -10.964 6.597 14.590 1.00 91.56 310 ASP A N 1
ATOM 2479 C CA . ASP A 1 310 ? -11.765 5.413 14.947 1.00 91.56 310 ASP A CA 1
ATOM 2480 C C . ASP A 1 310 ? -12.971 5.214 14.013 1.00 91.56 310 ASP A C 1
ATOM 2482 O O . ASP A 1 310 ? -13.552 4.131 13.911 1.00 91.56 310 ASP A O 1
ATOM 2486 N N . CYS A 1 311 ? -13.357 6.276 13.303 1.00 95.38 311 CYS A N 1
ATOM 2487 C CA . CYS A 1 311 ? -14.419 6.259 12.305 1.00 95.38 311 CYS A CA 1
ATOM 2488 C C . CYS A 1 311 ? -13.890 6.068 10.875 1.00 95.38 311 CYS A C 1
ATOM 2490 O O . CYS A 1 311 ? -14.681 6.061 9.928 1.00 95.38 311 CYS A O 1
ATOM 2492 N N . CYS A 1 312 ? -12.581 5.947 10.681 1.00 97.25 312 CYS A N 1
ATOM 2493 C CA . CYS A 1 312 ? -11.961 5.887 9.366 1.00 97.25 312 CYS A CA 1
ATOM 2494 C C . CYS A 1 312 ? -11.366 4.501 9.102 1.00 97.25 312 CYS A C 1
ATOM 2496 O O . CYS A 1 312 ? -10.904 3.803 9.995 1.00 97.25 312 CYS A O 1
ATOM 2498 N N . PHE A 1 313 ? -11.367 4.107 7.839 1.00 98.06 313 PHE A N 1
ATOM 2499 C CA . PHE A 1 313 ? -10.525 3.039 7.312 1.00 98.06 313 PHE A CA 1
ATOM 2500 C C . PHE A 1 313 ? -10.099 3.453 5.911 1.00 98.06 313 PHE A C 1
ATOM 2502 O O . PHE A 1 313 ? -10.696 4.354 5.331 1.00 98.06 313 PHE A O 1
ATOM 2509 N N . GLU A 1 314 ? -9.094 2.820 5.330 1.00 98.06 314 GLU A N 1
ATOM 2510 C CA . GLU A 1 314 ? -8.622 3.190 3.999 1.00 98.06 314 GLU A CA 1
ATOM 2511 C C . GLU A 1 314 ? -8.287 1.959 3.179 1.00 98.06 314 GLU A C 1
ATOM 2513 O O . GLU A 1 314 ? -7.772 0.967 3.695 1.00 98.06 314 GLU A O 1
ATOM 2518 N N . VAL A 1 315 ? -8.607 2.039 1.890 1.00 98.00 315 VAL A N 1
ATOM 2519 C CA . VAL A 1 315 ? -8.398 0.965 0.923 1.00 98.00 315 VAL A CA 1
ATOM 2520 C C . VAL A 1 315 ? -7.386 1.437 -0.108 1.00 98.00 315 VAL A C 1
ATOM 2522 O O . VAL A 1 315 ? -7.678 2.278 -0.960 1.00 98.00 315 VAL A O 1
ATOM 2525 N N . TYR A 1 316 ? -6.204 0.837 -0.076 1.00 98.44 316 TYR A N 1
ATOM 2526 C CA . TYR A 1 316 ? -5.129 1.122 -1.009 1.00 98.44 316 TYR A CA 1
ATOM 2527 C C . TYR A 1 316 ? -5.011 0.042 -2.081 1.00 98.44 316 TYR A C 1
ATOM 2529 O O . TYR A 1 316 ? -5.097 -1.153 -1.809 1.00 98.44 316 TYR A O 1
ATOM 2537 N N . GLY A 1 317 ? -4.757 0.471 -3.317 1.00 98.19 317 GLY A N 1
ATOM 2538 C CA . GLY A 1 317 ? -4.141 -0.373 -4.338 1.00 98.19 317 GLY A CA 1
ATOM 2539 C C . GLY A 1 317 ? -2.668 -0.029 -4.457 1.00 98.19 317 GLY A C 1
ATOM 2540 O O . GLY A 1 317 ? -2.348 1.039 -4.977 1.00 98.19 317 GLY A O 1
ATOM 2541 N N . VAL A 1 318 ? -1.791 -0.906 -3.990 1.00 98.44 318 VAL A N 1
ATOM 2542 C CA . VAL A 1 318 ? -0.340 -0.716 -4.067 1.00 98.44 318 VAL A CA 1
ATOM 2543 C C . VAL A 1 318 ? 0.167 -1.357 -5.353 1.00 98.44 318 VAL A C 1
ATOM 2545 O O . VAL A 1 318 ? -0.080 -2.540 -5.596 1.00 98.44 318 VAL A O 1
ATOM 2548 N N . ASP A 1 319 ? 0.842 -0.570 -6.187 1.00 97.81 319 ASP A N 1
ATOM 2549 C CA . ASP A 1 319 ? 1.417 -1.029 -7.448 1.00 97.81 319 ASP A CA 1
ATOM 2550 C C . ASP A 1 319 ? 2.897 -1.348 -7.218 1.00 97.81 319 ASP A C 1
ATOM 2552 O O . ASP A 1 319 ? 3.687 -0.451 -6.910 1.00 97.81 319 ASP A O 1
ATOM 2556 N N . VAL A 1 320 ? 3.268 -2.620 -7.369 1.00 98.25 320 VAL A N 1
ATOM 2557 C CA . VAL A 1 320 ? 4.632 -3.119 -7.143 1.00 98.25 320 VAL A CA 1
ATOM 2558 C C . VAL A 1 320 ? 5.172 -3.739 -8.426 1.00 98.25 320 VAL A C 1
ATOM 2560 O O . VAL A 1 320 ? 4.518 -4.575 -9.040 1.00 98.25 320 VAL A O 1
ATOM 2563 N N . LEU A 1 321 ? 6.378 -3.351 -8.828 1.00 97.50 321 LEU A N 1
ATOM 2564 C CA . LEU A 1 321 ? 7.144 -4.021 -9.876 1.00 97.50 321 LEU A CA 1
ATOM 2565 C C . LEU A 1 321 ? 8.155 -4.961 -9.222 1.00 97.50 321 LEU A C 1
ATOM 2567 O O . LEU A 1 321 ? 8.812 -4.575 -8.260 1.00 97.50 321 LEU A O 1
ATOM 2571 N N . LEU A 1 322 ? 8.320 -6.169 -9.752 1.00 96.75 322 LEU A N 1
ATOM 2572 C CA . LEU A 1 322 ? 9.398 -7.056 -9.325 1.00 96.75 322 LEU A CA 1
ATOM 2573 C C . LEU A 1 322 ? 10.587 -6.886 -10.264 1.00 96.75 322 LEU A C 1
ATOM 2575 O O . LEU A 1 322 ? 10.426 -6.949 -11.480 1.00 96.75 322 LEU A O 1
ATOM 2579 N N . ARG A 1 323 ? 11.775 -6.659 -9.709 1.00 93.94 323 ARG A N 1
ATOM 2580 C CA . ARG A 1 323 ? 13.051 -6.714 -10.432 1.00 93.94 323 ARG A CA 1
ATOM 2581 C C . ARG A 1 323 ? 13.613 -8.123 -10.383 1.00 93.94 323 ARG A C 1
ATOM 2583 O O . ARG A 1 323 ? 13.369 -8.851 -9.413 1.00 93.94 323 ARG A O 1
ATOM 2590 N N . ARG A 1 324 ? 14.381 -8.488 -11.410 1.00 92.06 324 ARG A N 1
ATOM 2591 C CA . ARG A 1 324 ? 15.113 -9.759 -11.423 1.00 92.06 324 ARG A CA 1
ATOM 2592 C C . ARG A 1 324 ? 16.021 -9.867 -10.185 1.00 92.06 324 ARG A C 1
ATOM 2594 O O . ARG A 1 324 ? 16.473 -8.835 -9.681 1.00 92.06 324 ARG A O 1
ATOM 2601 N N . PRO A 1 325 ? 16.281 -11.078 -9.668 1.00 89.31 325 PRO A N 1
ATOM 2602 C CA . PRO A 1 325 ? 17.201 -11.233 -8.550 1.00 89.31 325 PRO A CA 1
ATOM 2603 C C . PRO A 1 325 ? 18.598 -10.688 -8.887 1.00 89.31 325 PRO A C 1
ATOM 2605 O O . PRO A 1 325 ? 19.047 -10.781 -10.029 1.00 89.31 325 PRO A O 1
ATOM 2608 N N . TYR A 1 326 ? 19.275 -10.095 -7.899 1.00 78.62 326 TYR A N 1
ATOM 2609 C CA . TYR A 1 326 ? 20.574 -9.437 -8.106 1.00 78.62 326 TYR A CA 1
ATOM 2610 C C . TYR A 1 326 ? 21.707 -10.410 -8.424 1.00 78.62 326 TYR A C 1
ATOM 2612 O O . TYR A 1 326 ? 22.619 -10.073 -9.176 1.00 78.62 326 TYR A O 1
ATOM 2620 N N . THR A 1 327 ? 21.673 -11.597 -7.825 1.00 76.06 327 THR A N 1
ATOM 2621 C CA . THR A 1 327 ? 22.694 -12.625 -8.003 1.00 76.06 327 THR A CA 1
ATOM 2622 C C . THR A 1 327 ? 22.024 -13.927 -8.401 1.00 76.06 327 THR A C 1
ATOM 2624 O O . THR A 1 327 ? 20.911 -14.219 -7.970 1.00 76.06 327 THR A O 1
ATOM 2627 N N . SER A 1 328 ? 22.717 -14.742 -9.194 1.00 71.88 328 SER A N 1
ATOM 2628 C CA . SER A 1 328 ? 22.265 -16.100 -9.522 1.00 71.88 328 SER A CA 1
ATOM 2629 C C . SER A 1 328 ? 22.148 -17.004 -8.288 1.00 71.88 328 SER A C 1
ATOM 2631 O O . SER A 1 328 ? 21.474 -18.024 -8.338 1.00 71.88 328 SER A O 1
ATOM 2633 N N . GLU A 1 329 ? 22.807 -16.634 -7.187 1.00 76.69 329 GLU A N 1
ATOM 2634 C CA . GLU A 1 329 ? 22.810 -17.367 -5.917 1.00 76.69 329 GLU A CA 1
ATOM 2635 C C . GLU A 1 329 ? 21.615 -17.024 -5.012 1.00 76.69 329 GLU A C 1
ATOM 2637 O O . GLU A 1 329 ? 21.243 -17.831 -4.164 1.00 76.69 329 GLU A O 1
ATOM 2642 N N . SER A 1 330 ? 20.998 -15.847 -5.178 1.00 80.69 330 SER A N 1
ATOM 2643 C CA . SER A 1 330 ? 19.783 -15.460 -4.457 1.00 80.69 330 SER A CA 1
ATOM 2644 C C . SER A 1 330 ? 18.601 -15.505 -5.420 1.00 80.69 330 SER A C 1
ATOM 2646 O O . SER A 1 330 ? 18.459 -14.599 -6.235 1.00 80.69 330 SER A O 1
ATOM 2648 N N . PRO A 1 331 ? 17.702 -16.495 -5.322 1.00 88.38 331 PRO A N 1
ATOM 2649 C CA . PRO A 1 331 ? 16.552 -16.610 -6.214 1.00 88.38 331 PRO A CA 1
ATOM 2650 C C . PRO A 1 331 ? 15.406 -15.662 -5.830 1.00 88.38 331 PRO A C 1
ATOM 2652 O O . PRO A 1 331 ? 14.270 -15.901 -6.224 1.00 88.38 331 PRO A O 1
ATOM 2655 N N . THR A 1 332 ? 15.659 -14.619 -5.030 1.00 93.06 332 THR A N 1
ATOM 2656 C CA . THR A 1 332 ? 14.620 -13.750 -4.462 1.00 93.06 332 THR A CA 1
ATOM 2657 C C . THR A 1 332 ? 14.507 -12.445 -5.265 1.00 93.06 332 THR A C 1
ATOM 2659 O O . THR A 1 332 ? 15.367 -11.564 -5.122 1.00 93.06 332 THR A O 1
ATOM 2662 N N . PRO A 1 333 ? 13.443 -12.258 -6.070 1.00 94.12 333 PRO A N 1
ATOM 2663 C CA . PRO A 1 333 ? 13.125 -10.983 -6.707 1.00 94.12 333 PRO A CA 1
ATOM 2664 C C . PRO A 1 333 ? 13.048 -9.806 -5.728 1.00 94.12 333 PRO A C 1
ATOM 2666 O O . PRO A 1 333 ? 12.687 -9.954 -4.552 1.00 94.12 333 PRO A O 1
ATOM 2669 N N . MET A 1 334 ? 13.368 -8.612 -6.228 1.00 92.31 334 MET A N 1
ATOM 2670 C CA . MET A 1 334 ? 13.337 -7.370 -5.451 1.00 92.31 334 MET A CA 1
ATOM 2671 C C . MET A 1 334 ? 12.081 -6.562 -5.786 1.00 92.31 334 MET A C 1
ATOM 2673 O O . MET A 1 334 ? 11.937 -6.124 -6.930 1.00 92.31 334 MET A O 1
ATOM 2677 N N . PRO A 1 335 ? 11.167 -6.340 -4.827 1.00 95.56 335 PRO A N 1
ATOM 2678 C CA . PRO A 1 335 ? 9.989 -5.524 -5.067 1.00 95.56 335 PRO A CA 1
ATOM 2679 C C . PRO A 1 335 ? 10.335 -4.035 -5.061 1.00 95.56 335 PRO A C 1
ATOM 2681 O O . PRO A 1 335 ? 11.091 -3.556 -4.217 1.00 95.56 335 PRO A O 1
ATOM 2684 N N . VAL A 1 336 ? 9.735 -3.299 -5.990 1.00 96.06 336 VAL A N 1
ATOM 2685 C CA . VAL A 1 336 ? 9.878 -1.854 -6.123 1.00 96.06 336 VAL A CA 1
ATOM 2686 C C . VAL A 1 336 ? 8.507 -1.197 -6.206 1.00 96.06 336 VAL A C 1
ATOM 2688 O O . VAL A 1 336 ? 7.660 -1.574 -7.015 1.00 96.06 336 VAL A O 1
ATOM 2691 N N . LEU A 1 337 ? 8.288 -0.195 -5.364 1.00 97.50 337 LEU A N 1
ATOM 2692 C CA . LEU A 1 337 ? 7.069 0.590 -5.297 1.00 97.50 337 LEU A CA 1
ATOM 2693 C C . LEU A 1 337 ? 6.962 1.490 -6.530 1.00 97.50 337 LEU A C 1
ATOM 2695 O O . LEU A 1 337 ? 7.842 2.310 -6.803 1.00 97.50 337 LEU A O 1
ATOM 2699 N N . MET A 1 338 ? 5.843 1.380 -7.240 1.00 94.25 338 MET A N 1
ATOM 2700 C CA . MET A 1 338 ? 5.565 2.173 -8.437 1.00 94.25 338 MET A CA 1
ATOM 2701 C C . MET A 1 338 ? 4.635 3.350 -8.146 1.00 94.25 338 MET A C 1
ATOM 2703 O O . MET A 1 338 ? 4.896 4.470 -8.596 1.00 94.25 338 MET A O 1
ATOM 2707 N N . GLU A 1 339 ? 3.541 3.089 -7.430 1.00 94.19 339 GLU A N 1
ATOM 2708 C CA . GLU A 1 339 ? 2.586 4.080 -6.929 1.00 94.19 339 GLU A CA 1
ATOM 2709 C C . GLU A 1 339 ? 1.659 3.454 -5.874 1.00 94.19 339 GLU A C 1
ATOM 2711 O O . GLU A 1 339 ? 1.504 2.235 -5.806 1.00 94.19 339 GLU A O 1
ATOM 2716 N N . VAL A 1 340 ? 1.002 4.296 -5.076 1.00 96.94 340 VAL A N 1
ATOM 2717 C CA . VAL A 1 340 ? -0.104 3.893 -4.201 1.00 96.94 340 VAL A CA 1
ATOM 2718 C C . VAL A 1 340 ? -1.371 4.577 -4.694 1.00 96.94 340 VAL A C 1
ATOM 2720 O O . VAL A 1 340 ? -1.395 5.781 -4.926 1.00 96.94 340 VAL A O 1
ATOM 2723 N N . ASN A 1 341 ? -2.443 3.816 -4.870 1.00 95.19 341 ASN A N 1
ATOM 2724 C CA . ASN A 1 341 ? -3.743 4.322 -5.278 1.00 95.19 341 ASN A CA 1
ATOM 2725 C C . ASN A 1 341 ? -4.676 4.366 -4.065 1.00 95.19 341 ASN A C 1
ATOM 2727 O O . ASN A 1 341 ? -5.087 3.315 -3.589 1.00 95.19 341 ASN A O 1
ATOM 2731 N N . ILE A 1 342 ? -5.080 5.561 -3.621 1.00 93.62 342 ILE A N 1
ATOM 2732 C CA . ILE A 1 342 ? -6.110 5.746 -2.568 1.00 93.62 342 ILE A CA 1
ATOM 2733 C C . ILE A 1 342 ? -7.541 5.462 -3.051 1.00 93.62 342 ILE A C 1
ATOM 2735 O O . ILE A 1 342 ? -8.507 5.532 -2.311 1.00 93.62 342 ILE A O 1
ATOM 2739 N N . MET A 1 343 ? -7.697 5.218 -4.350 1.00 90.38 343 MET A N 1
ATOM 2740 C CA . MET A 1 343 ? -8.957 4.833 -4.975 1.00 90.38 343 MET A CA 1
ATOM 2741 C C . MET A 1 343 ? -8.659 3.784 -6.044 1.00 90.38 343 MET A C 1
ATOM 2743 O O . MET A 1 343 ? -8.704 4.087 -7.245 1.00 90.38 343 MET A O 1
ATOM 2747 N N . PRO A 1 344 ? -8.291 2.555 -5.651 1.00 92.62 344 PRO A N 1
ATOM 2748 C CA . PRO A 1 344 ? -8.063 1.508 -6.629 1.00 92.62 344 PRO A CA 1
ATOM 2749 C C . PRO A 1 344 ? -9.344 1.233 -7.422 1.00 92.62 344 PRO A C 1
ATOM 2751 O O . PRO A 1 344 ? -10.464 1.354 -6.926 1.00 92.62 344 PRO A O 1
ATOM 2754 N N . SER A 1 345 ? -9.196 0.841 -8.689 1.00 89.56 345 SER A N 1
ATOM 2755 C CA . SER A 1 345 ? -10.359 0.438 -9.479 1.00 89.56 345 SER A CA 1
ATOM 2756 C C . SER A 1 345 ? -10.939 -0.866 -8.932 1.00 89.56 345 SER A C 1
ATOM 2758 O O . SER A 1 345 ? -10.321 -1.924 -9.053 1.00 89.56 345 SER A O 1
ATOM 2760 N N . LEU A 1 346 ? -12.159 -0.785 -8.401 1.00 90.25 346 LEU A N 1
ATOM 2761 C CA . LEU A 1 346 ? -12.950 -1.924 -7.925 1.00 90.25 346 LEU A CA 1
ATOM 2762 C C . LEU A 1 346 ? -14.007 -2.379 -8.950 1.00 90.25 346 LEU A C 1
ATOM 2764 O O . LEU A 1 346 ? -14.982 -3.036 -8.607 1.00 90.25 346 LEU A O 1
ATOM 2768 N N . SER A 1 347 ? -13.832 -2.021 -10.228 1.00 86.06 347 SER A N 1
ATOM 2769 C CA . SER A 1 347 ? -14.725 -2.476 -11.301 1.00 86.06 347 SER A CA 1
ATOM 2770 C C . SER A 1 347 ? -14.554 -3.974 -11.541 1.00 86.06 347 SER A C 1
ATOM 2772 O O . SER A 1 347 ? -13.433 -4.424 -11.796 1.00 86.06 347 SER A O 1
ATOM 2774 N N . THR A 1 348 ? -15.664 -4.709 -11.517 1.00 83.81 348 THR A N 1
ATOM 2775 C CA . THR A 1 348 ? -15.729 -6.169 -11.696 1.00 83.81 348 THR A CA 1
ATOM 2776 C C . THR A 1 348 ? -16.187 -6.593 -13.092 1.00 83.81 348 THR A C 1
ATOM 2778 O O . THR A 1 348 ? -15.997 -7.735 -13.476 1.00 83.81 348 THR A O 1
ATOM 2781 N N . HIS A 1 349 ? -16.745 -5.677 -13.890 1.00 76.75 349 HIS A N 1
ATOM 2782 C CA . HIS A 1 349 ? -17.393 -6.000 -15.172 1.00 76.75 349 HIS A CA 1
ATOM 2783 C C . HIS A 1 349 ? -16.444 -6.422 -16.306 1.00 76.75 349 HIS A C 1
ATOM 2785 O O . HIS A 1 349 ? -16.910 -6.719 -17.399 1.00 76.75 349 HIS A O 1
ATOM 2791 N N . TYR A 1 350 ? -15.127 -6.398 -16.083 1.00 73.19 350 TYR A N 1
ATOM 2792 C CA . TYR A 1 350 ? -14.141 -6.678 -17.129 1.00 73.19 350 TYR A CA 1
ATOM 2793 C C . TYR A 1 350 ? -13.806 -8.167 -17.270 1.00 73.19 350 TYR A C 1
ATOM 2795 O O . TYR A 1 350 ? -13.434 -8.583 -18.360 1.00 73.19 350 TYR A O 1
ATOM 2803 N N . SER A 1 351 ? -13.907 -8.959 -16.197 1.00 81.81 351 SER A N 1
ATOM 2804 C CA . SER A 1 351 ? -13.675 -10.408 -16.232 1.00 81.81 351 SER A CA 1
ATOM 2805 C C . SER A 1 351 ? -14.228 -11.088 -14.976 1.00 81.81 351 SER A C 1
ATOM 2807 O O . SER A 1 351 ? -14.384 -10.444 -13.936 1.00 81.81 351 SER A O 1
ATOM 2809 N N . LEU A 1 352 ? -14.471 -12.402 -15.045 1.00 83.50 352 LEU A N 1
ATOM 2810 C CA . LEU A 1 352 ? -14.824 -13.204 -13.865 1.00 83.50 352 LEU A CA 1
ATOM 2811 C C . LEU A 1 352 ? -13.721 -13.164 -12.799 1.00 83.50 352 LEU A C 1
ATOM 2813 O O . LEU A 1 352 ? -14.026 -13.082 -11.613 1.00 83.50 352 LEU A O 1
ATOM 2817 N N . LEU A 1 353 ? -12.452 -13.121 -13.217 1.00 87.44 353 LEU A N 1
ATOM 2818 C CA . LEU A 1 353 ? -11.311 -12.943 -12.318 1.00 87.44 353 LEU A CA 1
ATOM 2819 C C . LEU A 1 353 ? -11.435 -11.635 -11.521 1.00 87.44 353 LEU A C 1
ATOM 2821 O O . LEU A 1 353 ? -11.345 -11.651 -10.295 1.00 87.44 353 LEU A O 1
ATOM 2825 N N . ASP A 1 354 ? -11.719 -10.506 -12.188 1.00 88.12 354 ASP A N 1
ATOM 2826 C CA . ASP A 1 354 ? -11.944 -9.227 -11.498 1.00 88.12 354 ASP A CA 1
ATOM 2827 C C . ASP A 1 354 ? -13.122 -9.315 -10.519 1.00 88.12 354 ASP A C 1
ATOM 2829 O O . ASP A 1 354 ? -13.065 -8.716 -9.445 1.00 88.12 354 ASP A O 1
ATOM 2833 N N . GLN A 1 355 ? -14.191 -10.025 -10.889 1.00 87.00 355 GLN A N 1
ATOM 2834 C CA . GLN A 1 355 ? -15.358 -10.207 -10.033 1.00 87.00 355 GLN A CA 1
ATOM 2835 C C . GLN A 1 355 ? -15.037 -11.011 -8.773 1.00 87.00 355 GLN A C 1
ATOM 2837 O O . GLN A 1 355 ? -15.447 -10.588 -7.692 1.00 87.00 355 GLN A O 1
ATOM 2842 N N . CYS A 1 356 ? -14.306 -12.116 -8.894 1.00 88.75 356 CYS A N 1
ATOM 2843 C CA . CYS A 1 356 ? -13.930 -12.952 -7.757 1.00 88.75 356 CYS A CA 1
ATOM 2844 C C . CYS A 1 356 ? -12.965 -12.227 -6.822 1.00 88.75 356 CYS A C 1
ATOM 2846 O O . CYS A 1 356 ? -13.255 -12.115 -5.635 1.00 88.75 356 CYS A O 1
ATOM 2848 N N . VAL A 1 357 ? -11.885 -11.644 -7.351 1.00 92.38 357 VAL A N 1
ATOM 2849 C CA . VAL A 1 357 ? -10.888 -10.956 -6.518 1.00 92.38 357 VAL A 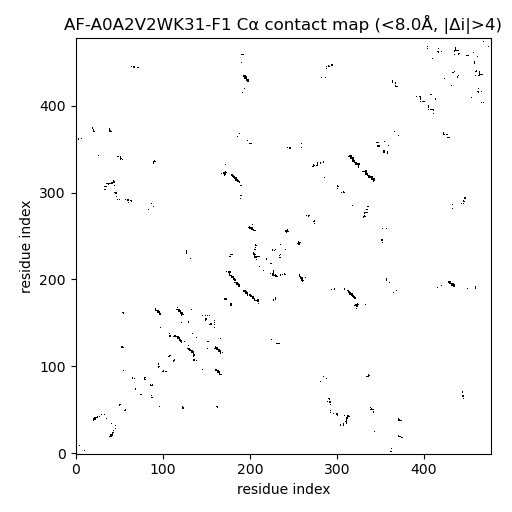CA 1
ATOM 2850 C C . VAL A 1 357 ? -11.491 -9.716 -5.855 1.00 92.38 357 VAL A C 1
ATOM 2852 O O . VAL A 1 357 ? -11.484 -9.592 -4.635 1.00 92.38 357 VAL A O 1
ATOM 2855 N N . LYS A 1 358 ? -12.069 -8.788 -6.631 1.00 94.06 358 LYS A N 1
ATOM 2856 C CA . LYS A 1 358 ? -12.533 -7.497 -6.082 1.00 94.06 358 LYS A CA 1
ATOM 2857 C C . LYS A 1 358 ? -13.856 -7.611 -5.337 1.00 94.06 358 LYS A C 1
ATOM 2859 O O . LYS A 1 358 ? -14.100 -6.835 -4.417 1.00 94.06 358 LYS A O 1
ATOM 2864 N N . GLY A 1 359 ? -14.734 -8.519 -5.765 1.00 92.88 359 GLY A N 1
ATOM 2865 C CA . GLY A 1 359 ? -16.011 -8.759 -5.102 1.00 92.88 359 GLY A CA 1
ATOM 2866 C C . GLY A 1 359 ? -15.801 -9.273 -3.682 1.00 92.88 359 GLY A C 1
ATOM 2867 O O . GLY A 1 359 ? -16.346 -8.677 -2.753 1.00 92.88 359 GLY A O 1
ATOM 2868 N N . ASN A 1 360 ? -14.964 -10.304 -3.531 1.00 93.62 360 ASN A N 1
ATOM 2869 C CA . ASN A 1 360 ? -14.623 -10.878 -2.229 1.00 93.62 360 ASN A CA 1
ATOM 2870 C C . ASN A 1 360 ? -13.806 -9.897 -1.389 1.00 93.62 360 ASN A C 1
ATOM 2872 O O . ASN A 1 360 ? -14.166 -9.658 -0.244 1.00 93.62 360 ASN A O 1
ATOM 2876 N N . PHE A 1 361 ? -12.823 -9.214 -1.986 1.00 96.56 361 PHE A N 1
ATOM 2877 C CA . PHE A 1 361 ? -12.056 -8.174 -1.298 1.00 96.56 361 PHE A CA 1
ATOM 2878 C C . PHE A 1 361 ? -12.952 -7.123 -0.625 1.00 96.56 361 PHE A C 1
ATOM 2880 O O . PHE A 1 361 ? -12.746 -6.779 0.538 1.00 96.56 361 PHE A O 1
ATOM 2887 N N . VAL A 1 362 ? -13.976 -6.617 -1.324 1.00 95.38 362 VAL A N 1
ATOM 2888 C CA . VAL A 1 362 ? -14.897 -5.625 -0.744 1.00 95.38 362 VAL A CA 1
ATOM 2889 C C . VAL A 1 362 ? -15.745 -6.235 0.373 1.00 95.38 362 VAL A C 1
ATOM 2891 O O . VAL A 1 362 ? -15.927 -5.584 1.396 1.00 95.38 362 VAL A O 1
ATOM 2894 N N . ALA A 1 363 ? -16.256 -7.456 0.207 1.00 94.69 363 ALA A N 1
ATOM 2895 C CA . ALA A 1 363 ? -17.042 -8.133 1.242 1.00 94.69 363 ALA A CA 1
ATOM 2896 C C . ALA A 1 363 ? -16.217 -8.393 2.516 1.00 94.69 363 ALA A C 1
ATOM 2898 O O . ALA A 1 363 ? -16.656 -8.070 3.623 1.00 94.69 363 ALA A O 1
ATOM 2899 N N . ASP A 1 364 ? -14.991 -8.883 2.349 1.00 96.69 364 ASP A N 1
ATOM 2900 C CA . ASP A 1 364 ? -14.063 -9.135 3.447 1.00 96.69 364 ASP A CA 1
ATOM 2901 C C . ASP A 1 364 ? -13.639 -7.822 4.111 1.00 96.69 364 ASP A C 1
ATOM 2903 O O . ASP A 1 364 ? -13.577 -7.756 5.331 1.00 96.69 364 ASP A O 1
ATOM 2907 N N . THR A 1 365 ? -13.438 -6.740 3.345 1.00 97.31 365 THR A N 1
ATOM 2908 C CA . THR A 1 365 ? -13.132 -5.406 3.900 1.00 97.31 365 THR A CA 1
ATOM 2909 C C . THR A 1 365 ? -14.248 -4.920 4.827 1.00 97.31 365 THR A C 1
ATOM 2911 O O . THR A 1 365 ? -13.976 -4.406 5.908 1.00 97.31 365 THR A O 1
ATOM 2914 N N . LEU A 1 366 ? -15.515 -5.082 4.434 1.00 95.00 366 LEU A N 1
ATOM 2915 C CA . LEU A 1 366 ? -16.657 -4.674 5.266 1.00 95.00 366 LEU A CA 1
ATOM 2916 C C . LEU A 1 366 ? -16.727 -5.483 6.568 1.00 95.00 366 LEU A C 1
ATOM 2918 O O . LEU A 1 366 ? -17.069 -4.929 7.613 1.00 95.00 366 LEU A O 1
ATOM 2922 N N . THR A 1 367 ? -16.372 -6.768 6.497 1.00 95.56 367 THR A N 1
ATOM 2923 C CA . THR A 1 367 ? -16.288 -7.668 7.655 1.00 95.56 367 THR A CA 1
ATOM 2924 C C . THR A 1 367 ? -15.122 -7.277 8.568 1.00 95.56 367 THR A C 1
ATOM 2926 O O . THR A 1 367 ? -15.327 -7.077 9.762 1.00 95.56 367 THR A O 1
ATOM 2929 N N . LEU A 1 368 ? -13.933 -7.052 7.999 1.00 97.12 368 LEU A N 1
ATOM 2930 C CA . LEU A 1 368 ? -12.719 -6.614 8.693 1.00 97.12 368 LEU A CA 1
ATOM 2931 C C . LEU A 1 368 ? -12.910 -5.283 9.432 1.00 97.12 368 LEU A C 1
ATOM 2933 O O . LEU A 1 368 ? -12.458 -5.136 10.565 1.00 97.12 368 LEU A O 1
ATOM 2937 N N . VAL A 1 369 ? -13.591 -4.312 8.819 1.00 95.56 369 VAL A N 1
ATOM 2938 C CA . VAL A 1 369 ? -13.875 -3.004 9.442 1.00 95.56 369 VAL A CA 1
ATOM 2939 C C . VAL A 1 369 ? -14.970 -3.110 10.513 1.00 95.56 369 VAL A C 1
ATOM 2941 O O . VAL A 1 369 ? -15.044 -2.258 11.398 1.00 95.56 369 VAL A O 1
ATOM 2944 N N . GLY A 1 370 ? -15.802 -4.155 10.471 1.00 93.44 370 GLY A N 1
ATOM 2945 C CA . GLY A 1 370 ? -16.872 -4.376 11.443 1.00 93.44 370 GLY A CA 1
ATOM 2946 C C . GLY A 1 370 ? -17.974 -3.325 11.350 1.00 93.44 370 GLY A C 1
ATOM 2947 O O . GLY A 1 370 ? -18.306 -2.679 12.343 1.00 93.44 370 GLY A O 1
ATOM 2948 N N . ILE A 1 371 ? -18.528 -3.111 10.151 1.00 90.81 371 ILE A N 1
ATOM 2949 C CA . ILE A 1 371 ? -19.598 -2.122 9.959 1.00 90.81 371 ILE A CA 1
ATOM 2950 C C . ILE A 1 371 ? -20.840 -2.510 10.771 1.00 90.81 371 ILE A C 1
ATOM 2952 O O . ILE A 1 371 ? -21.446 -3.556 10.545 1.00 90.81 371 ILE A O 1
ATOM 2956 N N . THR A 1 372 ? -21.263 -1.629 11.675 1.00 84.12 372 THR A N 1
ATOM 2957 C CA . THR A 1 372 ? -22.449 -1.832 12.512 1.00 84.12 372 THR A CA 1
ATOM 2958 C C . THR A 1 372 ? -23.689 -1.188 11.898 1.00 84.12 372 THR A C 1
ATOM 2960 O O . THR A 1 372 ? -23.619 -0.205 11.156 1.00 84.12 372 THR A O 1
ATOM 2963 N N . ALA A 1 373 ? -24.868 -1.740 12.188 1.00 77.62 373 ALA A N 1
ATOM 2964 C CA . ALA A 1 373 ? -26.126 -1.131 11.769 1.00 77.62 373 ALA A CA 1
ATOM 2965 C C . ALA A 1 373 ? -26.341 0.210 12.488 1.00 77.62 373 ALA A C 1
ATOM 2967 O O . ALA A 1 373 ? -26.034 0.352 13.670 1.00 77.62 373 ALA A O 1
ATOM 2968 N N . ALA A 1 374 ? -26.899 1.195 11.783 1.00 70.44 374 ALA A N 1
ATOM 2969 C CA . ALA A 1 374 ? -27.173 2.490 12.380 1.00 70.44 374 ALA A CA 1
ATOM 2970 C C . ALA A 1 374 ? -28.154 2.348 13.548 1.00 70.44 374 ALA A C 1
ATOM 2972 O O . ALA A 1 374 ? -29.241 1.773 13.402 1.00 70.44 374 ALA A O 1
ATOM 2973 N N . VAL A 1 375 ? -27.773 2.915 14.693 1.00 61.28 375 VAL A N 1
ATOM 2974 C CA . VAL A 1 375 ? -28.597 2.973 15.904 1.00 61.28 375 VAL A CA 1
ATOM 2975 C C . VAL A 1 375 ? -29.827 3.835 15.590 1.00 61.28 375 VAL A C 1
ATOM 2977 O O . VAL A 1 375 ? -29.779 5.062 15.624 1.00 61.28 375 VAL A O 1
ATOM 2980 N N . GLY A 1 376 ? -30.913 3.191 15.154 1.00 55.84 376 GLY A N 1
ATOM 2981 C CA . GLY A 1 376 ? -32.124 3.859 14.663 1.00 55.84 376 GLY A CA 1
ATOM 2982 C C . GLY A 1 376 ? -32.972 3.050 13.675 1.00 55.84 376 GLY A C 1
ATOM 2983 O O . GLY A 1 376 ? -34.127 3.409 13.434 1.00 55.84 376 GLY A O 1
ATOM 2984 N N . SER A 1 377 ? -32.468 1.941 13.125 1.00 42.75 377 SER A N 1
ATOM 2985 C CA . SER A 1 377 ? -33.277 1.073 12.259 1.00 42.75 377 SER A CA 1
ATOM 2986 C C . SER A 1 377 ? -34.182 0.144 13.084 1.00 42.75 377 SER A C 1
ATOM 2988 O O . SER A 1 377 ? -33.792 -0.951 13.471 1.00 42.75 377 SER A O 1
ATOM 2990 N N . LYS A 1 378 ? -35.422 0.609 13.286 1.00 41.09 378 LYS A N 1
ATOM 2991 C CA . LYS A 1 378 ? -36.620 -0.071 13.826 1.00 41.09 378 LYS A CA 1
ATOM 2992 C C . LYS A 1 378 ? -36.799 -0.092 15.351 1.00 41.09 378 LYS A C 1
ATOM 2994 O O . LYS A 1 378 ? -36.073 -0.733 16.098 1.00 41.09 378 LYS A O 1
ATOM 2999 N N . LYS A 1 379 ? -37.951 0.465 15.755 1.00 43.12 379 LYS A N 1
ATOM 3000 C CA . LYS A 1 379 ? -38.833 -0.109 16.781 1.00 43.12 379 LYS A CA 1
ATOM 3001 C C . LYS A 1 379 ? -39.059 -1.598 16.458 1.00 43.12 379 LYS A C 1
ATOM 3003 O O . LYS A 1 379 ? -40.024 -1.931 15.774 1.00 43.12 379 LYS A O 1
ATOM 3008 N N . CYS A 1 380 ? -38.165 -2.481 16.880 1.00 33.16 380 CYS A N 1
ATOM 3009 C CA . CYS A 1 380 ? -38.541 -3.862 17.158 1.00 33.16 380 CYS A CA 1
ATOM 3010 C C . CYS A 1 380 ? -38.950 -3.917 18.633 1.00 33.16 380 CYS A C 1
ATOM 3012 O O . CYS A 1 380 ? -38.499 -3.084 19.419 1.00 33.16 380 CYS A O 1
ATOM 3014 N N . GLY A 1 381 ? -39.904 -4.783 18.969 1.00 38.47 381 GLY A N 1
ATOM 3015 C CA . GLY A 1 381 ? -40.566 -4.807 20.272 1.00 38.47 381 GLY A CA 1
ATOM 3016 C C . GLY A 1 381 ? -39.595 -4.821 21.453 1.00 38.47 381 GLY A C 1
ATOM 3017 O O . GLY A 1 381 ? -38.449 -5.226 21.310 1.00 38.47 381 GLY A O 1
ATOM 3018 N N . LYS A 1 382 ? -40.098 -4.325 22.593 1.00 35.56 382 LYS A N 1
ATOM 3019 C CA . LYS A 1 382 ? -39.530 -4.435 23.945 1.00 35.56 382 LYS A CA 1
ATOM 3020 C C . LYS A 1 382 ? -38.500 -5.568 24.023 1.00 35.56 382 LYS A C 1
ATOM 3022 O O . LYS A 1 382 ? -38.907 -6.708 23.858 1.00 35.56 382 LYS A O 1
ATOM 3027 N N . ASP A 1 383 ? -37.238 -5.176 24.193 1.00 37.16 383 ASP A N 1
ATOM 3028 C CA . ASP A 1 383 ? -36.011 -5.971 24.400 1.00 37.16 383 ASP A CA 1
ATOM 3029 C C . ASP A 1 383 ? -34.897 -5.504 23.446 1.00 37.16 383 ASP A C 1
ATOM 3031 O O . ASP A 1 383 ? -34.247 -6.277 22.745 1.00 37.16 383 ASP A O 1
ATOM 3035 N N . VAL A 1 384 ? -34.646 -4.188 23.425 1.00 36.28 384 VAL A N 1
ATOM 3036 C CA . VAL A 1 384 ? -33.312 -3.702 23.059 1.00 36.28 384 VAL A CA 1
ATOM 3037 C C . VAL A 1 384 ? -32.445 -4.042 24.260 1.00 36.28 384 VAL A C 1
ATOM 3039 O O . VAL A 1 384 ? -32.517 -3.351 25.275 1.00 36.28 384 VAL A O 1
ATOM 3042 N N . VAL A 1 385 ? -31.687 -5.137 24.174 1.00 35.81 385 VAL A N 1
ATOM 3043 C CA . VAL A 1 385 ? -30.566 -5.362 25.090 1.00 35.81 385 VAL A CA 1
ATOM 3044 C C . VAL A 1 385 ? -29.684 -4.121 24.943 1.00 35.81 385 VAL A C 1
ATOM 3046 O O . VAL A 1 385 ? -29.229 -3.851 23.827 1.00 35.81 385 VAL A O 1
ATOM 3049 N N . PRO A 1 386 ? -29.518 -3.299 25.994 1.00 34.03 386 PRO A N 1
ATOM 3050 C CA . PRO A 1 386 ? -28.587 -2.187 25.930 1.00 34.03 386 PRO A CA 1
ATOM 3051 C C . PRO A 1 386 ? -27.237 -2.775 25.532 1.00 34.03 386 PRO A C 1
ATOM 3053 O O . PRO A 1 386 ? -26.855 -3.818 26.064 1.00 34.03 386 PRO A O 1
ATOM 3056 N N . ILE A 1 387 ? -26.522 -2.136 24.603 1.00 39.06 387 ILE A N 1
ATOM 3057 C CA . ILE A 1 387 ? -25.085 -2.390 24.493 1.00 39.06 387 ILE A CA 1
ATOM 3058 C C . ILE A 1 387 ? -24.565 -2.157 25.907 1.00 39.06 387 ILE A C 1
ATOM 3060 O O . ILE A 1 387 ? -24.737 -1.066 26.452 1.00 39.06 387 ILE A O 1
ATOM 3064 N N . CYS A 1 388 ? -24.107 -3.228 26.549 1.00 36.72 388 CYS A N 1
ATOM 3065 C CA . CYS A 1 388 ? -23.707 -3.205 27.941 1.00 36.72 388 CYS A CA 1
ATOM 3066 C C . CYS A 1 388 ? -22.380 -2.450 27.988 1.00 36.72 388 CYS A C 1
ATOM 3068 O O . CYS A 1 388 ? -21.310 -3.049 27.945 1.00 36.72 388 CYS A O 1
ATOM 3070 N N . GLU A 1 389 ? -22.444 -1.122 27.975 1.00 41.09 389 GLU A N 1
ATOM 3071 C CA . GLU A 1 389 ? -21.299 -0.287 28.285 1.00 41.09 389 GLU A CA 1
ATOM 3072 C C . GLU A 1 389 ? -20.967 -0.564 29.748 1.00 41.09 389 GLU A C 1
ATOM 3074 O O . GLU A 1 389 ? -21.643 -0.090 30.662 1.00 41.09 389 GLU A O 1
ATOM 3079 N N . MET A 1 390 ? -19.969 -1.423 29.969 1.00 48.03 390 MET A N 1
ATOM 3080 C CA . MET A 1 390 ? -19.399 -1.595 31.297 1.00 48.03 390 MET A CA 1
ATOM 3081 C C . MET A 1 390 ? -18.929 -0.220 31.783 1.00 48.03 390 MET A C 1
ATOM 3083 O O . MET A 1 390 ? -18.186 0.435 31.040 1.00 48.03 390 MET A O 1
ATOM 3087 N N . PRO A 1 391 ? -19.340 0.221 32.987 1.00 53.34 391 PRO A N 1
ATOM 3088 C CA . PRO A 1 391 ? -18.820 1.439 33.593 1.00 53.34 391 PRO A CA 1
ATOM 3089 C C . PRO A 1 391 ? -17.287 1.420 33.563 1.00 53.34 391 PRO A C 1
ATOM 3091 O O . PRO A 1 391 ? -16.689 0.373 33.806 1.00 53.34 391 PRO A O 1
ATOM 3094 N N . GLU A 1 392 ? -16.635 2.554 33.287 1.00 54.59 392 GLU A N 1
ATOM 3095 C CA . GLU A 1 392 ? -15.164 2.630 33.170 1.00 54.59 392 GLU A CA 1
ATOM 3096 C C . GLU A 1 392 ? -14.430 2.013 34.378 1.00 54.59 392 GLU A C 1
ATOM 3098 O O . GLU A 1 392 ? -13.386 1.389 34.210 1.00 54.59 392 GLU A O 1
ATOM 3103 N N . GLY A 1 393 ? -15.011 2.113 35.582 1.00 56.03 393 GLY A N 1
ATOM 3104 C CA . GLY A 1 393 ? -14.471 1.504 36.805 1.00 56.03 393 GLY A CA 1
ATOM 3105 C C . GLY A 1 393 ? -14.535 -0.031 36.856 1.00 56.03 393 GLY A C 1
ATOM 3106 O O . GLY A 1 393 ? -13.693 -0.648 37.506 1.00 56.03 393 GLY A O 1
ATOM 3107 N N . ASP A 1 394 ? -15.476 -0.657 36.145 1.00 57.59 394 ASP A N 1
ATOM 3108 C CA . ASP A 1 394 ? -15.633 -2.117 36.103 1.00 57.59 394 ASP A CA 1
ATOM 3109 C C . ASP A 1 394 ? -14.770 -2.756 35.000 1.00 57.59 394 ASP A C 1
ATOM 3111 O O . ASP A 1 394 ? -14.368 -3.912 35.121 1.00 57.59 394 ASP A O 1
ATOM 3115 N N . ARG A 1 395 ? -14.425 -2.011 33.936 1.00 60.03 395 ARG A N 1
ATOM 3116 C CA . ARG A 1 395 ? -13.597 -2.521 32.821 1.00 60.03 395 ARG A CA 1
ATOM 3117 C C . ARG A 1 395 ? -12.196 -2.959 33.257 1.00 60.03 395 ARG A C 1
ATOM 3119 O O . ARG A 1 395 ? -11.683 -3.928 32.710 1.00 60.03 395 ARG A O 1
ATOM 3126 N N . LEU A 1 396 ? -11.603 -2.256 34.224 1.00 63.47 396 LEU A N 1
ATOM 3127 C CA . LEU A 1 396 ? -10.252 -2.526 34.739 1.00 63.47 396 LEU A CA 1
ATOM 3128 C C . LEU A 1 396 ? -10.224 -3.548 35.888 1.00 63.47 396 LEU A C 1
ATOM 3130 O O . LEU A 1 396 ? -9.151 -3.953 36.321 1.00 63.47 396 LEU A O 1
ATOM 3134 N N . THR A 1 397 ? -11.384 -3.944 36.418 1.00 67.31 397 THR A N 1
ATOM 3135 C CA . THR A 1 397 ? -11.488 -4.951 37.492 1.00 67.31 397 THR A CA 1
ATOM 3136 C C . THR A 1 397 ? -11.970 -6.309 36.983 1.00 67.31 397 THR A C 1
ATOM 3138 O O . THR A 1 397 ? -11.934 -7.298 37.717 1.00 67.31 397 THR A O 1
ATOM 3141 N N . PHE A 1 398 ? -12.402 -6.368 35.723 1.00 77.81 398 PHE A N 1
ATOM 3142 C CA . PHE A 1 398 ? -12.840 -7.580 35.053 1.00 77.81 398 PHE A CA 1
ATOM 3143 C C . PHE A 1 398 ? -11.647 -8.389 34.537 1.00 77.81 398 PHE A C 1
ATOM 3145 O O . PHE A 1 398 ? -10.757 -7.844 33.890 1.00 77.81 398 PHE A O 1
ATOM 3152 N N . SER A 1 399 ? -11.650 -9.698 34.796 1.00 83.62 399 SER A N 1
ATOM 3153 C CA . SER A 1 399 ? -10.659 -10.616 34.230 1.00 83.62 399 SER A CA 1
ATOM 3154 C C . SER A 1 399 ? -11.141 -11.130 32.877 1.00 83.62 399 SER A C 1
ATOM 3156 O O . SER A 1 399 ? -12.208 -11.738 32.770 1.00 83.62 399 SER A O 1
ATOM 3158 N N . TYR A 1 400 ? -10.326 -10.919 31.852 1.00 84.44 400 TYR A N 1
ATOM 3159 C CA . TYR A 1 400 ? -10.496 -11.435 30.496 1.00 84.44 400 TYR A CA 1
ATOM 3160 C C . TYR A 1 400 ? -9.924 -12.851 30.343 1.00 84.44 400 TYR A C 1
ATOM 3162 O O . TYR A 1 400 ? -9.917 -13.401 29.242 1.00 84.44 400 TYR A O 1
ATOM 3170 N N . GLY A 1 401 ? -9.450 -13.455 31.439 1.00 85.56 401 GLY A N 1
ATOM 3171 C CA . GLY A 1 401 ? -8.896 -14.8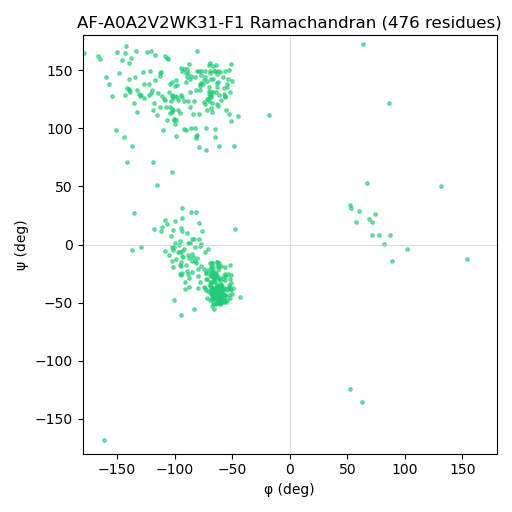06 31.445 1.00 85.56 401 GLY A CA 1
ATOM 3172 C C . GLY A 1 401 ? -7.535 -14.910 30.759 1.00 85.56 401 GLY A C 1
ATOM 3173 O O . GLY A 1 401 ? -7.139 -16.011 30.383 1.00 85.56 401 GLY A O 1
ATOM 3174 N N . HIS A 1 402 ? -6.828 -13.788 30.591 1.00 91.06 402 HIS A N 1
ATOM 3175 C CA . HIS A 1 402 ? -5.487 -13.754 30.020 1.00 91.06 402 HIS A CA 1
ATOM 3176 C C . HIS A 1 402 ? -4.577 -12.836 30.859 1.00 91.06 402 HIS A C 1
ATOM 3178 O O . HIS A 1 402 ? -4.854 -11.636 30.940 1.00 91.06 402 HIS A O 1
ATOM 3184 N N . PRO A 1 403 ? -3.449 -13.333 31.415 1.00 91.94 403 PRO A N 1
ATOM 3185 C CA . PRO A 1 403 ? -2.607 -12.572 32.346 1.00 91.94 403 PRO A CA 1
ATOM 3186 C C . PRO A 1 403 ? -2.141 -11.212 31.818 1.00 91.94 403 PRO A C 1
ATOM 3188 O O . PRO A 1 403 ? -2.106 -10.241 32.565 1.00 91.94 403 PRO A O 1
ATOM 3191 N N . PHE A 1 404 ? -1.799 -11.129 30.526 1.00 93.56 404 PHE A N 1
ATOM 3192 C CA . PHE A 1 404 ? -1.419 -9.863 29.889 1.00 93.56 404 PHE A CA 1
ATOM 3193 C C . PHE A 1 404 ? -2.532 -8.812 29.931 1.00 93.56 404 PHE A C 1
ATOM 3195 O O . PHE A 1 404 ? -2.268 -7.694 30.354 1.00 93.56 404 PHE A O 1
ATOM 3202 N N . LEU A 1 405 ? -3.755 -9.163 29.506 1.00 92.19 405 LEU A N 1
ATOM 3203 C CA . LEU A 1 405 ? -4.886 -8.230 29.463 1.00 92.19 405 LEU A CA 1
ATOM 3204 C C . LEU A 1 405 ? -5.292 -7.807 30.876 1.00 92.19 405 LEU A C 1
ATOM 3206 O O . LEU A 1 405 ? -5.500 -6.624 31.121 1.00 92.19 405 LEU A O 1
ATOM 3210 N N . ASP A 1 406 ? -5.305 -8.758 31.810 1.00 90.81 406 ASP A N 1
ATOM 3211 C CA . ASP A 1 406 ? -5.671 -8.527 33.212 1.00 90.81 406 ASP A CA 1
ATOM 3212 C C . ASP A 1 406 ? -4.643 -7.662 33.964 1.00 90.81 406 ASP A C 1
ATOM 3214 O O . ASP A 1 406 ? -4.952 -7.087 35.007 1.00 90.81 406 ASP A O 1
ATOM 3218 N N . ALA A 1 407 ? -3.413 -7.558 33.449 1.00 91.69 407 ALA A N 1
ATOM 3219 C CA . ALA A 1 407 ? -2.364 -6.707 34.004 1.00 91.69 407 ALA A CA 1
ATOM 3220 C C . ALA A 1 407 ? -2.392 -5.264 33.466 1.00 91.69 407 ALA A C 1
ATOM 3222 O O . ALA A 1 407 ? -1.680 -4.408 34.001 1.00 91.69 407 ALA A O 1
ATOM 3223 N N . LEU A 1 408 ? -3.168 -4.975 32.413 1.00 90.75 408 LEU A N 1
ATOM 3224 C CA . LEU A 1 408 ? -3.278 -3.625 31.856 1.00 90.75 408 LEU A CA 1
ATOM 3225 C C . LEU A 1 408 ? -4.108 -2.739 32.789 1.00 90.75 408 LEU A C 1
ATOM 3227 O O . LEU A 1 408 ? -5.273 -3.008 33.062 1.00 90.75 408 LEU A O 1
ATOM 3231 N N . THR A 1 409 ? -3.506 -1.649 33.261 1.00 87.75 409 THR A N 1
ATOM 3232 C CA . THR A 1 409 ? -4.165 -0.680 34.152 1.00 87.75 409 THR A CA 1
ATOM 3233 C C . THR A 1 409 ? -4.684 0.556 33.421 1.00 87.75 409 THR A C 1
ATOM 3235 O O . THR A 1 409 ? -5.447 1.331 33.996 1.00 87.75 409 THR A O 1
ATOM 3238 N N . ASP A 1 410 ? -4.285 0.746 32.162 1.00 87.88 410 ASP A N 1
ATOM 3239 C CA . ASP A 1 410 ? -4.727 1.843 31.309 1.00 87.88 410 ASP A CA 1
ATOM 3240 C C . ASP A 1 410 ? -5.855 1.379 30.374 1.00 87.88 410 ASP A C 1
ATOM 3242 O O . ASP A 1 410 ? -5.735 0.380 29.659 1.00 87.88 410 ASP A O 1
ATOM 3246 N N . ALA A 1 411 ? -6.970 2.113 30.381 1.00 86.94 411 ALA A N 1
ATOM 3247 C CA . ALA A 1 411 ? -8.157 1.754 29.612 1.00 86.94 411 ALA A CA 1
ATOM 3248 C C . ALA A 1 411 ? -7.932 1.823 28.091 1.00 86.94 411 ALA A C 1
ATOM 3250 O O . ALA A 1 411 ? -8.512 1.016 27.366 1.00 86.94 411 ALA A O 1
ATOM 3251 N N . LEU A 1 412 ? -7.076 2.732 27.605 1.00 88.06 412 LEU A N 1
ATOM 3252 C CA . LEU A 1 412 ? -6.758 2.847 26.179 1.00 88.06 412 LEU A CA 1
ATOM 3253 C C . LEU A 1 412 ? -5.863 1.694 25.720 1.00 88.06 412 LEU A C 1
ATOM 3255 O O . LEU A 1 412 ? -6.045 1.200 24.605 1.00 88.06 412 LEU A O 1
ATOM 3259 N N . GLU A 1 413 ? -4.916 1.249 26.555 1.00 92.00 413 GLU A N 1
ATOM 3260 C CA . GLU A 1 413 ? -4.111 0.049 26.279 1.00 92.00 413 GLU A CA 1
ATOM 3261 C C . GLU A 1 413 ? -5.006 -1.190 26.144 1.00 92.00 413 GLU A C 1
ATOM 3263 O O . GLU A 1 413 ? -4.889 -1.932 25.163 1.00 92.00 413 GLU A O 1
ATOM 3268 N N . LEU A 1 414 ? -5.930 -1.384 27.092 1.00 92.31 414 LEU A N 1
ATOM 3269 C CA . LEU A 1 414 ? -6.864 -2.509 27.091 1.00 92.31 414 LEU A CA 1
ATOM 3270 C C . LEU A 1 414 ? -7.807 -2.461 25.881 1.00 92.31 414 LEU A C 1
ATOM 3272 O O . LEU A 1 414 ? -7.896 -3.434 25.132 1.00 92.31 414 LEU A O 1
ATOM 3276 N N . GLU A 1 415 ? -8.464 -1.325 25.636 1.00 91.12 415 GLU A N 1
ATOM 3277 C CA . GLU A 1 415 ? -9.385 -1.153 24.505 1.00 91.12 415 GLU A CA 1
ATOM 3278 C C . GLU A 1 415 ? -8.680 -1.328 23.153 1.00 91.12 415 GLU A C 1
ATOM 3280 O O . GLU A 1 415 ? -9.239 -1.936 22.235 1.00 91.12 415 GLU A O 1
ATOM 3285 N N . SER A 1 416 ? -7.426 -0.880 23.038 1.00 92.69 416 SER A N 1
ATOM 3286 C CA . SER A 1 416 ? -6.614 -1.098 21.837 1.00 92.69 416 SER A CA 1
ATOM 3287 C C . SER A 1 416 ? -6.337 -2.582 21.597 1.00 92.69 416 SER A C 1
ATOM 3289 O O . SER A 1 416 ? -6.475 -3.039 20.459 1.00 92.69 416 SER A O 1
ATOM 3291 N N . CYS A 1 417 ? -5.968 -3.337 22.640 1.00 95.25 417 CYS A N 1
ATOM 3292 C CA . CYS A 1 417 ? -5.730 -4.780 22.533 1.00 95.25 417 CYS A CA 1
ATOM 3293 C C . CYS A 1 417 ? -7.002 -5.523 22.114 1.00 95.25 417 CYS A C 1
ATOM 3295 O O . CYS A 1 417 ? -6.968 -6.290 21.152 1.00 95.25 417 CYS A O 1
ATOM 3297 N N . LEU A 1 418 ? -8.128 -5.245 22.780 1.00 93.56 418 LEU A N 1
ATOM 3298 C CA . LEU A 1 418 ? -9.419 -5.875 22.485 1.00 93.56 418 LEU A CA 1
ATOM 3299 C C . LEU A 1 418 ? -9.887 -5.564 21.057 1.00 93.56 418 LEU A C 1
ATOM 3301 O O . LEU A 1 418 ? -10.212 -6.477 20.303 1.00 93.56 418 LEU A O 1
ATOM 3305 N N . THR A 1 419 ? -9.830 -4.295 20.642 1.00 93.62 419 THR A N 1
ATOM 3306 C CA . THR A 1 419 ? -10.210 -3.882 19.279 1.00 93.62 419 THR A CA 1
ATOM 3307 C C . THR A 1 419 ? -9.327 -4.547 18.223 1.00 93.62 419 THR A C 1
ATOM 3309 O O . THR A 1 419 ? -9.818 -5.025 17.199 1.00 93.62 419 THR A O 1
ATOM 3312 N N . SER A 1 420 ? -8.011 -4.593 18.461 1.00 95.44 420 SER A N 1
ATOM 3313 C CA . SER A 1 420 ? -7.058 -5.250 17.560 1.00 95.44 420 SER A CA 1
ATOM 3314 C C . SER A 1 420 ? -7.323 -6.755 17.447 1.00 95.44 420 SER A C 1
ATOM 3316 O O . SER A 1 420 ? -7.149 -7.329 16.371 1.00 95.44 420 SER A O 1
ATOM 3318 N N . GLU A 1 421 ? -7.749 -7.395 18.534 1.00 93.88 421 GLU A N 1
ATOM 3319 C CA . GLU A 1 421 ? -8.084 -8.818 18.551 1.00 93.88 421 GLU A CA 1
ATOM 3320 C C . GLU A 1 421 ? -9.384 -9.119 17.805 1.00 93.88 421 GLU A C 1
ATOM 3322 O O . GLU A 1 421 ? -9.419 -10.013 16.960 1.00 93.88 421 GLU A O 1
ATOM 3327 N N . GLU A 1 422 ? -10.436 -8.335 18.040 1.00 92.75 422 GLU A N 1
ATOM 3328 C CA . GLU A 1 422 ? -11.698 -8.466 17.308 1.00 92.75 422 GLU A CA 1
ATOM 3329 C C . GLU A 1 422 ? -11.489 -8.323 15.795 1.00 92.75 422 GLU A C 1
ATOM 3331 O O . GLU A 1 422 ? -12.025 -9.115 15.013 1.00 92.75 422 GLU A O 1
ATOM 3336 N N . GLU A 1 423 ? -10.682 -7.340 15.373 1.00 95.19 423 GLU A N 1
ATOM 3337 C CA . GLU A 1 423 ? -10.285 -7.169 13.973 1.00 95.19 423 GLU A CA 1
ATOM 3338 C C . GLU A 1 423 ? -9.523 -8.386 13.434 1.00 95.19 423 GLU A C 1
ATOM 3340 O O . GLU A 1 423 ? -9.779 -8.829 12.312 1.00 95.19 423 GLU A O 1
ATOM 3345 N N . PHE A 1 424 ? -8.614 -8.957 14.227 1.00 94.56 424 PHE A N 1
ATOM 3346 C CA . PHE A 1 424 ? -7.836 -10.122 13.824 1.00 94.56 424 PHE A CA 1
ATOM 3347 C C . PHE A 1 424 ? -8.696 -11.368 13.637 1.00 94.56 424 PHE A C 1
ATOM 3349 O O . PHE A 1 424 ? -8.526 -12.081 12.646 1.00 94.56 424 PHE A O 1
ATOM 3356 N N . VAL A 1 425 ? -9.635 -11.629 14.544 1.00 92.94 425 VAL A N 1
ATOM 3357 C CA . VAL A 1 425 ? -10.529 -12.793 14.460 1.00 92.94 425 VAL A CA 1
ATOM 3358 C C . VAL A 1 425 ? -11.431 -12.705 13.224 1.00 92.94 425 VAL A C 1
ATOM 3360 O O . VAL A 1 425 ? -11.635 -13.704 12.536 1.00 92.94 425 VAL A O 1
ATOM 3363 N N . ARG A 1 426 ? -11.914 -11.507 12.870 1.00 94.12 426 ARG A N 1
ATOM 3364 C CA . ARG A 1 426 ? -12.799 -11.288 11.708 1.00 94.12 426 ARG A CA 1
ATOM 3365 C C . ARG A 1 426 ? -12.068 -11.006 10.388 1.00 94.12 426 ARG A C 1
ATOM 3367 O O . ARG A 1 426 ? -12.706 -10.612 9.413 1.00 94.12 426 ARG A O 1
ATOM 3374 N N . ARG A 1 427 ? -10.743 -11.176 10.336 1.00 94.50 427 ARG A N 1
ATOM 3375 C CA . ARG A 1 427 ? -9.919 -10.756 9.188 1.00 94.50 427 ARG A CA 1
ATOM 3376 C C . ARG A 1 427 ? -10.152 -11.546 7.898 1.00 94.50 427 ARG A C 1
ATOM 3378 O O . ARG A 1 427 ? -9.731 -11.081 6.852 1.00 94.50 427 ARG A O 1
ATOM 3385 N N . MET A 1 428 ? -10.800 -12.712 7.931 1.00 94.50 428 MET A N 1
ATOM 3386 C CA . MET A 1 428 ? -11.038 -13.534 6.730 1.00 94.50 428 MET A CA 1
ATOM 3387 C C . MET A 1 428 ? -9.729 -13.791 5.944 1.00 94.50 428 MET A C 1
ATOM 3389 O O . MET A 1 428 ? -8.761 -14.262 6.532 1.00 94.50 428 MET A O 1
ATOM 3393 N N . HIS A 1 429 ? -9.683 -13.442 4.651 1.00 97.25 429 HIS A N 1
ATOM 3394 C CA . HIS A 1 429 ? -8.540 -13.612 3.735 1.00 97.25 429 HIS A CA 1
ATOM 3395 C C . HIS A 1 429 ? -7.528 -12.453 3.785 1.00 97.25 429 HIS A C 1
ATOM 3397 O O . HIS A 1 429 ? -6.898 -12.103 2.783 1.00 97.25 429 HIS A O 1
ATOM 3403 N N . PHE A 1 430 ? -7.424 -11.777 4.926 1.00 98.44 430 PHE A N 1
ATOM 3404 C CA . PHE A 1 430 ? -6.418 -10.750 5.144 1.00 98.44 430 PHE A CA 1
ATOM 3405 C C . PHE A 1 430 ? -5.275 -11.280 6.006 1.00 98.44 430 PHE A C 1
ATOM 3407 O O . PHE A 1 430 ? -5.473 -11.739 7.134 1.00 98.44 430 PHE A O 1
ATOM 3414 N N . GLN A 1 431 ? -4.052 -11.089 5.526 1.00 97.69 431 GLN A N 1
ATOM 3415 C CA . GLN A 1 431 ? -2.853 -11.208 6.335 1.00 97.69 431 GLN A CA 1
ATOM 3416 C C . GLN A 1 431 ? -2.611 -9.898 7.088 1.00 97.69 431 GLN A C 1
ATOM 3418 O O . GLN A 1 431 ? -2.475 -8.831 6.486 1.00 97.69 431 GLN A O 1
ATOM 3423 N N . ARG A 1 432 ? -2.513 -9.962 8.416 1.00 97.94 432 ARG A N 1
ATOM 3424 C CA . ARG A 1 432 ? -2.137 -8.798 9.225 1.00 97.94 432 ARG A CA 1
ATOM 3425 C C . ARG A 1 432 ? -0.637 -8.523 9.082 1.00 97.94 432 ARG A C 1
ATOM 3427 O O . ARG A 1 432 ? 0.178 -9.390 9.383 1.00 97.94 432 ARG A O 1
ATOM 3434 N N . LEU A 1 433 ? -0.289 -7.315 8.639 1.00 98.19 433 LEU A N 1
ATOM 3435 C CA . LEU A 1 433 ? 1.094 -6.826 8.542 1.00 98.19 433 LEU A CA 1
ATOM 3436 C C . LEU A 1 433 ? 1.519 -6.017 9.773 1.00 98.19 433 LEU A C 1
ATOM 3438 O O . LEU A 1 433 ? 2.707 -5.912 10.064 1.00 98.19 433 LEU A O 1
ATOM 3442 N N . CYS A 1 434 ? 0.559 -5.418 10.477 1.00 98.00 434 CYS A N 1
ATOM 3443 C CA . CYS A 1 434 ? 0.777 -4.699 11.727 1.00 98.00 434 CYS A CA 1
ATOM 3444 C C . CYS A 1 434 ? -0.543 -4.656 12.523 1.00 98.00 434 CYS A C 1
ATOM 3446 O O . CYS A 1 434 ? -1.587 -4.438 11.902 1.00 98.00 434 CYS A O 1
ATOM 3448 N N . PRO A 1 435 ? -0.530 -4.859 13.852 1.00 97.56 435 PRO A N 1
ATOM 3449 C CA . PRO A 1 435 ? 0.614 -5.282 14.662 1.00 97.56 435 PRO A CA 1
ATOM 3450 C C . PRO A 1 435 ? 1.038 -6.739 14.396 1.00 97.56 435 PRO A C 1
ATOM 3452 O O . PRO A 1 435 ? 0.228 -7.602 14.067 1.00 97.56 435 PRO A O 1
ATOM 3455 N N . THR A 1 436 ? 2.332 -6.992 14.554 1.00 96.38 436 THR A N 1
ATOM 3456 C CA . THR A 1 436 ? 2.980 -8.308 14.711 1.00 96.38 436 THR A CA 1
ATOM 3457 C C . THR A 1 436 ? 3.972 -8.205 15.878 1.00 96.38 436 THR A C 1
ATOM 3459 O O . THR A 1 436 ? 4.299 -7.072 16.263 1.00 96.38 436 THR A O 1
ATOM 3462 N N . PRO A 1 437 ? 4.500 -9.322 16.412 1.00 95.62 437 PRO A N 1
ATOM 3463 C CA . PRO A 1 437 ? 5.460 -9.282 17.519 1.00 95.62 437 PRO A CA 1
ATOM 3464 C C . PRO A 1 437 ? 6.669 -8.371 17.252 1.00 95.62 437 PRO A C 1
ATOM 3466 O O . PRO A 1 437 ? 7.120 -7.633 18.127 1.00 95.62 437 PRO A O 1
ATOM 3469 N N . GLU A 1 438 ? 7.156 -8.346 16.010 1.00 92.00 438 GLU A N 1
ATOM 3470 C CA . GLU A 1 438 ? 8.314 -7.551 15.599 1.00 92.00 438 GLU A CA 1
ATOM 3471 C C . GLU A 1 438 ? 7.941 -6.207 14.966 1.00 92.00 438 GLU A C 1
ATOM 3473 O O . GLU A 1 438 ? 8.828 -5.411 14.666 1.00 92.00 438 GLU A O 1
ATOM 3478 N N . SER A 1 439 ? 6.659 -5.922 14.724 1.00 91.94 439 SER A N 1
ATOM 3479 C CA . SER A 1 439 ? 6.261 -4.736 13.953 1.00 91.94 439 SER A CA 1
ATOM 3480 C C . SER A 1 439 ? 6.725 -3.430 14.607 1.00 91.94 439 SER A C 1
ATOM 3482 O O . SER A 1 439 ? 7.328 -2.587 13.938 1.00 91.94 439 SER A O 1
ATOM 3484 N N . TYR A 1 440 ? 6.535 -3.272 15.923 1.00 92.50 440 TYR A N 1
ATOM 3485 C CA . TYR A 1 440 ? 7.040 -2.099 16.632 1.00 92.50 440 TYR A CA 1
ATOM 3486 C C . TYR A 1 440 ? 8.563 -2.071 16.691 1.00 92.50 440 TYR A C 1
ATOM 3488 O O . TYR A 1 440 ? 9.147 -1.039 16.379 1.00 92.50 440 TYR A O 1
ATOM 3496 N N . SER A 1 441 ? 9.227 -3.174 17.050 1.00 90.81 441 SER A N 1
ATOM 3497 C CA . SER A 1 441 ? 10.690 -3.192 17.194 1.00 90.81 441 SER A CA 1
ATOM 3498 C C . SER A 1 441 ? 11.404 -2.928 15.865 1.00 90.81 441 SER A C 1
ATOM 3500 O O . SER A 1 441 ? 12.344 -2.133 15.827 1.00 90.81 441 SER A O 1
ATOM 3502 N N . ARG A 1 442 ? 10.909 -3.507 14.766 1.00 90.56 442 ARG A N 1
ATOM 3503 C CA . ARG A 1 442 ? 11.445 -3.345 13.408 1.00 90.56 442 ARG A CA 1
ATOM 3504 C C . ARG A 1 442 ? 11.275 -1.931 12.863 1.00 90.56 442 ARG A C 1
ATOM 3506 O O . ARG A 1 442 ? 12.170 -1.437 12.182 1.00 90.56 442 ARG A O 1
ATOM 3513 N N . TYR A 1 443 ? 10.146 -1.277 13.143 1.00 92.44 443 TYR A N 1
ATOM 3514 C CA . TYR A 1 443 ? 9.812 0.032 12.568 1.00 92.44 443 TYR A CA 1
ATOM 3515 C C . TYR A 1 443 ? 9.811 1.187 13.576 1.00 92.44 443 TYR A C 1
ATOM 3517 O O . TYR A 1 443 ? 9.381 2.295 13.249 1.00 92.44 443 TYR A O 1
ATOM 3525 N N . ARG A 1 444 ? 10.327 0.967 14.792 1.00 90.56 444 ARG A N 1
ATOM 3526 C CA . ARG A 1 444 ? 10.321 1.932 15.906 1.00 90.56 444 ARG A CA 1
ATOM 3527 C C . ARG A 1 444 ? 10.827 3.318 15.519 1.00 90.56 444 ARG A C 1
ATOM 3529 O O . ARG A 1 444 ? 10.322 4.325 16.010 1.00 90.56 444 ARG A O 1
ATOM 3536 N N . SER A 1 445 ? 11.841 3.378 14.656 1.00 88.25 445 SER A N 1
ATOM 3537 C CA . SER A 1 445 ? 12.442 4.632 14.201 1.00 88.25 445 SER A CA 1
ATOM 3538 C C . SER A 1 445 ? 11.485 5.483 13.357 1.00 88.25 445 SER A C 1
ATOM 3540 O O . SER A 1 445 ? 11.593 6.712 13.375 1.00 88.25 445 SER A O 1
ATOM 3542 N N . LEU A 1 446 ? 10.530 4.864 12.666 1.00 91.56 446 LEU A N 1
ATOM 3543 C CA . LEU A 1 446 ? 9.594 5.543 11.772 1.00 91.56 446 LEU A CA 1
ATOM 3544 C C . LEU A 1 446 ? 8.304 5.974 12.461 1.00 91.56 446 LEU A C 1
ATOM 3546 O O . LEU A 1 446 ? 7.754 7.001 12.073 1.00 91.56 446 LEU A O 1
ATOM 3550 N N . PHE A 1 447 ? 7.839 5.217 13.457 1.00 92.75 447 PHE A N 1
ATOM 3551 C CA . PHE A 1 447 ? 6.604 5.531 14.172 1.00 92.75 447 PHE A CA 1
ATOM 3552 C C . PHE A 1 447 ? 6.637 6.930 14.790 1.00 92.75 447 PHE A C 1
ATOM 3554 O O . PHE A 1 447 ? 7.609 7.316 15.460 1.00 92.75 447 PHE A O 1
ATOM 3561 N N . THR A 1 448 ? 5.541 7.668 14.614 1.00 89.69 448 THR A N 1
ATOM 3562 C CA . THR A 1 448 ? 5.329 8.922 15.328 1.00 89.69 448 THR A CA 1
ATOM 3563 C C . THR A 1 448 ? 5.077 8.624 16.803 1.00 89.69 448 THR A C 1
ATOM 3565 O O . THR A 1 448 ? 4.287 7.755 17.171 1.00 89.69 448 THR A O 1
ATOM 3568 N N . GLN A 1 449 ? 5.775 9.345 17.676 1.00 80.44 449 GLN A N 1
ATOM 3569 C CA . GLN A 1 449 ? 5.563 9.251 19.116 1.00 80.44 449 GLN A CA 1
ATOM 3570 C C . GLN A 1 449 ? 4.357 10.115 19.484 1.00 80.44 449 GLN A C 1
ATOM 3572 O O . GLN A 1 449 ? 4.492 11.316 19.708 1.00 80.44 449 GLN A O 1
ATOM 3577 N N . VAL A 1 450 ? 3.173 9.507 19.502 1.00 72.50 450 VAL A N 1
ATOM 3578 C CA . VAL A 1 450 ? 1.940 10.174 19.930 1.00 72.50 450 VAL A CA 1
ATOM 3579 C C . VAL A 1 450 ? 1.842 10.087 21.452 1.00 72.50 450 VAL A C 1
ATOM 3581 O O . VAL A 1 450 ? 1.672 9.000 22.003 1.00 72.50 450 VAL A O 1
ATOM 3584 N N . GLN A 1 451 ? 1.951 11.220 22.146 1.00 65.00 451 GLN A N 1
ATOM 3585 C CA . GLN A 1 451 ? 1.697 11.279 23.587 1.00 65.00 451 GLN A CA 1
ATOM 3586 C C . GLN A 1 451 ? 0.190 11.410 23.836 1.00 65.00 451 GLN A C 1
ATOM 3588 O O . GLN A 1 451 ? -0.366 12.499 23.724 1.00 65.00 451 GLN A O 1
ATOM 3593 N N . ARG A 1 452 ? -0.479 10.303 24.183 1.00 66.19 452 ARG A N 1
ATOM 3594 C CA . ARG A 1 452 ? -1.863 10.327 24.686 1.00 66.19 452 ARG A CA 1
ATOM 3595 C C . ARG A 1 452 ? -1.851 10.218 26.213 1.00 66.19 452 ARG A C 1
ATOM 3597 O O . ARG A 1 452 ? -1.622 9.148 26.765 1.00 66.19 452 ARG A O 1
ATOM 3604 N N . GLY A 1 453 ? -2.085 11.333 26.903 1.00 64.56 453 GLY A N 1
ATOM 3605 C CA . GLY A 1 453 ? -2.214 11.349 28.364 1.00 64.56 453 GLY A CA 1
ATOM 3606 C C . GLY A 1 453 ? -0.943 10.917 29.112 1.00 64.56 453 GLY A C 1
ATOM 3607 O O . GLY A 1 453 ? 0.152 11.372 28.794 1.00 64.56 453 GLY A O 1
ATOM 3608 N N . ALA A 1 454 ? -1.106 10.071 30.135 1.00 60.44 454 ALA A N 1
ATOM 3609 C CA . ALA A 1 454 ? -0.035 9.614 31.031 1.00 60.44 454 ALA A CA 1
ATOM 3610 C C . ALA A 1 454 ? 0.612 8.275 30.612 1.00 60.44 454 ALA A C 1
ATOM 3612 O O . ALA A 1 454 ? 1.315 7.660 31.417 1.00 60.44 454 ALA A O 1
ATOM 3613 N N . LEU A 1 455 ? 0.368 7.813 29.379 1.00 63.38 455 LEU A N 1
ATOM 3614 C CA . LEU A 1 455 ? 0.897 6.545 28.870 1.00 63.38 455 LEU A CA 1
ATOM 3615 C C . LEU A 1 455 ? 2.430 6.501 28.961 1.00 63.38 455 LEU A C 1
ATOM 3617 O O . LEU A 1 455 ? 3.129 7.377 28.451 1.00 63.38 455 LEU A O 1
ATOM 3621 N N . GLN A 1 456 ? 2.954 5.445 29.590 1.00 67.06 456 GLN A N 1
ATOM 3622 C CA . GLN A 1 456 ? 4.399 5.229 29.738 1.00 67.06 456 GLN A CA 1
ATOM 3623 C C . GLN A 1 456 ? 5.055 4.657 28.471 1.00 67.06 456 GLN A C 1
ATOM 3625 O O . GLN A 1 456 ? 6.265 4.785 28.290 1.00 67.06 456 GLN A O 1
ATOM 3630 N 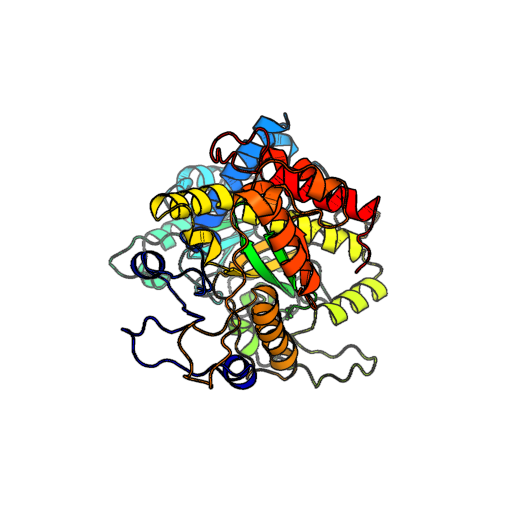N . ARG A 1 457 ? 4.261 4.027 27.599 1.00 83.56 457 ARG A N 1
ATOM 3631 C CA . ARG A 1 457 ? 4.681 3.363 26.358 1.00 83.56 457 ARG A CA 1
ATOM 3632 C C . ARG A 1 457 ? 3.676 3.646 25.244 1.00 83.56 457 ARG A C 1
ATOM 3634 O O . ARG A 1 457 ? 2.523 3.973 25.509 1.00 83.56 457 ARG A O 1
ATOM 3641 N N . SER A 1 458 ? 4.111 3.546 23.989 1.00 90.69 458 SER A N 1
ATOM 3642 C CA . SER A 1 458 ? 3.217 3.800 22.851 1.00 90.69 458 SER A CA 1
ATOM 3643 C C . SER A 1 458 ? 2.214 2.656 22.662 1.00 90.69 458 SER A C 1
ATOM 3645 O O . SER A 1 458 ? 2.54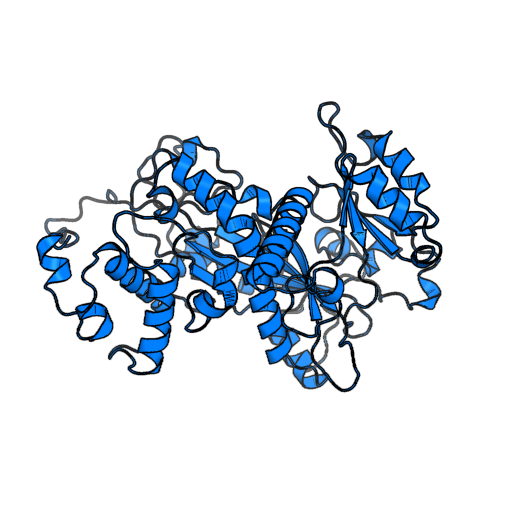8 1.495 22.890 1.00 90.69 458 SER A O 1
ATOM 3647 N N . LEU A 1 459 ? 1.012 2.947 22.155 1.00 93.31 459 LEU A N 1
ATOM 3648 C CA . LEU A 1 459 ? 0.020 1.900 21.863 1.00 93.31 459 LEU A CA 1
ATOM 3649 C C . LEU A 1 459 ? 0.524 0.885 20.815 1.00 93.31 459 LEU A C 1
ATOM 365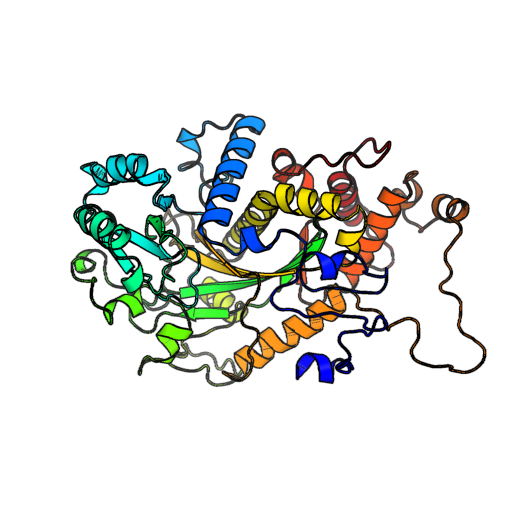1 O O . LEU A 1 459 ? 0.197 -0.292 20.899 1.00 93.31 459 LEU A O 1
ATOM 3655 N N . ASN A 1 460 ? 1.381 1.297 19.872 1.00 95.06 460 ASN A N 1
ATOM 3656 C CA . ASN A 1 460 ? 2.020 0.377 18.917 1.00 95.06 460 ASN A CA 1
ATOM 3657 C C . ASN A 1 460 ? 2.936 -0.651 19.613 1.00 95.06 460 ASN A C 1
ATOM 3659 O O . ASN A 1 460 ? 3.003 -1.811 19.201 1.00 95.06 460 ASN A O 1
ATOM 3663 N N . GLU A 1 461 ? 3.626 -0.231 20.678 1.00 95.19 461 GLU A N 1
ATOM 3664 C CA . GLU A 1 461 ? 4.458 -1.102 21.515 1.00 95.19 461 GLU A CA 1
ATOM 3665 C C . GLU A 1 461 ? 3.603 -2.099 22.292 1.00 95.19 461 GLU A C 1
ATOM 3667 O O . GLU A 1 461 ? 3.887 -3.294 22.272 1.00 95.19 461 GLU A O 1
ATOM 3672 N N . VAL A 1 462 ? 2.521 -1.617 22.911 1.00 95.38 462 VAL A N 1
ATOM 3673 C CA . VAL A 1 462 ? 1.551 -2.448 23.642 1.00 95.38 462 VAL A CA 1
ATOM 3674 C C . VAL A 1 462 ? 0.977 -3.527 22.734 1.00 95.38 462 VAL A C 1
ATOM 3676 O O . VAL A 1 462 ? 1.000 -4.700 23.096 1.00 95.38 462 VAL A O 1
ATOM 3679 N N . LEU A 1 463 ? 0.521 -3.152 21.535 1.00 96.38 463 LEU A N 1
ATOM 3680 C CA . LEU A 1 463 ? -0.036 -4.109 20.584 1.00 96.38 463 LEU A CA 1
ATOM 3681 C C . LEU A 1 463 ? 1.000 -5.132 20.114 1.00 96.38 463 LEU A C 1
ATOM 3683 O O . LEU A 1 463 ? 0.672 -6.304 19.996 1.00 96.38 463 LEU A O 1
ATOM 3687 N N . SER A 1 464 ? 2.254 -4.737 19.883 1.00 96.25 464 SER A N 1
ATOM 3688 C CA . SER A 1 464 ? 3.295 -5.707 19.498 1.00 96.25 464 SER A CA 1
ATOM 3689 C C . SER A 1 464 ? 3.619 -6.685 20.633 1.00 96.25 464 SER A C 1
ATOM 3691 O O . SER A 1 464 ? 3.791 -7.875 20.386 1.00 96.25 464 SER A O 1
ATOM 3693 N N . LEU A 1 465 ? 3.641 -6.214 21.885 1.00 95.94 465 LEU A N 1
ATOM 3694 C CA . LEU A 1 465 ? 3.794 -7.079 23.060 1.00 95.94 465 LEU A CA 1
ATOM 3695 C C . LEU A 1 465 ? 2.604 -8.031 23.227 1.00 95.94 465 LEU A C 1
ATOM 3697 O O . LEU A 1 465 ? 2.803 -9.196 23.571 1.00 95.94 465 LEU A O 1
ATOM 3701 N N . TRP A 1 466 ? 1.385 -7.559 22.950 1.00 95.75 466 TRP A N 1
ATOM 3702 C CA . TRP A 1 466 ? 0.195 -8.407 22.937 1.00 95.75 466 TRP A CA 1
ATOM 3703 C C . TRP A 1 466 ? 0.327 -9.524 21.900 1.00 95.75 466 TRP A C 1
ATOM 3705 O O . TRP A 1 466 ? 0.115 -10.692 22.213 1.00 95.75 466 TRP A O 1
ATOM 3715 N N . GLU A 1 467 ? 0.759 -9.183 20.684 1.00 95.81 467 GLU A N 1
ATOM 3716 C CA . GLU A 1 467 ? 0.991 -10.164 19.624 1.00 95.81 467 GLU A CA 1
ATOM 3717 C C . GLU A 1 467 ? 2.058 -11.200 19.984 1.00 95.81 467 GLU A C 1
ATOM 3719 O O . GLU A 1 467 ? 1.845 -12.384 19.734 1.00 95.81 467 GLU A O 1
ATOM 3724 N N . GLN A 1 468 ? 3.167 -10.789 20.608 1.00 95.25 468 GLN A N 1
ATOM 3725 C CA . GLN A 1 468 ? 4.172 -11.729 21.115 1.00 95.25 468 GLN A CA 1
ATOM 3726 C C . GLN A 1 468 ? 3.581 -12.644 22.192 1.00 95.25 468 GLN A C 1
ATOM 3728 O O . GLN A 1 468 ? 3.756 -13.857 22.135 1.00 95.25 468 GLN A O 1
ATOM 3733 N N . THR A 1 469 ? 2.842 -12.076 23.147 1.00 94.00 469 THR A N 1
ATOM 3734 C CA . THR A 1 469 ? 2.318 -12.854 24.274 1.00 94.00 469 THR A CA 1
ATOM 3735 C C . THR A 1 469 ? 1.338 -13.924 23.810 1.00 94.00 469 THR A C 1
ATOM 3737 O O . THR A 1 469 ? 1.399 -15.038 24.307 1.00 94.00 469 THR A O 1
ATOM 3740 N N . LYS A 1 470 ? 0.502 -13.640 22.806 1.00 91.75 470 LYS A N 1
ATOM 3741 C CA . LYS A 1 470 ? -0.396 -14.646 22.219 1.00 91.75 470 LYS A CA 1
ATOM 3742 C C . LYS A 1 470 ? 0.325 -15.803 21.524 1.00 91.75 470 LYS A C 1
ATOM 3744 O O . LYS A 1 470 ? -0.272 -16.860 21.358 1.00 91.75 470 LYS A O 1
ATOM 3749 N N . LEU A 1 471 ? 1.557 -15.611 21.049 1.00 90.56 471 LEU A N 1
ATOM 3750 C CA . LEU A 1 471 ? 2.349 -16.718 20.504 1.00 90.56 471 LEU A CA 1
ATOM 3751 C C . LEU A 1 471 ? 2.882 -17.618 21.620 1.00 90.56 471 LEU A C 1
ATOM 3753 O O . LEU A 1 471 ? 2.948 -18.833 21.439 1.00 90.56 471 LEU A O 1
ATOM 3757 N N . ASP A 1 472 ? 3.247 -17.019 22.753 1.00 91.62 472 ASP A N 1
ATOM 3758 C CA . ASP A 1 472 ? 3.801 -17.724 23.908 1.00 91.62 472 ASP A CA 1
ATOM 3759 C C . ASP A 1 472 ? 2.705 -18.402 24.756 1.00 91.62 472 ASP A C 1
ATOM 3761 O O . ASP A 1 472 ? 2.904 -19.513 25.251 1.00 91.62 472 ASP A O 1
ATOM 3765 N N . ASP A 1 473 ? 1.546 -17.753 24.892 1.00 91.06 473 ASP A N 1
ATOM 3766 C CA . ASP A 1 473 ? 0.357 -18.201 25.625 1.00 91.06 473 ASP A CA 1
ATOM 3767 C C . ASP A 1 473 ? -0.915 -17.903 24.800 1.00 91.06 473 ASP A C 1
ATOM 3769 O O . ASP A 1 473 ? -1.526 -16.838 24.934 1.00 91.06 473 ASP A O 1
ATOM 3773 N N . PRO A 1 474 ? -1.301 -18.798 23.871 1.00 87.62 474 PRO A N 1
ATOM 3774 C CA . PRO A 1 474 ? -2.453 -18.575 23.008 1.00 87.62 474 PRO A CA 1
ATOM 3775 C C . PRO A 1 474 ? -3.762 -18.482 23.802 1.00 87.62 474 PRO A C 1
ATOM 3777 O O . PRO A 1 474 ? -4.030 -19.322 24.667 1.00 87.62 474 PRO A O 1
ATOM 3780 N N . PRO A 1 475 ? -4.638 -17.509 23.495 1.00 81.88 475 PRO A N 1
ATOM 3781 C CA . PRO A 1 475 ? -5.911 -17.390 24.183 1.00 81.88 475 PRO A CA 1
ATOM 3782 C C . PRO A 1 475 ? -6.811 -18.598 23.887 1.00 81.88 475 PRO A C 1
ATOM 3784 O O . PRO A 1 475 ? -6.790 -19.168 22.800 1.00 81.88 475 PRO A O 1
ATOM 3787 N N . VAL A 1 476 ? -7.667 -18.962 24.844 1.00 77.94 476 VAL A N 1
ATOM 3788 C CA . VAL A 1 476 ? -8.456 -20.215 24.832 1.00 77.94 476 VAL A CA 1
ATOM 3789 C C . VAL A 1 476 ? -9.399 -20.362 23.619 1.00 77.94 476 VAL A C 1
ATOM 3791 O O . VAL A 1 476 ? -9.849 -21.463 23.317 1.00 77.94 476 VAL A O 1
ATOM 3794 N N . TYR A 1 477 ? -9.714 -19.269 22.922 1.00 73.38 477 TYR A N 1
ATOM 3795 C CA . TYR A 1 477 ? -10.570 -19.259 21.729 1.00 73.38 477 TYR A CA 1
ATOM 3796 C C . TYR A 1 477 ? -9.812 -19.405 20.397 1.00 73.38 477 TYR A C 1
ATOM 3798 O O . TYR A 1 477 ? -10.467 -19.394 19.352 1.00 73.38 477 TYR A O 1
ATOM 3806 N N . SER A 1 478 ? -8.474 -19.449 20.426 1.00 56.97 478 SER A N 1
ATOM 3807 C CA . SER A 1 478 ? -7.621 -19.490 19.228 1.00 56.97 478 SER A CA 1
ATOM 3808 C C . SER A 1 478 ? -7.497 -20.864 18.579 1.00 56.97 478 SER A C 1
ATOM 3810 O O . SER A 1 478 ? -7.610 -21.891 19.289 1.00 56.97 478 SER A O 1
#